Protein AF-A0A4Y8WMD4-F1 (afdb_monomer_lite)

Structure (mmCIF, N/CA/C/O backbone):
data_AF-A0A4Y8WMD4-F1
#
_entry.id   AF-A0A4Y8W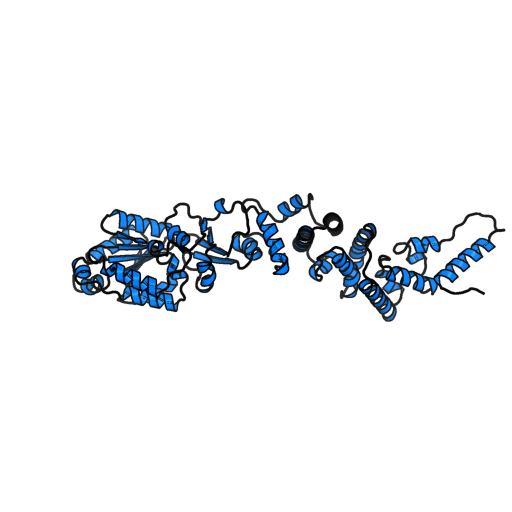MD4-F1
#
loop_
_atom_site.group_PDB
_atom_site.id
_atom_site.type_symbol
_atom_site.label_atom_id
_atom_site.label_alt_id
_atom_site.label_comp_id
_atom_site.label_asym_id
_atom_site.label_entity_id
_atom_site.label_seq_id
_atom_site.pdbx_PDB_ins_code
_atom_site.Cartn_x
_atom_site.Cartn_y
_atom_site.Cartn_z
_atom_site.occupancy
_atom_site.B_iso_or_equiv
_atom_site.auth_seq_id
_atom_site.auth_comp_id
_atom_site.auth_asym_id
_atom_site.auth_atom_id
_atom_site.pdbx_PDB_model_num
ATOM 1 N N . MET A 1 1 ? -29.223 -14.046 28.099 1.00 72.94 1 MET A N 1
ATOM 2 C CA . MET A 1 1 ? -29.974 -14.409 26.882 1.00 72.94 1 MET A CA 1
ATOM 3 C C . MET A 1 1 ? -29.999 -13.226 25.931 1.00 72.94 1 MET A C 1
ATOM 5 O O . MET A 1 1 ? -30.167 -12.106 26.413 1.00 72.94 1 MET A O 1
ATOM 9 N N . HIS A 1 2 ? -29.779 -13.494 24.639 1.00 91.44 2 HIS A N 1
ATOM 10 C CA . HIS A 1 2 ? -29.663 -12.494 23.568 1.00 91.44 2 HIS A CA 1
ATOM 11 C C . HIS A 1 2 ? -30.963 -11.710 23.333 1.00 91.44 2 HIS A C 1
ATOM 13 O O . HIS A 1 2 ? -32.040 -12.307 23.366 1.00 91.44 2 HIS A O 1
ATOM 19 N N . LYS A 1 3 ? -30.871 -10.393 23.107 1.00 93.88 3 LYS A N 1
ATOM 20 C CA . LYS A 1 3 ? -31.990 -9.524 22.692 1.00 93.88 3 LYS A CA 1
ATOM 21 C C . LYS A 1 3 ? -31.496 -8.426 21.754 1.00 93.88 3 LYS A C 1
ATOM 23 O O . LYS A 1 3 ? -30.375 -7.947 21.910 1.00 93.88 3 LYS A O 1
ATOM 28 N N . GLU A 1 4 ? -32.350 -7.998 20.835 1.00 94.00 4 GLU A N 1
ATOM 29 C CA . GLU A 1 4 ? -32.069 -6.902 19.905 1.00 94.00 4 GLU A CA 1
ATOM 30 C C . GLU A 1 4 ? -33.107 -5.791 20.081 1.00 94.00 4 GLU A C 1
ATOM 32 O O . GLU A 1 4 ? -34.275 -6.067 20.361 1.00 94.00 4 GLU A O 1
ATOM 37 N N . PHE A 1 5 ? -32.658 -4.547 19.952 1.00 94.44 5 PHE A N 1
ATOM 38 C CA . PHE A 1 5 ? -33.441 -3.332 20.143 1.00 94.44 5 PHE A CA 1
ATOM 39 C C . PHE A 1 5 ? -33.161 -2.388 18.984 1.00 94.44 5 PHE A C 1
ATOM 41 O O . PHE A 1 5 ? -32.006 -2.220 18.620 1.00 94.44 5 PHE A O 1
ATOM 48 N N . ASP A 1 6 ? -34.185 -1.740 18.447 1.00 91.38 6 ASP A N 1
ATOM 49 C CA . ASP A 1 6 ? -34.084 -0.757 17.361 1.00 91.38 6 ASP A CA 1
ATOM 50 C C . ASP A 1 6 ? -34.034 0.698 17.867 1.00 91.38 6 ASP A C 1
ATOM 52 O O . ASP A 1 6 ? -33.803 1.631 17.096 1.00 91.38 6 ASP A O 1
ATOM 56 N N . GLN A 1 7 ? -34.249 0.903 19.171 1.00 91.50 7 GLN A N 1
ATOM 57 C CA . GLN A 1 7 ? -34.245 2.207 19.833 1.00 91.50 7 GLN A CA 1
ATOM 58 C C . GLN A 1 7 ? -33.475 2.152 21.153 1.00 91.50 7 GLN A C 1
ATOM 60 O O . GLN A 1 7 ? -33.610 1.212 21.944 1.00 91.50 7 GLN A O 1
ATOM 65 N N . LEU A 1 8 ? -32.688 3.198 21.424 1.00 92.00 8 LEU A N 1
ATOM 66 C CA . LEU A 1 8 ? -31.889 3.302 22.646 1.00 92.00 8 LEU A CA 1
ATOM 67 C C . LEU A 1 8 ? -32.779 3.324 23.897 1.00 92.00 8 LEU A C 1
ATOM 69 O O . LEU A 1 8 ? -32.414 2.769 24.929 1.00 92.00 8 LEU A O 1
ATOM 73 N N . GLU A 1 9 ? -33.952 3.946 23.818 1.00 92.44 9 GLU A N 1
ATOM 74 C CA . GLU A 1 9 ? -34.942 4.011 24.895 1.00 92.44 9 GLU A CA 1
ATOM 75 C C . GLU A 1 9 ? -35.385 2.613 25.336 1.00 92.44 9 GLU A C 1
ATOM 77 O O . GLU A 1 9 ? -35.336 2.320 26.530 1.00 92.44 9 GLU A O 1
ATOM 82 N N . LEU A 1 10 ? -35.709 1.731 24.386 1.00 94.25 10 LEU A N 1
ATOM 83 C CA . LEU A 1 10 ? -36.126 0.354 24.667 1.00 94.25 10 LEU A CA 1
ATOM 84 C C . LEU A 1 10 ? -35.002 -0.466 25.312 1.00 94.25 10 LEU A C 1
ATOM 86 O O . LEU A 1 10 ? -35.246 -1.247 26.233 1.00 94.25 10 LEU A O 1
ATOM 90 N N . LEU A 1 11 ? -33.755 -0.252 24.878 1.00 95.12 11 LEU A N 1
ATOM 91 C CA . LEU A 1 11 ? -32.593 -0.864 25.520 1.00 95.12 11 LEU A CA 1
ATOM 92 C C . LEU A 1 11 ? -32.465 -0.400 26.982 1.00 95.12 11 LEU A C 1
ATOM 94 O O . LEU A 1 11 ? -32.282 -1.223 27.876 1.00 95.12 11 LEU A O 1
ATOM 98 N N . ILE A 1 12 ? -32.593 0.902 27.251 1.00 92.88 12 ILE A N 1
ATOM 99 C CA . ILE A 1 12 ? -32.535 1.447 28.618 1.00 92.88 12 ILE A CA 1
ATOM 100 C C . ILE A 1 12 ? -33.701 0.934 29.483 1.00 92.88 12 ILE A C 1
ATOM 102 O O . ILE A 1 12 ? -33.513 0.656 30.669 1.00 92.88 12 ILE A O 1
ATOM 106 N N . GLU A 1 13 ? -34.894 0.764 28.914 1.00 92.62 13 GLU A N 1
ATOM 107 C CA . GLU A 1 13 ? -36.023 0.134 29.605 1.00 92.62 13 GLU A CA 1
ATOM 108 C C . GLU A 1 13 ? -35.714 -1.315 30.001 1.00 92.62 13 GLU A C 1
ATOM 110 O O . GLU A 1 13 ? -35.969 -1.695 31.146 1.00 92.62 13 GLU A O 1
ATOM 115 N N . GLU A 1 14 ? -35.095 -2.105 29.118 1.00 94.38 14 GLU A N 1
ATOM 116 C CA . GLU A 1 14 ? -34.659 -3.468 29.449 1.00 94.38 14 GLU A CA 1
ATOM 117 C C . GLU A 1 14 ? -33.624 -3.478 30.582 1.00 94.38 14 GLU A C 1
ATOM 119 O O . GLU A 1 14 ? -33.717 -4.321 31.475 1.00 94.38 14 GLU A O 1
ATOM 124 N N . LEU A 1 15 ? -32.667 -2.540 30.597 1.00 92.44 15 LEU A N 1
ATOM 125 C CA . LEU A 1 15 ? -31.698 -2.408 31.695 1.00 92.44 15 LEU A CA 1
ATOM 126 C C . LEU A 1 15 ? -32.414 -2.230 33.043 1.00 92.44 15 LEU A C 1
ATOM 128 O O . LEU A 1 15 ? -32.102 -2.917 34.021 1.00 92.44 15 LEU A O 1
ATOM 132 N N . ASN A 1 16 ? -33.407 -1.340 33.083 1.00 90.81 16 ASN A N 1
ATOM 133 C CA . ASN A 1 16 ? -34.195 -1.075 34.284 1.00 90.81 16 ASN A CA 1
ATOM 134 C C . ASN A 1 16 ? -35.023 -2.300 34.705 1.00 90.81 16 ASN A C 1
ATOM 136 O O . ASN A 1 16 ? -35.057 -2.645 35.889 1.00 90.81 16 ASN A O 1
ATOM 140 N N . GLN A 1 17 ? -35.639 -2.999 33.749 1.00 90.50 17 GLN A N 1
ATOM 141 C CA . GLN A 1 17 ? -36.387 -4.233 34.014 1.00 90.50 17 GLN A CA 1
ATOM 142 C C . GLN A 1 17 ? -35.478 -5.357 34.529 1.00 90.50 17 GLN A C 1
ATOM 144 O O . GLN A 1 17 ? -35.838 -6.063 35.471 1.00 90.50 17 GLN A O 1
ATOM 149 N N . ASP A 1 18 ? -34.280 -5.518 33.961 1.00 91.00 18 ASP A N 1
ATOM 150 C CA . ASP A 1 18 ? -33.302 -6.509 34.412 1.00 91.00 18 ASP A CA 1
ATOM 151 C C . ASP A 1 18 ? -32.794 -6.220 35.826 1.00 91.00 18 ASP A C 1
ATOM 153 O O . ASP A 1 18 ? -32.572 -7.154 36.603 1.00 91.00 18 ASP A O 1
ATOM 157 N N . LYS A 1 19 ? -32.639 -4.941 36.183 1.00 88.00 19 LYS A N 1
ATOM 158 C CA . LYS A 1 19 ? -32.264 -4.514 37.534 1.00 88.00 19 LYS A CA 1
ATOM 159 C C . LYS A 1 19 ? -33.365 -4.801 38.557 1.00 88.00 19 LYS A C 1
ATOM 161 O O . LYS A 1 19 ? -33.058 -5.212 39.671 1.00 88.00 19 LYS A O 1
ATOM 166 N N . GLN A 1 20 ? -34.629 -4.614 38.179 1.00 87.62 20 GLN A N 1
ATOM 167 C CA . GLN A 1 20 ? -35.796 -4.806 39.052 1.00 87.62 20 GLN A CA 1
ATOM 168 C C . GLN A 1 20 ? -36.368 -6.235 39.026 1.00 87.62 20 GLN A C 1
ATOM 170 O O . GLN A 1 20 ? -37.386 -6.506 39.665 1.00 87.62 20 GLN A O 1
ATOM 175 N N . ALA A 1 21 ? -35.744 -7.159 38.291 1.00 81.00 21 ALA A N 1
ATOM 176 C CA . ALA A 1 21 ? -36.266 -8.507 38.099 1.00 81.00 21 ALA A CA 1
ATOM 177 C C . ALA A 1 21 ? -36.454 -9.259 39.435 1.00 81.00 21 ALA A C 1
ATOM 179 O O . ALA A 1 21 ? -35.505 -9.454 40.194 1.00 81.00 21 ALA A O 1
ATOM 180 N N . GLY A 1 22 ? -37.682 -9.728 39.689 1.00 74.25 22 GLY A N 1
ATOM 181 C CA . GLY A 1 22 ? -38.056 -10.546 40.849 1.00 74.25 22 GLY A CA 1
ATOM 182 C C . GLY A 1 22 ? -38.327 -12.022 40.511 1.00 74.25 22 GLY A C 1
ATOM 183 O O . GLY A 1 22 ? -38.355 -12.428 39.349 1.00 74.25 22 GLY A O 1
ATOM 184 N N . GLY A 1 23 ? -38.549 -12.847 41.540 1.00 73.38 23 GLY A N 1
ATOM 185 C CA . GLY A 1 23 ? -38.967 -14.250 41.392 1.00 73.38 23 GLY A CA 1
ATOM 186 C C . GLY A 1 23 ? -37.861 -15.222 40.947 1.00 73.38 23 GLY A C 1
ATOM 187 O O . GLY A 1 23 ? -36.674 -14.980 41.152 1.00 73.38 23 GLY A O 1
ATOM 188 N N . ALA A 1 24 ? -38.247 -16.354 40.344 1.00 64.12 24 ALA A N 1
ATOM 189 C CA . ALA A 1 24 ? -37.333 -17.459 40.018 1.00 64.12 24 ALA A CA 1
ATOM 190 C C . ALA A 1 24 ? -36.195 -17.069 39.046 1.00 64.12 24 ALA A C 1
ATOM 192 O O . ALA A 1 24 ? -35.084 -17.588 39.153 1.00 64.12 24 ALA A O 1
ATOM 193 N N . GLY A 1 25 ? -36.438 -16.114 38.139 1.00 71.94 25 GLY A N 1
ATOM 194 C CA . GLY A 1 25 ? -35.432 -15.603 37.198 1.00 71.94 25 GLY A CA 1
ATOM 195 C C . GLY A 1 25 ? -34.421 -14.623 37.811 1.00 71.94 25 GLY A C 1
ATOM 196 O O . GLY A 1 25 ? -33.346 -14.423 37.242 1.00 71.94 25 GLY A O 1
ATOM 197 N N . ALA A 1 26 ? -34.724 -14.044 38.979 1.00 79.12 26 ALA A N 1
ATOM 198 C CA . ALA A 1 26 ? -33.853 -13.083 39.659 1.00 79.12 26 ALA A CA 1
ATOM 199 C C . ALA A 1 26 ? -32.571 -13.734 40.193 1.00 79.12 26 ALA A C 1
ATOM 201 O O . ALA A 1 26 ? -31.515 -13.107 40.204 1.00 79.12 26 ALA A O 1
ATOM 202 N N . SER A 1 27 ? -32.639 -15.016 40.578 1.00 83.81 27 SER A N 1
ATOM 203 C CA . SER A 1 27 ? -31.486 -15.748 41.113 1.00 83.81 27 SER A CA 1
ATOM 204 C C . SER A 1 27 ? -30.329 -15.801 40.111 1.00 83.81 27 SER A C 1
ATOM 206 O O . SER A 1 27 ? -29.197 -15.489 40.468 1.00 83.81 27 SER A O 1
ATOM 208 N N . ILE A 1 28 ? -30.608 -16.115 38.840 1.00 86.69 28 ILE A N 1
ATOM 209 C CA . ILE A 1 28 ? -29.579 -16.158 37.788 1.00 86.69 28 ILE A CA 1
ATOM 210 C C . ILE A 1 28 ? -29.091 -14.743 37.459 1.00 86.69 28 ILE A C 1
ATOM 212 O O . ILE A 1 28 ? -27.883 -14.511 37.415 1.00 86.69 28 ILE A O 1
ATOM 216 N N . ARG A 1 29 ? -30.015 -13.789 37.274 1.00 87.94 29 ARG A N 1
ATOM 217 C CA . ARG A 1 29 ? -29.693 -12.400 36.897 1.00 87.94 29 ARG A CA 1
ATOM 218 C C . ARG A 1 29 ? -28.828 -11.685 37.935 1.00 87.94 29 ARG A C 1
ATOM 220 O O . ARG A 1 29 ? -27.950 -10.924 37.542 1.00 87.94 29 ARG A O 1
ATOM 227 N N . ASN A 1 30 ? -29.056 -11.944 39.224 1.00 90.19 30 ASN A N 1
ATOM 228 C CA . ASN A 1 30 ? -28.277 -11.367 40.323 1.00 90.19 30 ASN A CA 1
ATOM 229 C C . ASN A 1 30 ? -27.007 -12.159 40.634 1.00 90.19 30 ASN A C 1
ATOM 231 O O . ASN A 1 30 ? -26.047 -11.583 41.135 1.00 90.19 30 ASN A O 1
ATOM 235 N N . ARG A 1 31 ? -26.969 -13.461 40.324 1.00 91.00 31 ARG A N 1
ATOM 236 C CA . ARG A 1 31 ? -25.750 -14.265 40.465 1.00 91.00 31 ARG A CA 1
ATOM 237 C C . ARG A 1 31 ? -24.690 -13.868 39.445 1.00 91.00 31 ARG A C 1
ATOM 239 O O . ARG A 1 31 ? -23.526 -13.806 39.817 1.00 91.00 31 ARG A O 1
ATOM 246 N N . TYR A 1 32 ? -25.076 -13.615 38.196 1.00 93.69 32 TYR A N 1
ATOM 247 C CA . TYR A 1 32 ? -24.163 -13.243 37.112 1.00 93.69 32 TYR A CA 1
ATOM 248 C C . TYR A 1 32 ? -24.394 -11.775 36.732 1.00 93.69 32 TYR A C 1
ATOM 250 O O . TYR A 1 32 ? -25.342 -11.497 35.998 1.00 93.69 32 TYR A O 1
ATOM 258 N N . PRO A 1 33 ? -23.578 -10.821 37.221 1.00 94.50 33 PRO A N 1
ATOM 259 C CA . PRO A 1 33 ? -23.881 -9.391 37.124 1.00 94.50 33 PRO A CA 1
ATOM 260 C C . PRO A 1 33 ? -23.528 -8.759 35.766 1.00 94.50 33 PRO A C 1
ATOM 262 O O . PRO A 1 33 ? -23.933 -7.630 35.498 1.00 94.50 33 PRO A O 1
ATOM 265 N N . VAL A 1 34 ? -22.780 -9.451 34.900 1.00 96.50 34 VAL A N 1
ATOM 266 C CA . VAL A 1 34 ? -22.255 -8.874 33.650 1.00 96.50 34 VAL A CA 1
ATOM 267 C C . VAL A 1 34 ? -23.305 -8.865 32.534 1.00 96.50 34 VAL A C 1
ATOM 269 O O . VAL A 1 34 ? -24.012 -9.854 32.321 1.00 96.50 34 VAL A O 1
ATOM 272 N N . ARG A 1 35 ? -23.394 -7.748 31.806 1.00 96.25 35 ARG A N 1
ATOM 273 C CA . ARG A 1 35 ? -24.214 -7.532 30.607 1.00 96.25 35 ARG A CA 1
ATOM 274 C C . ARG A 1 35 ? -23.323 -6.991 29.486 1.00 96.25 35 ARG A C 1
ATOM 276 O O . ARG A 1 35 ? -22.725 -5.932 29.644 1.00 96.25 35 ARG A O 1
ATOM 283 N N . PHE A 1 36 ? -23.242 -7.698 28.365 1.00 97.62 36 PHE A N 1
ATOM 284 C CA . PHE A 1 36 ? -22.567 -7.214 27.159 1.00 97.62 36 PHE A CA 1
ATOM 285 C C . PHE A 1 36 ? -23.561 -6.436 26.302 1.00 97.62 36 PHE A C 1
ATOM 287 O O . PHE A 1 36 ? -24.643 -6.947 26.017 1.00 97.62 36 PHE A O 1
ATOM 294 N N . ILE A 1 37 ? -23.200 -5.220 25.900 1.00 97.06 37 ILE A N 1
ATOM 295 C CA . ILE A 1 37 ? -24.070 -4.333 25.123 1.00 97.06 37 ILE A CA 1
ATOM 296 C C . ILE A 1 37 ? -23.394 -4.049 23.782 1.00 97.06 37 ILE A C 1
ATOM 298 O O . ILE A 1 37 ? -22.353 -3.403 23.754 1.00 97.06 37 ILE A O 1
ATOM 302 N N . LEU A 1 38 ? -23.945 -4.569 22.691 1.00 95.62 38 LEU A N 1
ATOM 303 C CA . LEU A 1 38 ? -23.378 -4.476 21.351 1.00 95.62 38 LEU A CA 1
ATOM 304 C C . LEU A 1 38 ? -23.916 -3.249 20.612 1.00 95.62 38 LEU A C 1
ATOM 306 O O . LEU A 1 38 ? -25.128 -3.018 20.588 1.00 95.62 38 LEU A O 1
ATOM 310 N N . PHE A 1 39 ? -23.008 -2.529 19.967 1.00 93.19 39 PHE A N 1
ATOM 311 C CA . PHE A 1 39 ? -23.268 -1.358 19.137 1.00 93.19 39 PHE A CA 1
ATOM 312 C C . PHE A 1 39 ? -22.611 -1.526 17.769 1.00 93.19 39 PHE A C 1
ATOM 314 O O . PHE A 1 39 ? -21.584 -2.196 17.643 1.00 93.19 39 PHE A O 1
ATOM 321 N N . ASP A 1 40 ? -23.186 -0.886 16.756 1.00 89.38 40 ASP A N 1
ATOM 322 C CA . ASP A 1 40 ? -22.647 -0.895 15.394 1.00 89.38 40 ASP A CA 1
ATOM 323 C C . ASP A 1 40 ? -21.689 0.295 15.126 1.00 89.38 40 ASP A C 1
ATOM 325 O O . ASP A 1 40 ? -20.943 0.265 14.153 1.00 89.38 40 ASP A O 1
ATOM 329 N N . ASP A 1 41 ? -21.627 1.302 16.011 1.00 88.38 41 ASP A N 1
ATOM 330 C CA . ASP A 1 41 ? -20.800 2.511 15.854 1.00 88.38 41 ASP A CA 1
ATOM 331 C C . ASP A 1 41 ? -20.371 3.157 17.197 1.00 88.38 41 ASP A C 1
ATOM 333 O O . ASP A 1 41 ? -20.923 2.868 18.266 1.00 88.38 41 ASP A O 1
ATOM 337 N N . PHE A 1 42 ? -19.394 4.075 17.141 1.00 89.19 42 PHE A N 1
ATOM 338 C CA . PHE A 1 42 ? -18.881 4.792 18.319 1.00 89.19 42 PHE A CA 1
ATOM 339 C C . PHE A 1 42 ? -19.893 5.781 18.924 1.00 89.19 42 PHE A C 1
ATOM 341 O O . PHE A 1 42 ? -19.936 5.932 20.147 1.00 89.19 42 PHE A O 1
ATOM 348 N N . SER A 1 43 ? -20.720 6.444 18.108 1.00 88.75 43 SER A N 1
ATOM 349 C CA . SER A 1 43 ? -21.661 7.474 18.573 1.00 88.75 43 SER A CA 1
ATOM 350 C C . SER A 1 43 ? -22.773 6.872 19.431 1.00 88.75 43 SER A C 1
ATOM 352 O O . SER A 1 43 ? -23.049 7.377 20.525 1.00 88.75 43 SER A O 1
ATOM 354 N N . SER A 1 44 ? -23.355 5.748 19.005 1.00 89.94 44 SER A N 1
ATOM 355 C CA . SER A 1 44 ? -24.371 5.034 19.788 1.00 89.94 44 SER A CA 1
ATOM 356 C C . SER A 1 44 ? -23.809 4.529 21.117 1.00 89.94 44 SER A C 1
ATOM 358 O O . SER A 1 44 ? -24.445 4.698 22.160 1.00 89.94 44 SER A O 1
ATOM 360 N N . ALA A 1 45 ? -22.596 3.962 21.104 1.00 91.94 45 ALA A N 1
ATOM 361 C CA . ALA A 1 45 ? -21.931 3.493 22.317 1.00 91.94 45 ALA A CA 1
ATOM 362 C C . ALA A 1 45 ? -21.640 4.649 23.292 1.00 91.94 45 ALA A C 1
ATOM 364 O O . ALA A 1 45 ? -21.958 4.550 24.478 1.00 91.94 45 ALA A O 1
ATOM 365 N N . SER A 1 46 ? -21.102 5.769 22.799 1.00 91.75 46 SER A N 1
ATOM 366 C CA . SER A 1 46 ? -20.827 6.965 23.606 1.00 91.75 46 SER A CA 1
ATOM 367 C C . SER A 1 46 ? -22.105 7.583 24.190 1.00 91.75 46 SER A C 1
ATOM 369 O O . SER A 1 46 ? -22.160 7.919 25.378 1.00 91.75 46 SER A O 1
ATOM 371 N N . THR A 1 47 ? -23.179 7.643 23.394 1.00 92.00 47 THR A N 1
ATOM 372 C CA . THR A 1 47 ? -24.496 8.135 23.829 1.00 92.00 47 THR A CA 1
ATOM 373 C C . THR A 1 47 ? -25.086 7.246 24.924 1.00 92.00 47 THR A C 1
ATOM 375 O O . THR A 1 47 ? -25.575 7.749 25.938 1.00 92.00 47 THR A O 1
ATOM 378 N N . PHE A 1 48 ? -24.999 5.921 24.765 1.00 93.75 48 PHE A N 1
ATOM 379 C CA . PHE A 1 48 ? -25.419 4.968 25.791 1.00 93.75 48 PHE A CA 1
ATOM 380 C C . PHE A 1 48 ? -24.640 5.167 27.094 1.00 93.75 48 PHE A C 1
ATOM 382 O O . PHE A 1 48 ? -25.254 5.319 28.151 1.00 93.75 48 PHE A O 1
ATOM 389 N N . VAL A 1 49 ? -23.305 5.211 27.028 1.00 93.81 49 VAL A N 1
ATOM 390 C CA . VAL A 1 49 ? -22.452 5.391 28.213 1.00 93.81 49 VAL A CA 1
ATOM 391 C C . VAL A 1 49 ? -22.797 6.695 28.930 1.00 93.81 49 VAL A C 1
ATOM 393 O O . VAL A 1 49 ? -23.035 6.681 30.137 1.00 93.81 49 VAL A O 1
ATOM 396 N N . SER A 1 50 ? -22.918 7.799 28.189 1.00 92.25 50 SER A N 1
ATOM 397 C CA . SER A 1 50 ? -23.315 9.102 28.730 1.00 92.25 50 SER A CA 1
ATOM 398 C C . SER A 1 50 ? -24.670 9.041 29.441 1.00 92.25 50 SER A C 1
ATOM 400 O O . SER A 1 50 ? -24.796 9.501 30.577 1.00 92.25 50 SER A O 1
ATOM 402 N N . LYS A 1 51 ? -25.680 8.410 28.826 1.00 91.75 51 LYS A N 1
ATOM 403 C CA . LYS A 1 51 ? -27.030 8.278 29.398 1.00 91.75 51 LYS A CA 1
ATOM 404 C C . LYS A 1 51 ? -27.018 7.445 30.680 1.00 91.75 51 LYS A C 1
ATOM 406 O O . LYS A 1 51 ? -27.584 7.873 31.683 1.00 91.75 51 LYS A O 1
ATOM 411 N N . VAL A 1 52 ? -26.322 6.309 30.686 1.00 91.06 52 VAL A N 1
ATOM 412 C CA . VAL A 1 52 ? -26.246 5.409 31.848 1.00 91.06 52 VAL A CA 1
ATOM 413 C C . VAL A 1 52 ? -25.503 6.062 33.019 1.00 91.06 52 VAL A C 1
ATOM 415 O O . VAL A 1 52 ? -25.984 6.009 34.151 1.00 91.06 52 VAL A O 1
ATOM 418 N N . VAL A 1 53 ? -24.381 6.736 32.761 1.00 90.38 53 VAL A N 1
ATOM 419 C CA . VAL A 1 53 ? -23.586 7.412 33.801 1.00 90.38 53 VAL A CA 1
ATOM 420 C C . VAL A 1 53 ? -24.292 8.664 34.336 1.00 90.38 53 VAL A C 1
ATOM 422 O O . VAL A 1 53 ? -24.242 8.922 35.538 1.00 90.38 53 VAL A O 1
ATOM 425 N N . SER A 1 54 ? -25.021 9.408 33.493 1.00 87.00 54 SER A N 1
ATOM 426 C CA . SER A 1 54 ? -25.738 10.634 33.899 1.00 87.00 54 SER A CA 1
ATOM 427 C C . SER A 1 54 ? -26.795 10.421 34.989 1.00 87.00 54 SER A C 1
ATOM 429 O O . SER A 1 54 ? -27.144 11.359 35.704 1.00 87.00 54 SER A O 1
ATOM 431 N N . THR A 1 55 ? -27.265 9.183 35.172 1.00 75.69 55 THR A N 1
ATOM 432 C CA . THR A 1 55 ? -28.181 8.814 36.262 1.00 75.69 55 THR A CA 1
ATOM 433 C C . THR A 1 55 ? -27.546 8.936 37.653 1.00 75.69 55 THR A C 1
ATOM 435 O O . THR A 1 55 ? -28.262 8.950 38.651 1.00 75.69 55 THR A O 1
ATOM 438 N N . GLY A 1 56 ? -26.209 9.005 37.737 1.00 69.56 56 GLY A N 1
ATOM 439 C CA . GLY A 1 56 ? -25.442 9.134 38.980 1.00 69.56 56 GLY A CA 1
ATOM 440 C C . GLY A 1 56 ? -25.302 7.842 39.794 1.00 69.56 56 GLY A C 1
ATOM 441 O O . GLY A 1 56 ? -24.601 7.832 40.803 1.00 69.56 56 GLY A O 1
ATOM 442 N N . VAL A 1 57 ? -25.942 6.749 39.366 1.00 78.19 57 VAL A N 1
ATOM 443 C CA . VAL A 1 57 ? -25.940 5.453 40.073 1.00 78.19 57 VAL A CA 1
ATOM 444 C C . VAL A 1 57 ? -24.872 4.499 39.524 1.00 78.19 57 VAL A C 1
ATOM 446 O O . VAL A 1 57 ? -24.391 3.624 40.246 1.00 78.19 57 VAL A O 1
ATOM 449 N N . VAL A 1 58 ? -24.477 4.679 38.261 1.00 88.88 58 VAL A N 1
ATOM 450 C CA . VAL A 1 58 ? -23.525 3.808 37.562 1.00 88.88 58 VAL A CA 1
ATOM 451 C C . VAL A 1 58 ? -22.147 4.460 37.503 1.00 88.88 58 VAL A C 1
ATOM 453 O O . VAL A 1 58 ? -21.992 5.553 36.961 1.00 88.88 58 VAL A O 1
ATOM 456 N N . LYS A 1 59 ? -21.129 3.777 38.032 1.00 93.06 59 LYS A N 1
ATOM 457 C CA . LYS A 1 59 ? -19.731 4.222 37.967 1.00 93.06 59 LYS A CA 1
ATOM 458 C C . LYS A 1 59 ? -19.106 3.870 36.619 1.00 93.06 59 LYS A C 1
ATOM 460 O O . LYS A 1 59 ? -19.322 2.782 36.097 1.00 93.06 59 LYS A O 1
ATOM 465 N N . MET A 1 60 ? -18.273 4.750 36.080 1.00 93.62 60 MET A N 1
ATOM 466 C CA . MET A 1 60 ? -17.481 4.452 34.886 1.00 93.62 60 MET A CA 1
ATOM 467 C C . MET A 1 60 ? -16.099 3.930 35.288 1.00 93.62 60 MET A C 1
ATOM 469 O O . MET A 1 60 ? -15.463 4.506 36.166 1.00 93.62 60 MET A O 1
ATOM 473 N N . GLN A 1 61 ? -15.649 2.853 34.647 1.00 94.94 61 GLN A N 1
ATOM 474 C CA . GLN A 1 61 ? -14.282 2.346 34.732 1.00 94.94 61 GLN A CA 1
ATOM 475 C C . GLN A 1 61 ? -13.670 2.286 33.342 1.00 94.94 61 GLN A C 1
ATOM 477 O O . GLN A 1 61 ? -14.241 1.698 32.421 1.00 94.94 61 GLN A O 1
ATOM 482 N N . GLU A 1 62 ? -12.475 2.844 33.214 1.00 93.50 62 GLU A N 1
ATOM 483 C CA . GLU A 1 62 ? -11.785 2.932 31.939 1.00 93.50 62 GLU A CA 1
ATOM 484 C C . GLU A 1 62 ? -10.691 1.875 31.832 1.00 93.50 62 GLU A C 1
ATOM 486 O O . GLU A 1 62 ? -9.891 1.713 32.753 1.00 93.50 62 GLU A O 1
ATOM 491 N N . LEU A 1 63 ? -10.610 1.170 30.702 1.00 93.19 63 LEU A N 1
ATOM 492 C CA . LEU A 1 63 ? -9.480 0.275 30.439 1.00 93.19 63 LEU A CA 1
ATOM 493 C C . LEU A 1 63 ? -8.187 1.059 30.198 1.00 93.19 63 LEU A C 1
ATOM 495 O O . LEU A 1 63 ? -7.113 0.552 30.510 1.00 93.19 63 LEU A O 1
ATOM 499 N N . ALA A 1 64 ? -8.274 2.295 29.695 1.00 90.44 64 ALA A N 1
ATOM 500 C CA . ALA A 1 64 ? -7.113 3.164 29.514 1.00 90.44 64 ALA A CA 1
ATOM 501 C C . ALA A 1 64 ? -6.385 3.443 30.846 1.00 90.44 64 ALA A C 1
ATOM 503 O O . ALA A 1 64 ? -5.161 3.532 30.873 1.00 90.44 64 ALA A O 1
ATOM 504 N N . GLU A 1 65 ? -7.106 3.486 31.973 1.00 92.31 65 GLU A N 1
ATOM 505 C CA . GLU A 1 65 ? -6.513 3.629 33.314 1.00 92.31 65 GLU A CA 1
ATOM 506 C C . GLU A 1 65 ? -5.715 2.398 33.760 1.00 92.31 65 GLU A C 1
ATOM 508 O O . GLU A 1 65 ? -4.907 2.477 34.687 1.00 92.31 65 GLU A O 1
ATOM 513 N N . TRP A 1 66 ? -5.949 1.243 33.133 1.00 93.62 66 TRP A N 1
ATOM 514 C CA . TRP A 1 66 ? -5.244 0.004 33.445 1.00 93.62 66 TRP A CA 1
ATOM 515 C C . TRP A 1 66 ? -3.958 -0.179 32.652 1.00 93.62 66 TRP A C 1
ATOM 517 O O . TRP A 1 66 ? -3.172 -1.054 33.027 1.00 93.62 66 TRP A O 1
ATOM 527 N N . VAL A 1 67 ? -3.766 0.614 31.596 1.00 92.69 67 VAL A N 1
ATOM 528 C CA . VAL A 1 67 ? -2.544 0.656 30.793 1.00 92.69 67 VAL A CA 1
ATOM 529 C C . VAL A 1 67 ? -1.447 1.372 31.582 1.00 92.69 67 VAL A C 1
ATOM 531 O O . VAL A 1 67 ? -1.697 2.344 32.299 1.00 92.69 67 VAL A O 1
ATOM 534 N N . ASP A 1 68 ? -0.215 0.880 31.467 1.00 90.81 68 ASP A N 1
ATOM 535 C CA . ASP A 1 68 ? 0.941 1.520 32.087 1.00 90.81 68 ASP A CA 1
ATOM 536 C C . ASP A 1 68 ? 1.183 2.905 31.466 1.00 90.81 68 ASP A C 1
ATOM 538 O O . ASP A 1 68 ? 1.483 3.032 30.281 1.00 90.81 68 ASP A O 1
ATOM 542 N N . LYS A 1 69 ? 1.098 3.959 32.283 1.00 89.50 69 LYS A N 1
ATOM 543 C CA . LYS A 1 69 ? 1.329 5.344 31.845 1.00 89.50 69 LYS A CA 1
ATOM 544 C C . LYS A 1 69 ? 2.759 5.582 31.360 1.00 89.50 69 LYS A C 1
ATOM 546 O O . LYS A 1 69 ? 2.971 6.480 30.551 1.00 89.50 69 LYS A O 1
ATOM 551 N N . CYS A 1 70 ? 3.730 4.812 31.852 1.00 91.88 70 CYS A N 1
ATOM 552 C CA . CYS A 1 70 ? 5.113 4.881 31.388 1.00 91.88 70 CYS A CA 1
ATOM 553 C C . CYS A 1 70 ? 5.305 4.178 30.039 1.00 91.88 70 CYS A C 1
ATOM 555 O O . CYS A 1 70 ? 6.236 4.512 29.314 1.00 91.88 70 CYS A O 1
ATOM 557 N N . ASN A 1 71 ? 4.416 3.243 29.693 1.00 91.69 71 ASN A N 1
ATOM 558 C CA . ASN A 1 71 ? 4.472 2.453 28.469 1.00 91.69 71 ASN A CA 1
ATOM 559 C C . ASN A 1 71 ? 3.072 2.358 27.827 1.00 91.69 71 ASN A C 1
ATOM 561 O O . ASN A 1 71 ? 2.474 1.278 27.797 1.00 91.69 71 ASN A O 1
ATOM 565 N N . PRO A 1 72 ? 2.537 3.477 27.296 1.00 93.69 72 PRO A N 1
ATOM 566 C CA . PRO A 1 72 ? 1.136 3.591 26.876 1.00 93.69 72 PRO A CA 1
ATOM 567 C C . PRO A 1 72 ? 0.778 2.757 25.641 1.00 93.69 72 PRO A C 1
ATOM 569 O O . PRO A 1 72 ? -0.391 2.703 25.265 1.00 93.69 72 PRO A O 1
ATOM 572 N N . ASP A 1 73 ? 1.768 2.131 24.997 1.00 95.19 73 ASP A N 1
ATOM 573 C CA . ASP A 1 73 ? 1.571 1.277 23.830 1.00 95.19 73 ASP A CA 1
ATOM 574 C C . ASP A 1 73 ? 1.573 -0.223 24.156 1.00 95.19 73 ASP A C 1
ATOM 576 O O . ASP A 1 73 ? 1.346 -1.036 23.268 1.00 95.19 73 ASP A O 1
ATOM 580 N N . ILE A 1 74 ? 1.817 -0.636 25.406 1.00 93.38 74 ILE A N 1
ATOM 581 C CA . ILE A 1 74 ? 1.821 -2.063 25.764 1.00 93.38 74 ILE A CA 1
ATOM 582 C C . ILE A 1 74 ? 0.388 -2.594 25.844 1.00 93.38 74 ILE A C 1
ATOM 584 O O . ILE A 1 74 ? -0.420 -2.150 26.661 1.00 93.38 74 ILE A O 1
ATOM 588 N N . MET A 1 75 ? 0.100 -3.609 25.027 1.00 93.50 75 MET A N 1
ATOM 589 C CA . MET A 1 75 ? -1.169 -4.334 25.052 1.00 93.50 75 MET A CA 1
ATOM 590 C C . MET A 1 75 ? -1.339 -5.130 26.341 1.00 93.50 75 MET A C 1
ATOM 592 O O . MET A 1 75 ? -0.531 -6.002 26.657 1.00 93.50 75 MET A O 1
ATOM 596 N N . LEU A 1 76 ? -2.444 -4.879 27.044 1.00 94.38 76 LEU A N 1
ATOM 597 C CA . LEU A 1 76 ? -2.875 -5.726 28.151 1.00 94.38 76 LEU A CA 1
ATOM 598 C C . LEU A 1 76 ? -3.196 -7.122 27.617 1.00 94.38 76 LEU A C 1
ATOM 600 O O . LEU A 1 76 ? -3.892 -7.277 26.611 1.00 94.38 76 LEU A O 1
ATOM 604 N N . THR A 1 77 ? -2.726 -8.152 28.305 1.00 94.19 77 THR A N 1
ATOM 605 C CA . THR A 1 77 ? -3.036 -9.540 27.971 1.00 94.19 77 THR A CA 1
ATOM 606 C C . THR A 1 77 ? -4.451 -9.909 28.406 1.00 94.19 77 THR A C 1
ATOM 608 O O . THR A 1 77 ? -5.014 -9.355 29.355 1.00 94.19 77 THR A O 1
ATOM 611 N N . ARG A 1 78 ? -5.005 -10.953 27.781 1.00 94.88 78 ARG A N 1
ATOM 612 C CA . ARG A 1 78 ? -6.286 -11.549 28.178 1.00 94.88 78 ARG A CA 1
ATOM 613 C C . ARG A 1 78 ? -6.385 -11.818 29.687 1.00 94.88 78 ARG A C 1
ATOM 615 O O . ARG A 1 78 ? -7.427 -11.582 30.296 1.00 94.88 78 ARG A O 1
ATOM 622 N N . ASN A 1 79 ? -5.321 -12.359 30.285 1.00 94.94 79 ASN A N 1
ATOM 623 C CA . ASN A 1 79 ? -5.297 -12.704 31.708 1.00 94.94 79 ASN A CA 1
ATOM 624 C C . ASN A 1 79 ? -5.337 -11.459 32.597 1.00 94.94 79 ASN A C 1
ATOM 626 O O . ASN A 1 79 ? -6.060 -11.455 33.590 1.00 94.94 79 ASN A O 1
ATOM 630 N N . GLU A 1 80 ? -4.593 -10.412 32.240 1.00 95.75 80 GLU A N 1
ATOM 631 C CA . GLU A 1 80 ? -4.581 -9.152 32.988 1.00 95.75 80 GLU A CA 1
ATOM 632 C C . GLU A 1 80 ? -5.945 -8.471 32.946 1.00 95.75 80 GLU A C 1
ATOM 634 O O . GLU A 1 80 ? -6.457 -8.086 33.995 1.00 95.75 80 GLU A O 1
ATOM 639 N N . VAL A 1 81 ? -6.569 -8.392 31.766 1.00 96.25 81 VAL A N 1
ATOM 640 C CA . VAL A 1 81 ? -7.915 -7.817 31.613 1.00 96.25 81 VAL A CA 1
ATOM 641 C C . VAL A 1 81 ? -8.939 -8.612 32.416 1.00 96.25 81 VAL A C 1
ATOM 643 O O . VAL A 1 81 ? -9.690 -8.035 33.198 1.00 96.25 81 VAL A O 1
ATOM 646 N N . GLY A 1 82 ? -8.952 -9.942 32.274 1.00 95.88 82 GLY A N 1
ATOM 647 C CA . GLY A 1 82 ? -9.882 -10.803 33.008 1.00 95.88 82 GLY A CA 1
ATOM 648 C C . GLY A 1 82 ? -9.732 -10.669 34.526 1.00 95.88 82 GLY A C 1
ATOM 649 O O . GLY A 1 82 ? -10.732 -10.530 35.231 1.00 95.88 82 GLY A O 1
ATOM 650 N N . LYS A 1 83 ? -8.488 -10.639 35.022 1.00 96.00 83 LYS A N 1
ATOM 651 C CA . LYS A 1 83 ? -8.180 -10.454 36.445 1.00 96.00 83 LYS A CA 1
ATOM 652 C C . LYS A 1 83 ? -8.624 -9.079 36.950 1.00 96.00 83 LYS A C 1
ATOM 654 O O . LYS A 1 83 ? -9.327 -9.021 37.952 1.00 96.00 83 LYS A O 1
ATOM 659 N N . LYS A 1 84 ? -8.276 -7.998 36.244 1.00 96.31 84 LYS A N 1
ATOM 660 C CA . LYS A 1 84 ? -8.644 -6.626 36.629 1.00 96.31 84 LYS A CA 1
ATOM 661 C C . LYS A 1 84 ? -10.160 -6.421 36.643 1.00 96.31 84 LYS A C 1
ATOM 663 O O . LYS A 1 84 ? -10.678 -5.837 37.587 1.00 96.31 84 LYS A O 1
ATOM 668 N N . ILE A 1 85 ? -10.886 -6.962 35.658 1.00 96.00 85 ILE A N 1
ATOM 669 C CA . ILE A 1 85 ? -12.359 -6.933 35.650 1.00 96.00 85 ILE A CA 1
ATOM 670 C C . ILE A 1 85 ? -12.914 -7.697 36.859 1.00 96.00 85 ILE A C 1
ATOM 672 O O . ILE A 1 85 ? -13.779 -7.184 37.562 1.00 96.00 85 ILE A O 1
ATOM 676 N N . LEU A 1 86 ? -12.416 -8.905 37.135 1.00 94.62 86 LEU A N 1
ATOM 677 C CA . LEU A 1 86 ? -12.862 -9.704 38.280 1.00 94.62 86 LEU A CA 1
ATOM 678 C C . LEU A 1 86 ? -12.644 -8.980 39.617 1.00 94.62 86 LEU A C 1
ATOM 680 O O . LEU A 1 86 ? -13.535 -8.986 40.468 1.00 94.62 86 LEU A O 1
ATOM 684 N N . GLU A 1 87 ? -11.458 -8.405 39.813 1.00 95.12 87 GLU A N 1
ATOM 685 C CA . GLU A 1 87 ? -11.098 -7.636 41.010 1.00 95.12 87 GLU A CA 1
ATOM 686 C C . GLU A 1 87 ? -12.012 -6.418 41.153 1.00 95.12 87 GLU A C 1
ATOM 688 O O . GLU A 1 87 ? -12.673 -6.270 42.180 1.00 95.12 87 GLU A O 1
ATOM 693 N N . TYR A 1 88 ? -12.184 -5.647 40.077 1.00 95.44 88 TYR A N 1
ATOM 694 C CA . TYR A 1 88 ? -13.053 -4.475 40.058 1.00 95.44 88 TYR A CA 1
ATOM 695 C C . TYR A 1 88 ? -14.508 -4.798 40.440 1.00 95.44 88 TYR A C 1
ATOM 697 O O . TYR A 1 88 ? -15.103 -4.090 41.256 1.00 95.44 88 TYR A O 1
ATOM 705 N N . ILE A 1 89 ? -15.079 -5.882 39.894 1.00 93.69 89 ILE A N 1
ATOM 706 C CA . ILE A 1 89 ? -16.460 -6.308 40.190 1.00 93.69 89 ILE A CA 1
ATOM 707 C C . ILE A 1 89 ? -16.622 -6.659 41.673 1.00 93.69 89 ILE A C 1
ATOM 709 O O . ILE A 1 89 ? -17.638 -6.314 42.277 1.00 93.69 89 ILE A O 1
ATOM 713 N N . LYS A 1 90 ? -15.630 -7.336 42.264 1.00 93.19 90 LYS A N 1
ATOM 714 C CA . LYS A 1 90 ? -15.655 -7.731 43.680 1.00 93.19 90 LYS A CA 1
ATOM 715 C C . LYS A 1 90 ? -15.470 -6.546 44.623 1.00 93.19 90 LYS A C 1
ATOM 717 O O . LYS A 1 90 ? -16.095 -6.520 45.676 1.00 93.19 90 LYS A O 1
ATOM 722 N N . GLU A 1 91 ? -14.618 -5.593 44.263 1.00 93.25 91 GLU A N 1
ATOM 723 C CA . GLU A 1 91 ? -14.336 -4.406 45.079 1.00 93.25 91 GLU A CA 1
ATOM 724 C C . GLU A 1 91 ? -15.477 -3.379 45.041 1.00 93.25 91 GLU A C 1
ATOM 726 O O . GLU A 1 91 ? -15.679 -2.644 46.006 1.00 93.25 91 GLU A O 1
ATOM 731 N N . ASN A 1 92 ? -16.264 -3.357 43.960 1.00 91.88 92 ASN A N 1
ATOM 732 C CA . ASN A 1 92 ? -17.388 -2.435 43.763 1.00 91.88 92 ASN A CA 1
ATOM 733 C C . ASN A 1 92 ? -18.754 -3.132 43.882 1.00 91.88 92 ASN A C 1
ATOM 735 O O . ASN A 1 92 ? -19.688 -2.816 43.146 1.00 91.88 92 ASN A O 1
ATOM 739 N N . ASP A 1 93 ? -18.888 -4.068 44.824 1.00 91.50 93 ASP A N 1
ATOM 740 C CA . ASP A 1 93 ? -20.052 -4.955 44.972 1.00 91.50 93 ASP A CA 1
ATOM 741 C C . ASP A 1 93 ? -21.350 -4.303 45.488 1.00 91.50 93 ASP A C 1
ATOM 743 O O . ASP A 1 93 ? -22.351 -4.985 45.699 1.00 91.50 93 ASP A O 1
ATOM 747 N N . THR A 1 94 ? -21.369 -2.981 45.652 1.00 90.12 94 THR A N 1
ATOM 748 C CA . THR A 1 94 ? -22.550 -2.202 46.065 1.00 90.12 94 THR A CA 1
ATOM 749 C C . THR A 1 94 ? -23.020 -1.195 45.017 1.00 90.12 94 THR A C 1
ATOM 751 O O . THR A 1 94 ? -24.020 -0.513 45.234 1.00 90.12 94 THR A O 1
ATOM 754 N N . SER A 1 95 ? -22.319 -1.083 43.887 1.00 91.25 95 SER A N 1
ATOM 755 C CA . SER A 1 95 ? -22.628 -0.123 42.825 1.00 91.25 95 SER A CA 1
ATOM 756 C C . SER A 1 95 ? -22.656 -0.793 41.461 1.00 91.25 95 SER A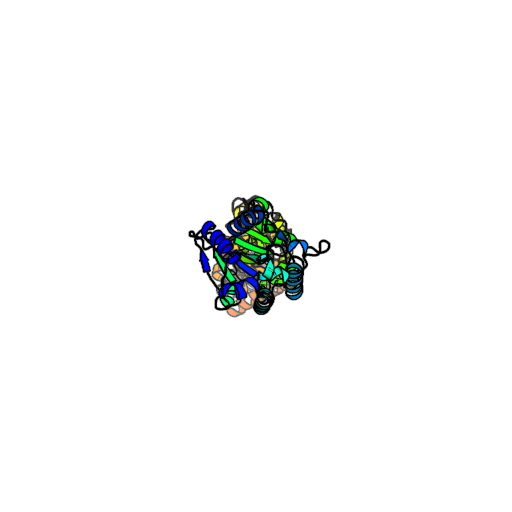 C 1
ATOM 758 O O . SER A 1 95 ? -21.900 -1.730 41.207 1.00 91.25 95 SER A O 1
ATOM 760 N N . ASP A 1 96 ? -23.491 -0.264 40.575 1.00 94.62 96 ASP A N 1
ATOM 761 C CA . ASP A 1 96 ? -23.461 -0.642 39.169 1.00 94.62 96 ASP A CA 1
ATOM 762 C C . ASP A 1 96 ? -22.291 0.058 38.477 1.00 94.62 96 ASP A C 1
ATOM 764 O O . ASP A 1 96 ? -21.897 1.162 38.870 1.00 94.62 96 ASP A O 1
ATOM 768 N N . SER A 1 97 ? -21.750 -0.568 37.436 1.00 96.00 97 SER A N 1
ATOM 769 C CA . SER A 1 97 ? -20.627 -0.001 36.692 1.00 96.00 97 SER A CA 1
ATOM 770 C C . SER A 1 97 ? -20.742 -0.214 35.192 1.00 96.00 97 SER A C 1
ATOM 772 O O . SER A 1 97 ? -21.367 -1.165 34.726 1.00 96.00 97 SER A O 1
ATOM 774 N N . VAL A 1 98 ? -20.077 0.651 34.435 1.00 96.69 98 VAL A N 1
ATOM 775 C CA . VAL A 1 98 ? -19.831 0.500 33.003 1.00 96.69 98 VAL A CA 1
ATOM 776 C C . VAL A 1 98 ? -18.323 0.453 32.755 1.00 96.69 98 VAL A C 1
ATOM 778 O O . VAL A 1 98 ? -17.588 1.291 33.273 1.00 96.69 98 VAL A O 1
ATOM 781 N N . ILE A 1 99 ? -17.851 -0.548 32.010 1.00 96.62 99 ILE A N 1
ATOM 782 C CA . ILE A 1 99 ? -16.423 -0.779 31.742 1.00 96.62 99 ILE A CA 1
ATOM 783 C C . ILE A 1 99 ? -16.140 -0.509 30.260 1.00 96.62 99 ILE A C 1
ATOM 785 O O . ILE A 1 99 ? -16.700 -1.190 29.402 1.00 96.62 99 ILE A O 1
ATOM 789 N N . VAL A 1 100 ? -15.281 0.470 29.958 1.00 95.12 100 VAL A N 1
ATOM 790 C CA . VAL A 1 100 ? -15.088 1.016 28.599 1.00 95.12 100 VAL A CA 1
ATOM 791 C C . VAL A 1 100 ? -13.635 1.402 28.282 1.00 95.12 100 VAL A C 1
ATOM 793 O O . VAL A 1 100 ? -12.903 1.796 29.180 1.00 95.12 100 VAL A O 1
ATOM 796 N N . PRO A 1 101 ? -13.198 1.359 27.015 1.00 94.06 101 PRO A N 1
ATOM 797 C CA . PRO A 1 101 ? -13.756 0.544 25.943 1.00 94.06 101 PRO A CA 1
ATOM 798 C C . PRO A 1 101 ? -13.214 -0.891 26.009 1.00 94.06 101 PRO A C 1
ATOM 800 O O . PRO A 1 101 ? -12.016 -1.112 26.186 1.00 94.06 101 PRO A O 1
ATOM 803 N N . PHE A 1 102 ? -14.081 -1.887 25.849 1.00 95.12 102 PHE A N 1
ATOM 804 C CA . PHE A 1 102 ? -13.667 -3.292 25.902 1.00 95.12 102 PHE A CA 1
ATOM 805 C C . PHE A 1 102 ? -13.330 -3.863 24.515 1.00 95.12 102 PHE A C 1
ATOM 807 O O . PHE A 1 102 ? -12.302 -4.522 24.341 1.00 95.12 102 PHE A O 1
ATOM 814 N N . SER A 1 103 ? -14.175 -3.593 23.517 1.00 93.75 103 SER A N 1
ATOM 815 C CA . SER A 1 103 ? -14.037 -4.085 22.137 1.00 93.75 103 SER A CA 1
ATOM 816 C C . SER A 1 103 ? -12.747 -3.626 21.461 1.00 93.75 103 SER A C 1
ATOM 818 O O . SER A 1 103 ? -12.125 -4.397 20.734 1.00 93.75 103 SER A O 1
ATOM 820 N N . GLU A 1 104 ? -12.324 -2.393 21.729 1.00 92.62 104 GLU A N 1
ATOM 821 C CA . GLU A 1 104 ? -11.142 -1.726 21.168 1.00 92.62 104 GLU A CA 1
ATOM 822 C C . GLU A 1 104 ? -9.861 -2.478 21.528 1.00 92.62 104 GLU A C 1
ATOM 824 O O . GLU A 1 104 ? -8.961 -2.590 20.700 1.00 92.62 104 GLU A O 1
ATOM 829 N N . LEU A 1 105 ? -9.817 -3.082 22.714 1.00 94.44 105 LEU A N 1
ATOM 830 C CA . LEU A 1 105 ? -8.732 -3.960 23.129 1.00 94.44 105 LEU A CA 1
ATOM 831 C C . LEU A 1 105 ? -8.947 -5.395 22.628 1.00 94.44 105 LEU A C 1
ATOM 833 O O . LEU A 1 105 ? -8.076 -5.987 21.990 1.00 94.44 105 LEU A O 1
ATOM 837 N N . ALA A 1 106 ? -10.134 -5.952 22.886 1.00 94.38 106 ALA A N 1
ATOM 838 C CA . ALA A 1 106 ? -10.422 -7.366 22.662 1.00 94.38 106 ALA A CA 1
ATOM 839 C C . ALA A 1 106 ? -10.387 -7.786 21.180 1.00 94.38 106 ALA A C 1
ATOM 841 O O . ALA A 1 106 ? -10.195 -8.965 20.878 1.00 94.38 106 ALA A O 1
ATOM 842 N N . ARG A 1 107 ? -10.549 -6.839 20.243 1.00 93.25 107 ARG A N 1
ATOM 843 C CA . ARG A 1 107 ? -10.517 -7.092 18.786 1.00 93.25 107 ARG A CA 1
ATOM 844 C C . ARG A 1 107 ? -9.190 -7.647 18.292 1.00 93.25 107 ARG A C 1
ATOM 846 O O . ARG A 1 107 ? -9.193 -8.420 17.341 1.00 93.25 107 ARG A O 1
ATOM 853 N N . PHE A 1 108 ? -8.096 -7.294 18.958 1.00 94.44 108 PHE A N 1
ATOM 854 C CA . PHE A 1 108 ? -6.746 -7.709 18.587 1.00 94.44 108 PHE A CA 1
ATOM 855 C C . PHE A 1 108 ? -6.311 -9.016 19.262 1.00 94.44 108 PHE A C 1
ATOM 857 O O . PHE A 1 108 ? -5.195 -9.489 19.039 1.00 94.44 108 PHE A O 1
ATOM 864 N N . TYR A 1 109 ? -7.179 -9.626 20.074 1.00 95.31 109 TYR A N 1
ATOM 865 C CA . TYR A 1 109 ? -6.928 -10.957 20.610 1.00 95.31 109 TYR A CA 1
ATOM 866 C C . TYR A 1 109 ? -7.271 -12.047 19.588 1.00 95.31 109 TYR A C 1
ATOM 868 O O . TYR A 1 109 ? -8.273 -11.926 18.870 1.00 95.31 109 TYR A O 1
ATOM 876 N N . PRO A 1 110 ? -6.494 -13.147 19.563 1.00 94.62 110 PRO A N 1
ATOM 877 C CA . PRO A 1 110 ? -6.882 -14.359 18.856 1.00 94.62 110 PRO A CA 1
ATOM 878 C C . PRO A 1 110 ? -8.284 -14.816 19.272 1.00 94.62 110 PRO A C 1
ATOM 880 O O . PRO A 1 110 ? -8.685 -14.643 20.423 1.00 94.62 110 PRO A O 1
ATOM 883 N N . ASP A 1 111 ? -9.025 -15.451 18.363 1.00 93.25 111 ASP A N 1
ATOM 884 C CA . ASP A 1 111 ? -10.419 -15.840 18.623 1.00 93.25 111 ASP A CA 1
ATOM 885 C C . ASP A 1 111 ? -10.572 -16.751 19.854 1.00 93.25 111 ASP A C 1
ATOM 887 O O . ASP A 1 111 ? -11.538 -16.615 20.605 1.00 93.25 111 ASP A O 1
ATOM 891 N N . GLU A 1 112 ? -9.616 -17.648 20.106 1.00 94.44 112 GLU A N 1
ATOM 892 C CA . GLU A 1 112 ? -9.635 -18.510 21.296 1.00 94.44 112 GLU A CA 1
ATOM 893 C C . GLU A 1 112 ? -9.409 -17.724 22.589 1.00 94.44 112 GLU A C 1
ATOM 895 O O . GLU A 1 112 ? -10.091 -17.967 23.588 1.00 94.44 112 GLU A O 1
ATOM 900 N N . ASP A 1 113 ? -8.530 -16.722 22.556 1.00 95.81 113 ASP A N 1
ATOM 901 C CA . ASP A 1 113 ? -8.318 -15.832 23.691 1.00 95.81 113 ASP A CA 1
ATOM 902 C C . ASP A 1 113 ? -9.533 -14.932 23.927 1.00 95.81 113 ASP A C 1
ATOM 904 O O . ASP A 1 113 ? -9.981 -14.785 25.066 1.00 95.81 113 ASP A O 1
ATOM 908 N N . PHE A 1 114 ? -10.143 -14.398 22.870 1.00 95.62 114 PHE A N 1
ATOM 909 C CA . PHE A 1 114 ? -11.401 -13.667 22.982 1.00 95.62 114 PHE A CA 1
ATOM 910 C C . PHE A 1 114 ? -12.482 -14.535 23.645 1.00 95.62 114 PHE A C 1
ATOM 912 O O . PHE A 1 114 ? -13.071 -14.145 24.655 1.00 95.62 114 PHE A O 1
ATOM 919 N N . LYS A 1 115 ? -12.702 -15.761 23.148 1.00 95.62 115 LYS A N 1
ATOM 920 C CA . LYS A 1 115 ? -13.692 -16.685 23.722 1.00 95.62 115 LYS A CA 1
ATOM 921 C C . LYS A 1 115 ? -13.380 -17.019 25.179 1.00 95.62 115 LYS A C 1
ATOM 923 O O . LYS A 1 115 ? -14.294 -17.062 26.003 1.00 95.62 115 LYS A O 1
ATOM 928 N N . ALA A 1 116 ? -12.115 -17.271 25.510 1.00 96.44 116 ALA A N 1
ATOM 929 C CA . ALA A 1 116 ? -11.689 -17.553 26.876 1.00 96.44 116 ALA A CA 1
ATOM 930 C C . ALA A 1 116 ? -11.924 -16.352 27.805 1.00 96.44 116 ALA A C 1
ATOM 932 O O . ALA A 1 116 ? -12.371 -16.544 28.937 1.00 96.44 116 ALA A O 1
ATOM 933 N N . LEU A 1 117 ? -11.698 -15.125 27.325 1.00 96.88 117 LEU A N 1
ATOM 934 C CA . LEU A 1 117 ? -11.976 -13.896 28.068 1.00 96.88 117 LEU A CA 1
ATOM 935 C C . LEU A 1 117 ? -13.463 -13.759 28.382 1.00 96.88 117 LEU A C 1
ATOM 937 O O . LEU A 1 117 ? -13.827 -13.595 29.543 1.00 96.88 117 LEU A O 1
ATOM 941 N N . ILE A 1 118 ? -14.322 -13.893 27.367 1.00 96.50 118 ILE A N 1
ATOM 942 C CA . ILE A 1 118 ? -15.775 -13.793 27.543 1.00 96.50 118 ILE A CA 1
ATOM 943 C C . ILE A 1 118 ? -16.282 -14.885 28.489 1.00 96.50 118 ILE A C 1
ATOM 945 O O . ILE A 1 118 ? -17.051 -14.582 29.400 1.00 96.50 118 ILE A O 1
ATOM 949 N N . LYS A 1 119 ? -15.809 -16.135 28.350 1.00 95.31 119 LYS A N 1
ATOM 950 C CA . LYS A 1 119 ? -16.133 -17.237 29.279 1.00 95.31 119 LYS A CA 1
ATOM 951 C C . LYS A 1 119 ? -15.728 -16.921 30.717 1.00 95.31 119 LYS A C 1
ATOM 953 O O . LYS A 1 119 ? -16.493 -17.205 31.636 1.00 95.31 119 LYS A O 1
ATOM 958 N N . HIS A 1 120 ? -14.550 -16.333 30.910 1.00 94.94 120 HIS A N 1
ATOM 959 C CA . HIS A 1 120 ? -14.067 -15.947 32.229 1.00 94.94 120 HIS A CA 1
ATOM 960 C C . HIS A 1 120 ? -14.930 -14.836 32.843 1.00 94.94 120 HIS A C 1
ATOM 962 O O . HIS A 1 120 ? -15.413 -14.990 33.961 1.00 94.94 120 HIS A O 1
ATOM 968 N N . ILE A 1 121 ? -15.183 -13.760 32.090 1.00 95.44 121 ILE A N 1
ATOM 969 C CA . ILE A 1 121 ? -15.931 -12.584 32.555 1.00 95.44 121 ILE A CA 1
ATOM 970 C C . ILE A 1 121 ? -17.406 -12.922 32.816 1.00 95.44 121 ILE A C 1
ATOM 972 O O . ILE A 1 121 ? -17.941 -12.571 33.865 1.00 95.44 121 ILE A O 1
ATOM 976 N N . ARG A 1 122 ? -18.083 -13.639 31.908 1.00 93.44 122 ARG A N 1
ATOM 977 C CA . ARG A 1 122 ? -19.499 -14.011 32.101 1.00 93.44 122 ARG A CA 1
ATOM 978 C C . ARG A 1 122 ? -19.700 -14.962 33.284 1.00 93.44 122 ARG A C 1
ATOM 980 O O . ARG A 1 122 ? -20.767 -14.985 33.883 1.00 93.44 122 ARG A O 1
ATOM 987 N N . GLY A 1 123 ? -18.684 -15.774 33.587 1.00 92.19 123 GLY A N 1
ATOM 988 C CA . GLY A 1 123 ? -18.708 -16.749 34.675 1.00 92.19 123 GLY A CA 1
ATOM 989 C C . GLY A 1 123 ? -18.491 -16.130 36.056 1.00 92.19 123 GLY A C 1
ATOM 990 O O . GLY A 1 123 ? -18.618 -16.840 37.058 1.00 92.19 123 GLY A O 1
ATOM 991 N N . VAL A 1 124 ? -18.173 -14.832 36.126 1.00 93.12 124 VAL A N 1
ATOM 992 C CA . VAL A 1 124 ? -18.010 -14.110 37.389 1.00 93.12 124 VAL A CA 1
ATOM 993 C C . VAL A 1 124 ? -19.327 -14.112 38.149 1.00 93.12 124 VAL A C 1
ATOM 995 O O . VAL A 1 124 ? -20.368 -13.713 37.631 1.00 93.12 124 VAL A O 1
ATOM 998 N N . GLN A 1 125 ? -19.267 -14.568 39.397 1.00 92.75 125 GLN A N 1
ATOM 999 C CA . GLN A 1 125 ? -20.407 -14.553 40.302 1.00 92.75 125 GLN A CA 1
ATOM 1000 C C . GLN A 1 125 ? -20.312 -13.347 41.229 1.00 92.75 125 GLN A C 1
ATOM 1002 O O . GLN A 1 125 ? -19.236 -13.053 41.757 1.00 92.75 125 GLN A O 1
ATOM 1007 N N . ALA A 1 126 ? -21.440 -12.672 41.431 1.00 91.69 126 ALA A N 1
ATOM 1008 C CA . ALA A 1 126 ? -21.554 -11.573 42.375 1.00 91.69 126 ALA A CA 1
ATOM 1009 C C . ALA A 1 126 ? -21.228 -12.044 43.802 1.00 91.69 126 ALA A C 1
ATOM 1011 O O . ALA A 1 126 ? -21.498 -13.190 44.183 1.00 91.69 126 ALA A O 1
ATOM 1012 N N . THR A 1 127 ? -20.655 -11.151 44.610 1.00 94.31 127 THR A N 1
ATOM 1013 C CA . THR A 1 127 ? -20.487 -11.399 46.047 1.00 94.31 127 THR A CA 1
ATOM 1014 C C . THR A 1 127 ? -21.857 -11.431 46.731 1.00 94.31 127 THR A C 1
ATOM 1016 O O . THR A 1 127 ? -22.880 -11.077 46.141 1.00 94.31 127 THR A O 1
ATOM 1019 N N . LYS A 1 128 ? -21.897 -11.805 48.014 1.00 92.19 128 LYS A N 1
ATOM 1020 C CA . LYS A 1 128 ? -23.141 -11.749 48.792 1.00 92.19 128 LYS A CA 1
ATOM 1021 C C . LYS A 1 128 ? -23.771 -10.345 48.764 1.00 92.19 128 LYS A C 1
ATOM 1023 O O . LYS A 1 128 ? -24.966 -10.234 48.514 1.00 92.19 128 LYS A O 1
ATOM 1028 N N . LYS A 1 129 ? -22.959 -9.295 48.937 1.00 92.94 129 LYS A N 1
ATOM 1029 C CA . LYS A 1 129 ? -23.415 -7.903 48.817 1.00 92.94 129 LYS A CA 1
ATOM 1030 C C . LYS A 1 129 ? -23.856 -7.586 47.389 1.00 92.94 129 LYS A C 1
ATOM 1032 O O . LYS A 1 129 ? -24.932 -7.036 47.210 1.00 92.94 129 LYS A O 1
ATOM 1037 N N . GLY A 1 130 ? -23.105 -8.022 46.378 1.00 91.38 130 GLY A N 1
ATOM 1038 C CA . GLY A 1 130 ? -23.490 -7.839 44.975 1.00 91.38 130 GLY A CA 1
ATOM 1039 C C . GLY A 1 130 ? -24.880 -8.393 44.656 1.00 91.38 130 GLY A C 1
ATOM 1040 O O . GLY A 1 130 ? -25.654 -7.747 43.954 1.00 91.38 130 GLY A O 1
ATOM 1041 N N . VAL A 1 131 ? -25.241 -9.545 45.231 1.00 90.88 131 VAL A N 1
ATOM 1042 C CA . VAL A 1 131 ? -26.595 -10.108 45.110 1.00 90.88 131 VAL A CA 1
ATOM 1043 C C . VAL A 1 131 ? -27.631 -9.252 45.849 1.00 90.88 131 VAL A C 1
ATOM 1045 O O . VAL A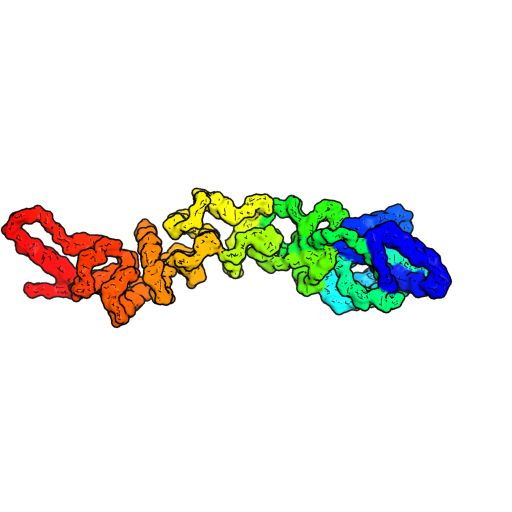 1 131 ? -28.685 -8.973 45.282 1.00 90.88 131 VAL A O 1
ATOM 1048 N N . GLU A 1 132 ? -27.340 -8.811 47.078 1.00 90.56 132 GLU A N 1
ATOM 1049 C CA . GLU A 1 132 ? -28.228 -7.954 47.887 1.00 90.56 132 GLU A CA 1
ATOM 1050 C C . GLU A 1 132 ? -28.524 -6.607 47.201 1.00 90.56 132 GLU A C 1
ATOM 1052 O O . GLU A 1 132 ? -29.670 -6.165 47.176 1.00 90.56 132 GLU A O 1
ATOM 1057 N N . TYR A 1 133 ? -27.519 -5.994 46.570 1.00 90.81 133 TYR A N 1
ATOM 1058 C CA . TYR A 1 133 ? -27.638 -4.730 45.829 1.00 90.81 133 TYR A CA 1
ATOM 1059 C C . TYR A 1 133 ? -28.018 -4.916 44.349 1.00 90.81 133 TYR A C 1
ATOM 1061 O O . TYR A 1 133 ? -28.116 -3.942 43.594 1.00 90.81 133 TYR A O 1
ATOM 1069 N N . SER A 1 134 ? -28.248 -6.161 43.915 1.00 91.69 134 SER A N 1
ATOM 1070 C CA . SER A 1 134 ? -28.551 -6.523 42.524 1.00 91.69 134 SER A CA 1
ATOM 1071 C C . SER A 1 134 ? -27.560 -5.916 41.520 1.00 91.69 134 SER A C 1
ATOM 1073 O O . SER A 1 134 ? -27.974 -5.357 40.507 1.00 91.69 134 SER A O 1
ATOM 1075 N N . GLN A 1 135 ? -26.259 -5.978 41.809 1.00 93.62 135 GLN A N 1
ATOM 1076 C CA . GLN A 1 135 ? -25.174 -5.368 41.028 1.00 93.62 135 GLN A CA 1
ATOM 1077 C C . GLN A 1 135 ? -25.280 -5.677 39.523 1.00 93.62 135 GLN A C 1
ATOM 1079 O O . GLN A 1 135 ? -25.581 -6.812 39.131 1.00 93.62 135 GLN A O 1
ATOM 1084 N N . ARG A 1 136 ? -25.010 -4.678 38.677 1.00 94.62 136 ARG A N 1
ATOM 1085 C CA . ARG A 1 136 ? -24.913 -4.804 37.218 1.00 94.62 136 ARG A CA 1
ATOM 1086 C C . ARG A 1 136 ? -23.631 -4.184 36.686 1.00 94.62 136 ARG A C 1
ATOM 1088 O O . ARG A 1 136 ? -23.244 -3.087 37.075 1.00 94.62 136 ARG A O 1
ATOM 1095 N N . ILE A 1 137 ? -22.991 -4.907 35.774 1.00 96.50 137 ILE A N 1
ATOM 1096 C CA . ILE A 1 137 ? -21.755 -4.495 35.111 1.00 96.50 137 ILE A CA 1
ATOM 1097 C C . ILE A 1 137 ? -22.022 -4.484 33.615 1.00 96.50 137 ILE A C 1
ATOM 1099 O O . ILE A 1 137 ? -22.175 -5.540 33.002 1.00 96.50 137 ILE A O 1
ATOM 1103 N N . TYR A 1 138 ? -22.095 -3.295 33.036 1.00 97.12 138 TYR A N 1
ATOM 1104 C CA . TYR A 1 138 ? -22.316 -3.103 31.612 1.00 97.12 138 TYR A CA 1
ATOM 1105 C C . TYR A 1 138 ? -20.969 -3.042 30.892 1.00 97.12 138 TYR A C 1
ATOM 1107 O O . TYR A 1 138 ? -20.087 -2.271 31.266 1.00 97.12 138 TYR A O 1
ATOM 1115 N N . ILE A 1 139 ? -20.805 -3.853 29.852 1.00 97.62 139 ILE A N 1
ATOM 1116 C CA . ILE A 1 139 ? -19.622 -3.854 28.989 1.00 97.62 139 ILE A CA 1
ATOM 1117 C C . ILE A 1 139 ? -20.086 -3.512 27.570 1.00 97.62 139 ILE A C 1
ATOM 1119 O O . ILE A 1 139 ? -20.548 -4.405 26.852 1.00 97.62 139 ILE A O 1
ATOM 1123 N N . PRO A 1 140 ? -20.023 -2.229 27.173 1.00 96.12 140 PRO A N 1
ATOM 1124 C CA . PRO A 1 140 ? -20.249 -1.805 25.800 1.00 96.12 140 PRO A CA 1
ATOM 1125 C C . PRO A 1 140 ? -19.197 -2.402 24.865 1.00 96.12 140 PRO A C 1
ATOM 1127 O O . PRO A 1 140 ? -18.004 -2.417 25.180 1.00 96.12 140 PRO A O 1
ATOM 1130 N N . MET A 1 141 ? -19.644 -2.883 23.711 1.00 95.38 141 MET A N 1
ATOM 1131 C CA . MET A 1 141 ? -18.804 -3.437 22.659 1.00 95.38 141 MET A CA 1
ATOM 1132 C C . MET A 1 141 ? -19.242 -2.864 21.316 1.00 95.38 141 MET A C 1
ATOM 1134 O O . MET A 1 141 ? -20.395 -3.012 20.922 1.00 95.38 141 MET A O 1
ATOM 1138 N N . ILE A 1 142 ? -18.319 -2.216 20.622 1.00 92.94 142 ILE A N 1
ATOM 1139 C CA . ILE A 1 142 ? -18.514 -1.656 19.288 1.00 92.94 142 ILE A CA 1
ATOM 1140 C C . ILE A 1 142 ? -18.023 -2.684 18.268 1.00 92.94 142 ILE A C 1
ATOM 1142 O O . ILE A 1 142 ? -16.865 -3.114 18.304 1.00 92.94 142 ILE A O 1
ATOM 1146 N N . GLY A 1 143 ? -18.903 -3.092 17.360 1.00 89.94 143 GLY A N 1
ATOM 1147 C CA . GLY A 1 143 ? -18.623 -4.162 16.411 1.00 89.94 143 GLY A CA 1
ATOM 1148 C C . GLY A 1 143 ? -18.710 -5.553 17.046 1.00 89.94 143 GLY A C 1
ATOM 1149 O O . GLY A 1 143 ? -19.502 -5.809 17.954 1.00 89.94 143 GLY A O 1
ATOM 1150 N N . GLN A 1 144 ? -17.880 -6.475 16.557 1.00 89.88 144 GLN A N 1
ATOM 1151 C CA . GLN A 1 144 ? -17.690 -7.829 17.094 1.00 89.88 144 GLN A CA 1
ATOM 1152 C C . GLN A 1 144 ? -18.949 -8.703 17.242 1.00 89.88 144 GLN A C 1
ATOM 1154 O O . GLN A 1 144 ? -18.883 -9.742 17.910 1.00 89.88 144 GLN A O 1
ATOM 1159 N N . TYR A 1 145 ? -20.067 -8.366 16.588 1.00 90.19 145 TYR A N 1
ATOM 1160 C CA . TYR A 1 145 ? -21.306 -9.152 16.663 1.00 90.19 145 TYR A CA 1
ATOM 1161 C C . TYR A 1 145 ? -21.061 -10.620 16.298 1.00 90.19 145 TYR A C 1
ATOM 1163 O O . TYR A 1 145 ? -21.449 -11.532 17.030 1.00 90.19 145 TYR A O 1
ATOM 1171 N N . GLY A 1 146 ? -20.307 -10.849 15.217 1.00 89.25 146 GLY A N 1
ATOM 1172 C CA . GLY A 1 146 ? -19.917 -12.188 14.780 1.00 89.25 146 GLY A CA 1
ATOM 1173 C C . GLY A 1 146 ? -19.142 -12.970 15.847 1.00 89.25 146 GLY A C 1
ATOM 1174 O O . GLY A 1 146 ? -19.442 -14.140 16.071 1.00 89.25 146 GLY A O 1
ATOM 1175 N N . LYS A 1 147 ? -18.203 -12.335 16.569 1.00 91.25 147 LYS A N 1
ATOM 1176 C CA . LYS A 1 147 ? -17.444 -12.999 17.648 1.00 91.25 147 LYS A CA 1
ATOM 1177 C C . LYS A 1 147 ? -18.325 -13.301 18.867 1.00 91.25 147 LYS A C 1
ATOM 1179 O O . LYS A 1 147 ? -18.151 -14.341 19.502 1.00 91.25 147 LYS A O 1
ATOM 1184 N N . MET A 1 148 ? -19.280 -12.423 19.178 1.00 93.81 148 MET A N 1
ATOM 1185 C CA . MET A 1 148 ? -20.208 -12.596 20.301 1.00 93.81 148 MET A CA 1
ATOM 1186 C C . MET A 1 148 ? -21.328 -13.605 20.032 1.00 93.81 148 MET A C 1
ATOM 1188 O O . MET A 1 148 ? -21.827 -14.201 20.986 1.00 93.81 148 MET A O 1
ATOM 1192 N N . SER A 1 149 ? -21.660 -13.871 18.764 1.00 92.69 149 SER A N 1
ATOM 1193 C CA . SER A 1 149 ? -22.710 -14.827 18.374 1.00 92.69 149 SER A CA 1
ATOM 1194 C C . SER A 1 149 ? -22.539 -16.230 18.967 1.00 92.69 149 SER A C 1
ATOM 1196 O O . SER A 1 149 ? -23.522 -16.891 19.292 1.00 92.69 149 SER A O 1
ATOM 1198 N N . PHE A 1 150 ? -21.294 -16.646 19.232 1.00 92.50 150 PHE A N 1
ATOM 1199 C CA . PHE A 1 150 ? -20.966 -17.913 19.896 1.00 92.50 150 PHE A CA 1
ATOM 1200 C C . PHE A 1 150 ? -21.592 -18.060 21.299 1.00 92.50 150 PHE A C 1
ATOM 1202 O O . PHE A 1 150 ? -21.683 -19.168 21.825 1.00 92.50 150 PHE A O 1
ATOM 1209 N N . PHE A 1 151 ? -22.005 -16.956 21.926 1.00 94.12 151 PHE A N 1
ATOM 1210 C CA . PHE A 1 151 ? -22.527 -16.923 23.292 1.00 94.12 151 PHE A CA 1
ATOM 1211 C C . PHE A 1 151 ? -24.030 -16.631 23.382 1.00 94.12 151 PHE A C 1
ATOM 1213 O O . PHE A 1 151 ? -24.549 -16.533 24.493 1.00 94.12 151 PHE A O 1
ATOM 1220 N N . PHE A 1 152 ? -24.749 -16.491 22.265 1.00 93.31 152 PHE A N 1
ATOM 1221 C CA . PHE A 1 152 ? -26.160 -16.073 22.290 1.00 93.31 152 PHE A CA 1
ATOM 1222 C C . PHE A 1 152 ? -27.094 -17.100 22.942 1.00 93.31 152 PHE A C 1
ATOM 1224 O O . PHE A 1 152 ? -28.006 -16.712 23.679 1.00 93.31 152 PHE A O 1
ATOM 1231 N N . ASP A 1 153 ? -26.800 -18.388 22.759 1.00 90.06 153 ASP A N 1
ATOM 1232 C CA . ASP A 1 153 ? -27.544 -19.499 23.367 1.00 90.06 153 ASP A CA 1
ATOM 1233 C C . ASP A 1 153 ? -27.089 -19.816 24.805 1.00 90.06 153 ASP A C 1
ATOM 1235 O O . ASP A 1 153 ? -27.647 -20.686 25.479 1.00 90.06 153 ASP A O 1
ATOM 1239 N N . ASP A 1 154 ? -26.073 -19.114 25.317 1.00 88.25 154 ASP A N 1
ATOM 1240 C CA . ASP A 1 154 ? -25.543 -19.343 26.656 1.00 88.25 154 ASP A CA 1
ATOM 1241 C C . ASP A 1 154 ? -26.438 -18.694 27.722 1.00 88.25 154 ASP A C 1
ATOM 1243 O O . ASP A 1 154 ? -26.567 -17.471 27.822 1.00 88.25 154 ASP A O 1
ATOM 1247 N N . GLN A 1 155 ? -27.028 -19.521 28.587 1.00 83.81 155 GLN A N 1
ATOM 1248 C CA . GLN A 1 155 ? -27.945 -19.060 29.636 1.00 83.81 155 GLN A CA 1
ATOM 1249 C C . GLN A 1 155 ? -27.287 -18.142 30.680 1.00 83.81 155 GLN A C 1
ATOM 1251 O O . GLN A 1 155 ? -27.992 -17.413 31.378 1.00 83.81 155 GLN A O 1
ATOM 1256 N N . GLN A 1 156 ? -25.955 -18.157 30.788 1.00 85.69 156 GLN A N 1
ATOM 1257 C CA . GLN A 1 156 ? -25.184 -17.305 31.698 1.00 85.69 156 GLN A CA 1
ATOM 1258 C C . GLN A 1 156 ? -24.589 -16.079 30.986 1.00 85.69 156 GLN A C 1
ATOM 1260 O O . GLN A 1 156 ? -23.966 -15.243 31.636 1.00 85.69 156 GLN A O 1
ATOM 1265 N N . CYS A 1 157 ? -24.760 -15.949 29.665 1.00 92.12 157 CYS A N 1
ATOM 1266 C CA . CYS A 1 157 ? -24.337 -14.773 28.914 1.00 92.12 157 CYS A CA 1
ATOM 1267 C C . CYS A 1 157 ? -25.539 -13.877 28.609 1.00 92.12 157 CYS A C 1
ATOM 1269 O O . CYS A 1 157 ? -26.505 -14.272 27.955 1.00 92.12 157 CYS A O 1
ATOM 1271 N N . PHE A 1 158 ? -25.498 -12.641 29.090 1.00 94.00 158 PHE A N 1
ATOM 1272 C CA . PHE A 1 158 ? -26.477 -11.619 28.746 1.00 94.00 158 PHE A CA 1
ATOM 1273 C C . PHE A 1 158 ? -25.852 -10.697 27.711 1.00 94.00 158 PHE A C 1
ATOM 1275 O O . PHE A 1 158 ? -24.864 -10.027 28.006 1.00 94.00 158 PHE A O 1
ATOM 1282 N N . CYS A 1 159 ? -26.416 -10.707 26.509 1.00 95.62 159 CYS A N 1
ATOM 1283 C CA . CYS A 1 159 ? -25.936 -9.935 25.380 1.00 95.62 159 CYS A CA 1
ATOM 1284 C C . CYS A 1 159 ? -27.123 -9.190 24.779 1.00 95.62 159 CYS A C 1
ATOM 1286 O O . CYS A 1 159 ? -28.133 -9.810 24.462 1.00 95.62 159 CYS A O 1
ATOM 1288 N N . TRP A 1 160 ? -27.035 -7.873 24.690 1.00 96.31 160 TRP A N 1
ATOM 1289 C CA . TRP A 1 160 ? -28.083 -7.034 24.124 1.00 96.31 160 TRP A CA 1
ATOM 1290 C C . TRP A 1 160 ? -27.487 -6.206 23.008 1.00 96.31 160 TRP A C 1
ATOM 1292 O O . TRP A 1 160 ? -26.411 -5.651 23.189 1.00 96.31 160 TRP A O 1
ATOM 1302 N N . ARG A 1 161 ? -28.158 -6.123 21.865 1.00 94.62 161 ARG A N 1
ATOM 1303 C CA . ARG A 1 161 ? -27.692 -5.344 20.719 1.00 94.62 161 ARG A CA 1
ATOM 1304 C C . ARG A 1 161 ? -28.641 -4.194 20.447 1.00 94.62 161 ARG A C 1
ATOM 1306 O O . ARG A 1 161 ? -29.843 -4.417 20.347 1.00 94.62 161 ARG A O 1
ATOM 1313 N N . LEU A 1 162 ? -28.091 -3.000 20.274 1.00 93.56 162 LEU A N 1
ATOM 1314 C CA . LEU A 1 162 ? -28.802 -1.904 19.632 1.00 93.56 162 LEU A CA 1
ATOM 1315 C C . LEU A 1 162 ? -28.546 -2.004 18.124 1.00 93.56 162 LEU A C 1
ATOM 1317 O O . LEU A 1 162 ? -27.421 -1.784 17.680 1.00 93.56 162 LEU A O 1
ATOM 1321 N N . THR A 1 163 ? -29.557 -2.408 17.362 1.00 85.38 163 THR A N 1
ATOM 1322 C CA . THR A 1 163 ? -29.517 -2.436 15.902 1.00 85.38 163 THR A CA 1
ATOM 1323 C C . THR A 1 163 ? -29.842 -1.054 15.361 1.00 85.38 163 THR A C 1
ATOM 1325 O O . THR A 1 163 ? -30.722 -0.352 15.862 1.00 85.38 163 THR A O 1
ATOM 1328 N N . GLN A 1 164 ? -29.121 -0.647 14.323 1.00 72.75 164 GLN A N 1
ATOM 1329 C CA . GLN A 1 164 ? -29.431 0.586 13.614 1.00 72.75 164 GLN A CA 1
ATOM 1330 C C . GLN A 1 164 ? -30.399 0.329 12.460 1.00 72.75 164 GLN A C 1
ATOM 1332 O O . GLN A 1 164 ? -30.345 -0.700 11.790 1.00 72.75 164 GLN A O 1
ATOM 1337 N N . SER A 1 165 ? -31.280 1.297 12.209 1.00 58.56 165 SER A N 1
ATOM 1338 C CA . SER A 1 165 ? -32.243 1.281 11.101 1.00 58.56 165 SER A CA 1
ATOM 1339 C C . SER A 1 165 ? -31.653 1.754 9.765 1.00 58.56 165 SER A C 1
ATOM 1341 O O . SER A 1 165 ? -32.312 1.633 8.734 1.00 58.56 165 SER A O 1
ATOM 1343 N N . ILE A 1 166 ? -30.427 2.289 9.765 1.00 59.38 166 ILE A N 1
ATOM 1344 C CA . ILE A 1 166 ? -29.751 2.856 8.592 1.00 59.38 166 ILE A CA 1
ATOM 1345 C C . ILE A 1 166 ? -28.358 2.229 8.480 1.00 59.38 166 ILE A C 1
ATOM 1347 O O . ILE A 1 166 ? -27.617 2.215 9.458 1.00 59.38 166 ILE A O 1
ATOM 1351 N N . GLU A 1 167 ? -27.990 1.751 7.289 1.00 58.16 167 GLU A N 1
ATOM 1352 C CA . GLU A 1 167 ? -26.618 1.327 6.977 1.00 58.16 167 GLU A CA 1
ATOM 1353 C C . GLU A 1 167 ? -25.663 2.531 7.084 1.00 58.16 167 GLU A C 1
ATOM 1355 O O . GLU A 1 167 ? -25.550 3.342 6.161 1.00 58.16 167 GLU A O 1
ATOM 1360 N N . GLN A 1 168 ? -24.975 2.683 8.218 1.00 62.84 168 GLN A N 1
ATOM 1361 C CA . GLN A 1 168 ? -23.812 3.565 8.304 1.00 62.84 168 GLN A CA 1
ATOM 1362 C C . GLN A 1 168 ? -22.597 2.907 7.644 1.00 62.84 168 GLN A C 1
ATOM 1364 O O . GLN A 1 168 ? -22.409 1.692 7.689 1.00 62.84 168 GLN A O 1
ATOM 1369 N N . LYS A 1 169 ? -21.739 3.734 7.035 1.00 65.12 169 LYS A N 1
ATOM 1370 C CA . LYS A 1 169 ? -20.436 3.282 6.542 1.00 65.12 169 LYS A CA 1
ATOM 1371 C C . LYS A 1 169 ? -19.563 2.902 7.736 1.00 65.12 169 LYS A C 1
ATOM 1373 O O . LYS A 1 169 ? -19.339 3.738 8.607 1.00 65.12 169 LYS A O 1
ATOM 1378 N N . SER A 1 170 ? -19.053 1.673 7.738 1.00 82.62 170 SER A N 1
ATOM 1379 C CA . SER A 1 170 ? -18.054 1.212 8.702 1.00 82.62 170 SER A CA 1
ATOM 1380 C C . SER A 1 170 ? -16.835 2.138 8.708 1.00 82.62 170 SER A C 1
ATOM 1382 O O . SER A 1 170 ? -16.427 2.655 7.664 1.00 82.62 170 SER A O 1
ATOM 1384 N N . TYR A 1 171 ? -16.238 2.315 9.882 1.00 91.12 171 TYR A N 1
ATOM 1385 C CA . TYR A 1 171 ? -14.987 3.041 10.044 1.00 91.12 171 TYR A CA 1
ATOM 1386 C C . TYR A 1 171 ? -13.861 2.317 9.304 1.00 91.12 171 TYR A C 1
ATOM 1388 O O . TYR A 1 171 ? -13.789 1.088 9.312 1.00 91.12 171 TYR A O 1
ATOM 1396 N N . GLU A 1 172 ? -12.960 3.068 8.687 1.00 94.56 172 GLU A N 1
ATOM 1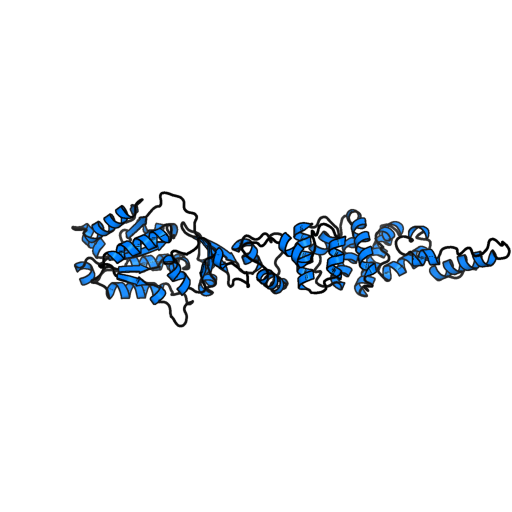397 C CA . GLU A 1 172 ? -11.791 2.522 8.006 1.00 94.56 172 GLU A CA 1
ATOM 1398 C C . GLU A 1 172 ? -10.541 2.802 8.836 1.00 94.56 172 GLU A C 1
ATOM 1400 O O . GLU A 1 172 ? -10.166 3.953 9.065 1.00 94.56 172 GLU A O 1
ATOM 1405 N N . VAL A 1 173 ? -9.901 1.738 9.306 1.00 95.94 173 VAL A N 1
ATOM 1406 C CA . VAL A 1 173 ? -8.708 1.803 10.143 1.00 95.94 173 VAL A CA 1
ATOM 1407 C C . VAL A 1 173 ? -7.498 1.376 9.325 1.00 95.94 173 VAL A C 1
ATOM 1409 O O . VAL A 1 173 ? -7.343 0.209 8.964 1.00 95.94 173 VAL A O 1
ATOM 1412 N N . ILE A 1 174 ? -6.617 2.334 9.063 1.00 97.44 174 ILE A N 1
ATOM 1413 C CA . ILE A 1 174 ? -5.344 2.141 8.380 1.00 97.44 174 ILE A CA 1
ATOM 1414 C C . ILE A 1 174 ? -4.284 1.840 9.441 1.00 97.44 174 ILE A C 1
ATOM 1416 O O . ILE A 1 174 ? -3.938 2.693 10.259 1.00 97.44 174 ILE A O 1
ATOM 1420 N N . LEU A 1 175 ? -3.779 0.613 9.437 1.00 97.12 175 LEU A N 1
ATOM 1421 C CA . LEU A 1 175 ? -2.698 0.150 10.298 1.00 97.12 175 LEU A CA 1
ATOM 1422 C C . LEU A 1 175 ? -1.381 0.341 9.546 1.00 97.12 175 LEU A C 1
ATOM 1424 O O . LEU A 1 175 ? -1.183 -0.254 8.490 1.00 97.12 175 LEU A O 1
ATOM 1428 N N . THR A 1 176 ? -0.512 1.207 10.055 1.00 96.31 176 THR A N 1
ATOM 1429 C CA . THR A 1 176 ? 0.789 1.510 9.446 1.00 96.31 176 THR A CA 1
ATOM 1430 C C . THR A 1 176 ? 1.804 1.810 10.544 1.00 96.31 176 THR A C 1
ATOM 1432 O O . THR A 1 176 ? 1.431 2.426 11.541 1.00 96.31 176 THR A O 1
ATOM 1435 N N . PRO A 1 177 ? 3.090 1.450 10.408 1.00 92.06 177 PRO A N 1
ATOM 1436 C CA . PRO A 1 177 ? 4.097 1.805 11.410 1.00 92.06 177 PRO A CA 1
ATOM 1437 C C . PRO A 1 177 ? 4.302 3.324 11.520 1.00 92.06 177 PRO A C 1
ATOM 1439 O O . PRO A 1 177 ? 4.630 3.837 12.587 1.00 92.06 177 PRO A O 1
ATOM 1442 N N . GLN A 1 178 ? 4.102 4.071 10.428 1.00 93.38 178 GLN A N 1
ATOM 1443 C CA . GLN A 1 178 ? 4.267 5.523 10.414 1.00 93.38 178 GLN A CA 1
ATOM 1444 C C . GLN A 1 178 ? 3.488 6.211 9.281 1.00 93.38 178 GLN A C 1
ATOM 1446 O O . GLN A 1 178 ? 2.941 5.561 8.397 1.00 93.38 178 GLN A O 1
ATOM 1451 N N . THR A 1 179 ? 3.440 7.547 9.302 1.00 94.81 179 THR A N 1
ATOM 1452 C CA . THR A 1 179 ? 2.795 8.381 8.265 1.00 94.81 179 THR A CA 1
ATOM 1453 C C . THR A 1 179 ? 3.757 8.860 7.176 1.00 94.81 179 THR A C 1
ATOM 1455 O O . THR A 1 179 ? 3.349 9.584 6.269 1.00 94.81 179 THR A O 1
ATOM 1458 N N . TYR A 1 180 ? 5.042 8.499 7.271 1.00 95.06 180 TYR A N 1
ATOM 1459 C CA . TYR A 1 180 ? 6.079 8.779 6.266 1.00 95.06 180 TYR A CA 1
ATOM 1460 C C . TYR A 1 180 ? 6.223 10.268 5.877 1.00 95.06 180 TYR A C 1
ATOM 1462 O O . TYR A 1 180 ? 6.685 10.602 4.789 1.00 95.06 180 TYR A O 1
ATOM 1470 N N . GLY A 1 181 ? 5.826 11.188 6.763 1.00 94.69 181 GLY A N 1
ATOM 1471 C CA . GLY A 1 181 ? 5.932 12.633 6.534 1.00 94.69 181 GLY A CA 1
ATOM 1472 C C . GLY A 1 181 ? 4.894 13.224 5.572 1.00 94.69 181 GLY A C 1
ATOM 1473 O O . GLY A 1 181 ? 5.053 14.378 5.166 1.00 94.69 181 GLY A O 1
ATOM 1474 N N . VAL A 1 182 ? 3.843 12.474 5.219 1.00 96.19 182 VAL A N 1
ATOM 1475 C CA . VAL A 1 182 ? 2.723 12.985 4.412 1.00 96.19 182 VAL A CA 1
ATOM 1476 C C . VAL A 1 182 ? 2.034 14.145 5.133 1.00 96.19 182 VAL A C 1
ATOM 1478 O O . VAL A 1 182 ? 1.766 14.084 6.333 1.00 96.19 182 VAL A O 1
ATOM 1481 N N . LYS A 1 183 ? 1.726 15.213 4.391 1.00 94.94 183 LYS A N 1
ATOM 1482 C CA . LYS A 1 183 ? 1.155 16.450 4.939 1.00 94.94 183 LYS A CA 1
ATOM 1483 C C . LYS A 1 183 ? -0.370 16.485 4.829 1.00 94.94 183 LYS A C 1
ATOM 1485 O O . LYS A 1 183 ? -0.955 15.972 3.872 1.00 94.94 183 LYS A O 1
ATOM 1490 N N . GLY A 1 184 ? -1.003 17.174 5.779 1.00 93.12 184 GLY A N 1
ATOM 1491 C CA . GLY A 1 184 ? -2.440 17.469 5.765 1.00 93.12 184 GLY A CA 1
ATOM 1492 C C . GLY A 1 184 ? -3.338 16.300 6.171 1.00 93.12 184 GLY A C 1
ATOM 1493 O O . GLY A 1 184 ? -4.544 16.390 5.969 1.00 93.12 184 GLY A O 1
ATOM 1494 N N . LEU A 1 185 ? -2.771 15.221 6.723 1.00 94.62 185 LEU A N 1
ATOM 1495 C CA . LEU A 1 185 ? -3.534 14.037 7.126 1.00 94.62 185 LEU A CA 1
ATOM 1496 C C . LEU A 1 185 ? -4.591 14.373 8.184 1.00 94.62 185 LEU A C 1
ATOM 1498 O O . LEU A 1 185 ? -5.703 13.866 8.129 1.00 94.62 185 LEU A O 1
ATOM 1502 N N . GLU A 1 186 ? -4.286 15.284 9.102 1.00 91.62 186 GLU A N 1
ATOM 1503 C CA . GLU A 1 186 ? -5.144 15.660 10.230 1.00 91.62 186 GLU A CA 1
ATOM 1504 C C . GLU A 1 186 ? -6.475 16.307 9.807 1.00 91.62 186 GLU A C 1
ATOM 1506 O O . GLU A 1 186 ? -7.366 16.480 10.633 1.00 91.62 186 GLU A O 1
ATOM 1511 N N . GLN A 1 187 ? -6.622 16.679 8.531 1.00 90.75 187 GLN A N 1
ATOM 1512 C CA . GLN A 1 187 ? -7.867 17.230 7.988 1.00 90.75 187 GLN A CA 1
ATOM 1513 C C . GLN A 1 187 ? -8.873 16.141 7.595 1.00 90.75 187 GLN A C 1
ATOM 1515 O O . GLN A 1 187 ? -10.074 16.395 7.615 1.00 90.75 187 GLN A O 1
ATOM 1520 N N . ASN A 1 188 ? -8.387 14.940 7.259 1.00 91.38 188 ASN A N 1
ATOM 1521 C CA . ASN A 1 188 ? -9.205 13.841 6.732 1.00 91.38 188 ASN A CA 1
ATOM 1522 C C . ASN A 1 188 ? -9.125 12.560 7.572 1.00 91.38 188 ASN A C 1
ATOM 1524 O O . ASN A 1 188 ? -9.945 11.662 7.379 1.00 91.38 188 ASN A O 1
ATOM 1528 N N . TYR A 1 189 ? -8.151 12.465 8.481 1.00 95.06 189 TYR A N 1
ATOM 1529 C CA . TYR A 1 189 ? -7.887 11.278 9.284 1.00 95.06 189 TYR A CA 1
ATOM 1530 C C . TYR A 1 189 ? -7.705 11.624 10.761 1.00 95.06 189 TYR A C 1
ATOM 1532 O O . TYR A 1 189 ? -7.019 12.587 11.110 1.00 95.06 189 TYR A O 1
ATOM 1540 N N . THR A 1 190 ? -8.239 10.776 11.638 1.00 95.50 190 THR A N 1
ATOM 1541 C CA . THR A 1 190 ? -7.852 10.765 13.054 1.00 95.50 190 THR A CA 1
ATOM 1542 C C . THR A 1 190 ? -6.558 9.964 13.210 1.00 95.50 190 THR A C 1
ATOM 1544 O O . THR A 1 190 ? -6.518 8.775 12.894 1.00 95.50 190 THR A O 1
ATOM 1547 N N . ILE A 1 191 ? -5.486 10.611 13.681 1.00 95.62 191 ILE A N 1
ATOM 1548 C CA . ILE A 1 191 ? -4.178 9.972 13.892 1.00 95.62 191 ILE A CA 1
ATOM 1549 C C . ILE A 1 191 ? -4.075 9.452 15.325 1.00 95.62 191 ILE A C 1
ATOM 1551 O O . ILE A 1 191 ? -4.228 10.212 16.279 1.00 95.62 191 ILE A O 1
ATOM 1555 N N . ILE A 1 192 ? -3.755 8.170 15.468 1.00 95.88 192 ILE A N 1
ATOM 1556 C CA . ILE A 1 192 ? -3.720 7.448 16.740 1.00 95.88 192 ILE A CA 1
ATOM 1557 C C . ILE A 1 192 ? -2.315 6.887 16.926 1.00 95.88 192 ILE A C 1
ATOM 1559 O O . ILE A 1 192 ? -1.873 6.029 16.160 1.00 95.88 192 ILE A O 1
ATOM 1563 N N . LYS A 1 193 ? -1.578 7.387 17.921 1.00 94.44 193 LYS A N 1
ATOM 1564 C CA . LYS A 1 193 ? -0.133 7.123 18.022 1.00 94.44 193 LYS A CA 1
ATOM 1565 C C . LYS A 1 193 ? 0.199 5.863 18.807 1.00 94.44 193 LYS A C 1
ATOM 1567 O O . LYS A 1 193 ? 1.242 5.267 18.576 1.00 94.44 193 LYS A O 1
ATOM 1572 N N . ASN A 1 194 ? -0.653 5.487 19.752 1.00 94.75 194 ASN A N 1
ATOM 1573 C CA . ASN A 1 194 ? -0.421 4.369 20.660 1.00 94.75 194 ASN A CA 1
ATOM 1574 C C . ASN A 1 194 ? -1.748 3.727 21.101 1.00 94.75 194 ASN A C 1
ATOM 1576 O O . ASN A 1 194 ? -2.832 4.238 20.805 1.00 94.75 194 ASN A O 1
ATOM 1580 N N . LEU A 1 195 ? -1.660 2.608 21.820 1.00 95.31 195 LEU A N 1
ATOM 1581 C CA . LEU A 1 195 ? -2.817 1.905 22.371 1.00 95.31 195 LEU A CA 1
ATOM 1582 C C . LEU A 1 195 ? -3.682 2.784 23.284 1.00 95.31 195 LEU A C 1
ATOM 1584 O O . LEU A 1 195 ? -4.905 2.728 23.188 1.00 95.31 195 LEU A O 1
ATOM 1588 N N . SER A 1 196 ? -3.086 3.581 24.171 1.00 94.25 196 SER A N 1
ATOM 1589 C CA . SER A 1 196 ? -3.850 4.461 25.065 1.00 94.25 196 SER A CA 1
ATOM 1590 C C . SER A 1 196 ? -4.718 5.456 24.282 1.00 94.25 196 SER A C 1
ATOM 1592 O O . SER A 1 196 ? -5.894 5.631 24.602 1.00 94.25 196 SER A O 1
ATOM 1594 N N . ASP A 1 197 ? -4.188 6.046 23.206 1.00 94.50 197 ASP A N 1
ATOM 1595 C CA . ASP A 1 197 ? -4.955 6.925 22.312 1.00 94.50 197 ASP A CA 1
ATOM 1596 C C . ASP A 1 197 ? -6.109 6.158 21.641 1.00 94.50 197 ASP A C 1
ATOM 1598 O O . ASP A 1 197 ? -7.239 6.645 21.592 1.00 94.50 197 ASP A O 1
ATOM 1602 N N . TRP A 1 198 ? -5.855 4.923 21.187 1.00 95.44 198 TRP A N 1
ATOM 1603 C CA . TRP A 1 198 ? -6.879 4.053 20.596 1.00 95.44 198 TRP A CA 1
ATOM 1604 C C . TRP A 1 198 ? -8.022 3.754 21.577 1.00 95.44 198 TRP A C 1
ATOM 1606 O O . TRP A 1 198 ? -9.195 3.857 21.222 1.00 95.44 198 TRP A O 1
ATOM 1616 N N . LEU A 1 199 ? -7.702 3.464 22.842 1.00 94.88 199 LEU A N 1
ATOM 1617 C CA . LEU A 1 199 ? -8.694 3.228 23.898 1.00 94.88 199 LEU A CA 1
ATOM 1618 C C . LEU A 1 199 ? -9.473 4.493 24.304 1.00 94.88 199 LEU A C 1
ATOM 1620 O O . LEU A 1 199 ? -10.434 4.405 25.065 1.00 94.88 199 LEU A O 1
ATOM 1624 N N . ASN A 1 200 ? -9.103 5.670 23.810 1.00 92.69 200 ASN A N 1
ATOM 1625 C CA . ASN A 1 200 ? -9.839 6.906 24.064 1.00 92.69 200 ASN A CA 1
ATOM 1626 C C . ASN A 1 200 ? -10.657 7.382 22.856 1.00 92.69 200 ASN A C 1
ATOM 1628 O O . ASN A 1 200 ? -11.473 8.291 23.005 1.00 92.69 200 ASN A O 1
ATOM 1632 N N . VAL A 1 201 ? -10.514 6.738 21.689 1.00 91.81 201 VAL A N 1
ATOM 1633 C CA . VAL A 1 201 ? -11.128 7.198 20.432 1.00 91.81 201 VAL A CA 1
ATOM 1634 C C . VAL A 1 201 ? -12.656 7.251 20.490 1.00 91.81 201 VAL A C 1
ATOM 1636 O O . VAL A 1 201 ? -13.271 8.155 19.937 1.00 91.81 201 VAL A O 1
ATOM 1639 N N . TRP A 1 202 ? -13.279 6.330 21.229 1.00 88.44 202 TRP A N 1
ATOM 1640 C CA . TRP A 1 202 ? -14.737 6.225 21.347 1.00 88.44 202 TRP A CA 1
ATOM 1641 C C . TRP A 1 202 ? -15.402 7.451 21.993 1.00 88.44 202 TRP A C 1
ATOM 1643 O O . TRP A 1 202 ? -16.620 7.594 21.921 1.00 88.44 202 TRP A O 1
ATOM 1653 N N . ARG A 1 203 ? -14.617 8.317 22.646 1.00 86.44 203 ARG A N 1
ATOM 1654 C CA . ARG A 1 203 ? -15.084 9.554 23.289 1.00 86.44 203 ARG A CA 1
ATOM 1655 C C . ARG A 1 203 ? -14.943 10.780 22.413 1.00 86.44 203 ARG A C 1
ATOM 1657 O O . ARG A 1 203 ? -15.482 11.829 22.757 1.00 86.44 203 ARG A O 1
ATOM 1664 N N . ASP A 1 204 ? -14.156 10.681 21.353 1.00 85.50 204 ASP A N 1
ATOM 1665 C CA . ASP A 1 204 ? -13.842 11.834 20.536 1.00 85.50 204 ASP A CA 1
ATOM 1666 C C . ASP A 1 204 ? -14.985 12.090 19.553 1.00 85.50 204 ASP A C 1
ATOM 1668 O O . ASP A 1 204 ? -15.117 11.426 18.528 1.00 85.50 204 ASP A O 1
ATOM 1672 N N . GLU A 1 205 ? -15.815 13.088 19.861 1.00 79.19 205 GLU A N 1
ATOM 1673 C CA . GLU A 1 205 ? -16.891 13.548 18.973 1.00 79.19 205 GLU A CA 1
ATOM 1674 C C . GLU A 1 205 ? -16.366 14.061 17.622 1.00 79.19 205 GLU A C 1
ATOM 1676 O O . GLU A 1 205 ? -17.127 14.161 16.661 1.00 79.19 205 GLU A O 1
ATOM 1681 N N . LYS A 1 206 ? -15.069 14.387 17.531 1.00 84.25 206 LYS A N 1
ATOM 1682 C CA . LYS A 1 206 ? -14.398 14.810 16.296 1.00 84.25 206 LYS A CA 1
ATOM 1683 C C . LYS A 1 206 ? -13.704 13.654 15.581 1.00 84.25 206 LYS A C 1
ATOM 1685 O O . LYS A 1 206 ? -13.032 13.897 14.577 1.00 84.25 206 LYS A O 1
ATOM 1690 N N . CYS A 1 207 ? -13.843 12.423 16.076 1.00 86.56 207 CYS A N 1
ATOM 1691 C CA . CYS A 1 207 ? -13.271 11.253 15.432 1.00 86.56 207 CYS A CA 1
ATOM 1692 C C . CYS A 1 207 ? -13.823 11.115 14.010 1.00 86.56 207 CYS A C 1
ATOM 1694 O O . CYS A 1 207 ? -15.033 11.032 13.785 1.00 86.56 207 CYS A O 1
ATOM 1696 N N . LEU A 1 208 ? -12.916 11.105 13.039 1.00 90.81 208 LEU A N 1
ATOM 1697 C CA . LEU A 1 208 ? -13.258 10.976 11.636 1.00 90.81 208 LEU A CA 1
ATOM 1698 C C . LEU A 1 208 ? -13.482 9.495 11.285 1.00 90.81 208 LEU A C 1
ATOM 1700 O O . LEU A 1 208 ? -12.843 8.618 11.869 1.00 90.81 208 LEU A O 1
ATOM 1704 N N . PRO A 1 209 ? -14.333 9.187 10.286 1.00 91.19 209 PRO A N 1
ATOM 1705 C CA . PRO A 1 209 ? -14.583 7.809 9.857 1.00 91.19 209 PRO A CA 1
ATOM 1706 C C . PRO A 1 209 ? -13.335 7.042 9.401 1.00 91.19 209 PRO A C 1
ATOM 1708 O O . PRO A 1 209 ? -13.342 5.814 9.398 1.00 91.19 209 PRO A O 1
ATOM 1711 N N . ARG A 1 210 ? -12.276 7.754 8.998 1.00 94.69 210 ARG A N 1
ATOM 1712 C CA . ARG A 1 210 ? -10.992 7.178 8.588 1.00 94.69 210 ARG A CA 1
ATOM 1713 C C . ARG A 1 210 ? -9.941 7.473 9.651 1.00 94.69 210 ARG A C 1
ATOM 1715 O O . ARG A 1 210 ? -9.749 8.626 10.040 1.00 94.69 210 ARG A O 1
ATOM 1722 N N . MET A 1 211 ? -9.243 6.441 10.105 1.00 96.06 211 MET A N 1
ATOM 1723 C CA . MET A 1 211 ? -8.260 6.535 11.183 1.00 96.06 211 MET A CA 1
ATOM 1724 C C . MET A 1 211 ? -6.934 5.929 10.750 1.00 96.06 211 MET A C 1
ATOM 1726 O O . MET A 1 211 ? -6.912 4.936 10.029 1.00 96.06 211 MET A O 1
ATOM 1730 N N . ILE A 1 212 ? -5.829 6.500 11.222 1.00 97.62 212 ILE A N 1
ATOM 1731 C CA . ILE A 1 212 ? -4.483 5.967 11.001 1.00 97.62 212 ILE A CA 1
ATOM 1732 C C . ILE A 1 212 ? -3.892 5.603 12.360 1.00 97.62 212 ILE A C 1
ATOM 1734 O O . ILE A 1 212 ? -3.717 6.480 13.206 1.00 97.62 212 ILE A O 1
ATOM 1738 N N . ILE A 1 213 ? -3.572 4.326 12.567 1.00 97.06 213 ILE A N 1
ATOM 1739 C CA . ILE A 1 213 ? -2.991 3.813 13.812 1.00 97.06 213 ILE A CA 1
ATOM 1740 C C . ILE A 1 213 ? -1.506 3.510 13.606 1.00 97.06 213 ILE A C 1
ATOM 1742 O O . ILE A 1 213 ? -1.154 2.629 12.823 1.00 97.06 213 ILE A O 1
ATOM 1746 N N . GLN A 1 214 ? -0.661 4.206 14.371 1.00 95.81 214 GLN A N 1
ATOM 1747 C CA . GLN A 1 214 ? 0.802 4.064 14.396 1.00 95.81 214 GLN A CA 1
ATOM 1748 C C . GLN A 1 214 ? 1.320 3.206 15.561 1.00 95.81 214 GLN A C 1
ATOM 1750 O O . GLN A 1 214 ? 2.522 2.997 15.686 1.00 95.81 214 GLN A O 1
ATOM 1755 N N . SER A 1 215 ? 0.421 2.712 16.418 1.00 95.94 215 SER A N 1
ATOM 1756 C CA . SER A 1 215 ? 0.762 1.850 17.556 1.00 95.94 215 SER A CA 1
ATOM 1757 C C . SER A 1 215 ? 1.518 0.605 17.092 1.00 95.94 215 SER A C 1
ATOM 1759 O O . SER A 1 215 ? 1.006 -0.170 16.280 1.00 95.94 215 SER A O 1
ATOM 1761 N N . GLU A 1 216 ? 2.715 0.381 17.628 1.00 94.19 216 GLU A N 1
ATOM 1762 C CA . GLU A 1 216 ? 3.545 -0.766 17.265 1.00 94.19 216 GLU A CA 1
ATOM 1763 C C . GLU A 1 216 ? 2.891 -2.064 17.750 1.00 94.19 216 GLU A C 1
ATOM 1765 O O . GLU A 1 216 ? 2.825 -3.052 17.015 1.00 94.19 216 GLU A O 1
ATOM 1770 N N . SER A 1 217 ? 2.351 -2.060 18.970 1.00 94.25 217 SER A N 1
ATOM 1771 C CA . SER A 1 217 ? 1.690 -3.239 19.536 1.00 94.25 217 SER A CA 1
ATOM 1772 C C . SER A 1 217 ? 0.414 -3.617 18.790 1.00 94.25 217 SER A C 1
ATOM 1774 O O . SER A 1 217 ? 0.172 -4.805 18.571 1.00 94.25 217 SER A O 1
ATOM 1776 N N . ILE A 1 218 ? -0.396 -2.636 18.374 1.00 95.19 218 ILE A N 1
ATOM 1777 C CA . ILE A 1 218 ? -1.588 -2.905 17.559 1.00 95.19 218 ILE A CA 1
ATOM 1778 C C . ILE A 1 218 ? -1.176 -3.430 16.184 1.00 95.19 218 ILE A C 1
ATOM 1780 O O . ILE A 1 218 ? -1.715 -4.446 15.745 1.00 95.19 218 ILE A O 1
ATOM 1784 N N . ASN A 1 219 ? -0.193 -2.795 15.533 1.00 93.75 219 ASN A N 1
ATOM 1785 C CA . ASN A 1 219 ? 0.313 -3.255 14.241 1.00 93.75 219 ASN A CA 1
ATOM 1786 C C . ASN A 1 219 ? 0.827 -4.699 14.333 1.00 93.75 219 ASN A C 1
ATOM 1788 O O . ASN A 1 219 ? 0.454 -5.515 13.507 1.00 93.75 219 ASN A O 1
ATOM 1792 N N . LYS A 1 220 ? 1.569 -5.091 15.377 1.00 93.56 220 LYS A N 1
ATOM 1793 C CA . LYS A 1 220 ? 2.010 -6.494 15.558 1.00 93.56 220 LYS A CA 1
ATOM 1794 C C . LYS A 1 220 ? 0.861 -7.500 15.681 1.00 93.56 220 LYS A C 1
ATOM 1796 O O . LYS A 1 220 ? 1.034 -8.669 15.344 1.00 93.56 220 LYS A O 1
ATOM 1801 N N . LEU A 1 221 ? -0.298 -7.066 16.169 1.00 93.62 221 LEU A N 1
ATOM 1802 C CA . LEU A 1 221 ? -1.478 -7.908 16.375 1.00 93.62 221 LEU A CA 1
ATOM 1803 C C . LEU A 1 221 ? -2.511 -7.789 15.244 1.00 93.62 221 LEU A C 1
ATOM 1805 O O . LEU A 1 221 ? -3.603 -8.351 15.370 1.00 93.62 221 LEU A O 1
ATOM 1809 N N . TYR A 1 222 ? -2.183 -7.114 14.134 1.00 91.56 222 TYR A N 1
ATOM 1810 C CA . TYR A 1 222 ? -3.119 -6.883 13.027 1.00 91.56 222 TYR A CA 1
ATOM 1811 C C . TYR A 1 222 ? -3.728 -8.180 12.479 1.00 91.56 222 TYR A C 1
ATOM 1813 O O . TYR A 1 222 ? -4.892 -8.195 12.100 1.00 91.56 222 TYR A O 1
ATOM 1821 N N . VAL A 1 223 ? -2.973 -9.284 12.491 1.00 91.50 223 VAL A N 1
ATOM 1822 C CA . VAL A 1 223 ? -3.416 -10.602 11.999 1.00 91.50 223 VAL A CA 1
ATOM 1823 C C . VAL A 1 223 ? -4.654 -11.137 12.727 1.00 91.50 223 VAL A C 1
ATOM 1825 O O . VAL A 1 223 ? -5.382 -11.972 12.193 1.00 91.50 223 VAL A O 1
ATOM 1828 N N . ASN A 1 224 ? -4.902 -10.657 13.949 1.00 92.00 224 ASN A N 1
ATOM 1829 C CA . ASN A 1 224 ? -6.070 -11.017 14.749 1.00 92.00 224 ASN A CA 1
ATOM 1830 C C . ASN A 1 224 ? -7.255 -10.065 14.520 1.00 92.00 224 ASN A C 1
ATOM 1832 O O . ASN A 1 224 ? -8.394 -10.410 14.858 1.00 92.00 224 ASN A O 1
ATOM 1836 N N . ALA A 1 225 ? -6.998 -8.881 13.958 1.00 87.19 225 ALA A N 1
ATOM 1837 C CA . ALA A 1 225 ? -8.023 -7.922 13.594 1.00 87.19 225 ALA A CA 1
ATOM 1838 C C . ALA A 1 225 ? -8.736 -8.415 12.332 1.00 87.19 225 ALA A C 1
ATOM 1840 O O . ALA A 1 225 ? -8.134 -8.602 11.276 1.00 87.19 225 ALA A O 1
ATOM 1841 N N . ARG A 1 226 ? -10.041 -8.648 12.447 1.00 85.94 226 ARG A N 1
ATOM 1842 C CA . ARG A 1 226 ? -10.896 -8.990 11.310 1.00 85.94 226 ARG A CA 1
ATOM 1843 C C . ARG A 1 226 ? -11.899 -7.868 11.103 1.00 85.94 226 ARG A C 1
ATOM 1845 O O . ARG A 1 226 ? -12.400 -7.365 12.112 1.00 85.94 226 ARG A O 1
ATOM 1852 N N . PRO A 1 227 ? -12.210 -7.511 9.846 1.00 89.56 227 PRO A N 1
ATOM 1853 C CA . PRO A 1 227 ? -13.331 -6.637 9.563 1.00 89.56 227 PRO A CA 1
ATOM 1854 C C . PRO A 1 227 ? -14.599 -7.147 10.249 1.00 89.56 227 PRO A C 1
ATOM 1856 O O . PRO A 1 227 ? -14.851 -8.357 10.288 1.00 89.56 227 PRO A O 1
ATOM 1859 N N . ASP A 1 228 ? -15.370 -6.231 10.813 1.00 88.38 228 ASP A N 1
ATOM 1860 C CA . ASP A 1 228 ? -16.639 -6.528 11.462 1.00 88.38 228 ASP A CA 1
ATOM 1861 C C . ASP A 1 228 ? -17.717 -5.523 11.044 1.00 88.38 228 ASP A C 1
ATOM 1863 O O . ASP A 1 228 ? -17.551 -4.757 10.099 1.00 88.38 228 ASP A O 1
ATOM 1867 N N . ASN A 1 229 ? -18.862 -5.559 11.723 1.00 86.50 229 ASN A N 1
ATOM 1868 C CA . ASN A 1 229 ? -19.990 -4.676 11.446 1.00 86.50 229 ASN A CA 1
ATOM 1869 C C . ASN A 1 229 ? -19.679 -3.181 11.662 1.00 86.50 229 ASN A C 1
ATOM 1871 O O . ASN A 1 229 ? -20.411 -2.352 11.133 1.00 86.50 229 ASN A O 1
ATOM 1875 N N . ALA A 1 230 ? -18.610 -2.832 12.386 1.00 88.62 230 ALA A N 1
ATOM 1876 C CA . ALA A 1 230 ? -18.254 -1.451 12.699 1.00 88.62 230 ALA A CA 1
ATOM 1877 C C . ALA A 1 230 ? -16.974 -0.981 11.996 1.00 88.62 230 ALA A C 1
ATOM 1879 O O . ALA A 1 230 ? -16.892 0.185 11.614 1.00 88.62 230 ALA A O 1
ATOM 1880 N N . ILE A 1 231 ? -15.963 -1.845 11.844 1.00 92.38 231 ILE A N 1
ATOM 1881 C CA . ILE A 1 231 ? -14.618 -1.451 11.401 1.00 92.38 231 ILE A CA 1
ATOM 1882 C C . ILE A 1 231 ? -14.101 -2.346 10.271 1.00 92.38 231 ILE A C 1
ATOM 1884 O O . ILE A 1 231 ? -14.118 -3.571 10.369 1.00 92.38 231 ILE A O 1
ATOM 1888 N N . ASN A 1 232 ? -13.535 -1.709 9.245 1.00 93.44 232 ASN A N 1
ATOM 1889 C CA . ASN A 1 232 ? -12.705 -2.314 8.208 1.00 93.44 232 ASN A CA 1
ATOM 1890 C C . ASN A 1 232 ? -11.230 -1.964 8.430 1.00 93.44 232 ASN A C 1
ATOM 1892 O O . ASN A 1 232 ? -10.911 -0.861 8.871 1.00 93.44 232 ASN A O 1
ATOM 1896 N N . TYR A 1 233 ? -10.329 -2.886 8.088 1.00 93.88 233 TYR A N 1
ATOM 1897 C CA . TYR A 1 233 ? -8.888 -2.708 8.274 1.00 93.88 233 TYR A CA 1
ATOM 1898 C C . TYR A 1 233 ? -8.145 -2.669 6.945 1.00 93.88 233 TYR A C 1
ATOM 1900 O O . TYR A 1 233 ? -8.370 -3.513 6.078 1.00 93.88 233 TYR A O 1
ATOM 1908 N N . ILE A 1 234 ? -7.200 -1.739 6.839 1.00 95.62 234 ILE A N 1
ATOM 1909 C CA . ILE A 1 234 ? -6.204 -1.679 5.773 1.00 95.62 234 ILE A CA 1
ATOM 1910 C C . ILE A 1 234 ? -4.840 -1.762 6.444 1.00 95.62 234 ILE A C 1
ATOM 1912 O O . ILE A 1 234 ? -4.437 -0.838 7.142 1.00 95.62 234 ILE A O 1
ATOM 1916 N N . HIS A 1 235 ? -4.139 -2.877 6.267 1.00 95.19 235 HIS A N 1
ATOM 1917 C CA . HIS A 1 235 ? -2.772 -3.011 6.759 1.00 95.19 235 HIS A CA 1
ATOM 1918 C C . HIS A 1 235 ? -1.786 -2.540 5.690 1.00 95.19 235 HIS A C 1
ATOM 1920 O O . HIS A 1 235 ? -1.862 -2.972 4.539 1.00 95.19 235 HIS A O 1
ATOM 1926 N N . CYS A 1 236 ? -0.872 -1.659 6.081 1.00 95.62 236 CYS A N 1
ATOM 1927 C CA . CYS A 1 236 ? 0.174 -1.106 5.238 1.00 95.62 236 CYS A CA 1
ATOM 1928 C C . CYS A 1 236 ? 1.532 -1.420 5.863 1.00 95.62 236 CYS A C 1
ATOM 1930 O O . CYS A 1 236 ? 1.908 -0.864 6.893 1.00 95.62 236 CYS A O 1
ATOM 1932 N N . SER A 1 237 ? 2.273 -2.310 5.215 1.00 91.88 237 SER A N 1
ATOM 1933 C CA . SER A 1 237 ? 3.570 -2.803 5.689 1.00 91.88 237 SER A CA 1
ATOM 1934 C C . SER A 1 237 ? 4.722 -1.888 5.267 1.00 91.88 237 SER A C 1
ATOM 1936 O O . SER A 1 237 ? 5.783 -1.895 5.884 1.00 91.88 237 SER A O 1
ATOM 1938 N N . ASN A 1 238 ? 4.518 -1.110 4.202 1.00 92.94 238 ASN A N 1
ATOM 1939 C CA . ASN A 1 238 ? 5.502 -0.204 3.620 1.00 92.94 238 ASN A CA 1
ATOM 1940 C C . ASN A 1 238 ? 4.849 1.106 3.151 1.00 92.94 238 ASN A C 1
ATOM 1942 O O . ASN A 1 238 ? 3.624 1.248 3.084 1.00 92.94 238 ASN A O 1
ATOM 1946 N N . VAL A 1 239 ? 5.695 2.070 2.792 1.00 95.06 239 VAL A N 1
ATOM 1947 C CA . VAL A 1 239 ? 5.281 3.406 2.349 1.00 95.06 239 VAL A CA 1
ATOM 1948 C C . VAL A 1 239 ? 4.441 3.381 1.069 1.00 95.06 239 VAL A C 1
ATOM 1950 O O . VAL A 1 239 ? 3.482 4.147 0.977 1.00 95.06 239 VAL A O 1
ATOM 1953 N N . LYS A 1 240 ? 4.711 2.484 0.106 1.00 93.88 240 LYS A N 1
ATOM 1954 C CA . LYS A 1 240 ? 3.875 2.371 -1.102 1.00 93.88 240 LYS A CA 1
ATOM 1955 C C . LYS A 1 240 ? 2.464 1.918 -0.737 1.00 93.88 240 LYS A C 1
ATOM 1957 O O . LYS A 1 240 ? 1.502 2.514 -1.217 1.00 93.88 240 LYS A O 1
ATOM 1962 N N . GLU A 1 241 ? 2.327 0.885 0.090 1.00 94.94 241 GLU A N 1
ATOM 1963 C CA . GLU A 1 241 ? 1.026 0.402 0.563 1.00 94.94 241 GLU A CA 1
ATOM 1964 C C . GLU A 1 241 ? 0.279 1.491 1.331 1.00 94.94 241 GLU A C 1
ATOM 1966 O O . GLU A 1 241 ? -0.918 1.666 1.114 1.00 94.94 241 GLU A O 1
ATOM 1971 N N . PHE A 1 242 ? 0.978 2.272 2.160 1.00 96.06 242 PHE A N 1
ATOM 1972 C CA . PHE A 1 242 ? 0.370 3.400 2.861 1.00 96.06 242 PHE A CA 1
ATOM 1973 C C . PHE A 1 242 ? -0.154 4.464 1.892 1.00 96.06 242 PHE A C 1
ATOM 1975 O O . PHE A 1 242 ? -1.309 4.872 1.999 1.00 96.06 242 PHE A O 1
ATOM 1982 N N . LEU A 1 243 ? 0.652 4.882 0.914 1.00 94.50 243 LEU A N 1
ATOM 1983 C CA . LEU A 1 243 ? 0.232 5.864 -0.086 1.00 94.50 243 LEU A CA 1
ATOM 1984 C C . LEU A 1 243 ? -0.901 5.332 -0.980 1.00 94.50 243 LEU A C 1
ATOM 1986 O O . LEU A 1 243 ? -1.837 6.070 -1.278 1.00 94.50 243 LEU A O 1
ATOM 1990 N N . SER A 1 244 ? -0.833 4.063 -1.384 1.00 93.00 244 SER A N 1
ATOM 1991 C CA . SER A 1 244 ? -1.763 3.479 -2.357 1.00 93.00 244 SER A CA 1
ATOM 1992 C C . SER A 1 244 ? -3.041 2.974 -1.704 1.00 93.00 244 SER A C 1
ATOM 1994 O O . SER A 1 244 ? -4.122 3.482 -1.975 1.00 93.00 244 SER A O 1
ATOM 1996 N N . ASN A 1 245 ? -2.921 1.995 -0.808 1.00 94.19 245 ASN A N 1
ATOM 1997 C CA . ASN A 1 245 ? -4.063 1.335 -0.183 1.00 94.19 245 ASN A CA 1
ATOM 1998 C C . ASN A 1 245 ? -4.616 2.186 0.962 1.00 94.19 245 ASN A C 1
ATOM 2000 O O . ASN A 1 245 ? -5.826 2.321 1.092 1.00 94.19 245 ASN A O 1
ATOM 2004 N N . GLY A 1 246 ? -3.734 2.773 1.778 1.00 94.25 246 GLY A N 1
ATOM 2005 C CA . GLY A 1 246 ? -4.137 3.620 2.900 1.00 94.25 246 GLY A CA 1
ATOM 2006 C C . GLY A 1 246 ? -4.755 4.936 2.430 1.00 94.25 246 GLY A C 1
ATOM 2007 O O . GLY A 1 246 ? -5.909 5.235 2.728 1.00 94.25 246 GLY A O 1
ATOM 2008 N N . LEU A 1 247 ? -4.009 5.740 1.671 1.00 93.88 247 LEU A N 1
ATOM 2009 C CA . LEU A 1 247 ? -4.475 7.067 1.250 1.00 93.88 247 LEU A CA 1
ATOM 2010 C C . LEU A 1 247 ? -5.316 7.057 -0.032 1.00 93.88 247 LEU A C 1
ATOM 2012 O O . LEU A 1 247 ? -5.967 8.062 -0.316 1.00 93.88 247 LEU A O 1
ATOM 2016 N N . GLY A 1 248 ? -5.340 5.951 -0.779 1.00 90.75 248 GLY A N 1
ATOM 2017 C CA . GLY A 1 248 ? -6.092 5.840 -2.031 1.00 90.75 248 GLY A CA 1
ATOM 2018 C C . GLY A 1 248 ? -5.423 6.533 -3.222 1.00 90.75 248 GLY A C 1
ATOM 2019 O O . GLY A 1 248 ? -6.113 6.883 -4.178 1.00 90.75 248 GLY A O 1
ATOM 2020 N N . LEU A 1 249 ? -4.110 6.792 -3.169 1.00 88.94 249 LEU A N 1
ATOM 2021 C CA . LEU A 1 249 ? -3.383 7.424 -4.273 1.00 88.94 249 LEU A CA 1
ATOM 2022 C C . LEU A 1 249 ? -3.028 6.385 -5.342 1.00 88.94 249 LEU A C 1
ATOM 2024 O O . LEU A 1 249 ? -2.551 5.296 -5.030 1.00 88.94 249 LEU A O 1
ATOM 2028 N N . ASP A 1 250 ? -3.208 6.723 -6.618 1.00 83.25 250 ASP A N 1
ATOM 2029 C CA . ASP A 1 250 ? -2.890 5.788 -7.697 1.00 83.25 250 ASP A CA 1
ATOM 2030 C C . ASP A 1 250 ? -1.378 5.720 -7.967 1.00 83.25 250 ASP A C 1
ATOM 2032 O O . ASP A 1 250 ? -0.807 6.513 -8.718 1.00 83.25 250 ASP A O 1
ATOM 2036 N N . PHE A 1 251 ? -0.737 4.742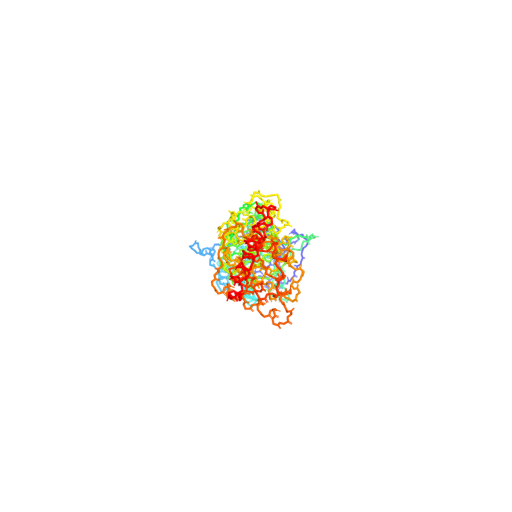 -7.328 1.00 81.56 251 PHE A N 1
ATOM 2037 C CA . PHE A 1 251 ? 0.631 4.297 -7.601 1.00 81.56 251 PHE A CA 1
ATOM 2038 C C . PHE A 1 251 ? 0.673 2.833 -8.061 1.00 81.56 251 PHE A C 1
ATOM 2040 O O . PHE A 1 251 ? 1.705 2.164 -7.950 1.00 81.56 251 PHE A O 1
ATOM 2047 N N . SER A 1 252 ? -0.455 2.313 -8.555 1.00 72.62 252 SER A N 1
ATOM 2048 C CA . SER A 1 252 ? -0.622 0.899 -8.920 1.00 72.62 252 SER A CA 1
ATOM 2049 C C . SER A 1 252 ? 0.461 0.406 -9.887 1.00 72.62 252 SER A C 1
ATOM 2051 O O . SER A 1 252 ? 0.956 -0.713 -9.749 1.00 72.62 252 SER A O 1
ATOM 2053 N N . SER A 1 253 ? 0.886 1.280 -10.799 1.00 70.69 253 SER A N 1
ATOM 2054 C CA . SER A 1 253 ? 1.818 0.962 -11.882 1.00 70.69 253 SER A CA 1
ATOM 2055 C C . SER A 1 253 ? 3.304 1.124 -11.523 1.00 70.69 253 SER A C 1
ATOM 2057 O O . SER A 1 253 ? 4.155 0.742 -12.321 1.00 70.69 253 SER A O 1
ATOM 2059 N N . ILE A 1 254 ? 3.647 1.647 -10.336 1.00 78.62 254 ILE A N 1
ATOM 2060 C CA . ILE A 1 254 ? 5.048 1.722 -9.882 1.00 78.62 254 ILE A CA 1
ATOM 2061 C C . ILE A 1 254 ? 5.344 0.496 -9.010 1.00 78.62 254 ILE A C 1
ATOM 2063 O O . ILE A 1 254 ? 4.730 0.355 -7.947 1.00 78.62 254 ILE A O 1
ATOM 2067 N N . PRO A 1 255 ? 6.253 -0.414 -9.394 1.00 77.75 255 PRO A N 1
ATOM 2068 C CA . PRO A 1 255 ? 6.606 -1.551 -8.549 1.00 77.75 255 PRO A CA 1
ATOM 2069 C C . PRO A 1 255 ? 7.251 -1.077 -7.238 1.00 77.75 255 PRO A C 1
ATOM 2071 O O . PRO A 1 255 ? 7.922 -0.051 -7.193 1.00 77.75 255 PRO A O 1
ATOM 2074 N N . TYR A 1 256 ? 7.025 -1.822 -6.155 1.00 85.12 256 TYR A N 1
ATOM 2075 C CA . TYR A 1 256 ? 7.776 -1.615 -4.917 1.00 85.12 256 TYR A CA 1
ATOM 2076 C C . TYR A 1 256 ? 8.936 -2.595 -4.873 1.00 85.12 256 TYR A C 1
ATOM 2078 O O . TYR A 1 256 ? 8.745 -3.790 -5.103 1.00 85.12 256 TYR A O 1
ATOM 2086 N N . THR A 1 257 ? 10.110 -2.079 -4.541 1.00 87.06 257 THR A N 1
ATOM 2087 C CA . THR A 1 257 ? 11.276 -2.865 -4.159 1.00 87.06 257 THR A CA 1
ATOM 2088 C C . THR A 1 257 ? 11.817 -2.280 -2.859 1.00 87.06 257 THR A C 1
ATOM 2090 O O . THR A 1 257 ? 11.721 -1.072 -2.643 1.00 87.06 257 THR A O 1
ATOM 2093 N N . GLU A 1 258 ? 12.369 -3.117 -1.981 1.00 88.00 258 GLU A N 1
ATOM 2094 C CA . GLU A 1 258 ? 12.946 -2.641 -0.712 1.00 88.00 258 GLU A CA 1
ATOM 2095 C C . GLU A 1 258 ? 14.109 -1.661 -0.941 1.00 88.00 258 GLU A C 1
ATOM 2097 O O . GLU A 1 258 ? 14.332 -0.756 -0.143 1.00 88.00 258 GLU A O 1
ATOM 2102 N N . GLU A 1 259 ? 14.822 -1.798 -2.062 1.00 87.62 259 GLU A N 1
ATOM 2103 C CA . GLU A 1 259 ? 15.913 -0.899 -2.449 1.00 87.62 259 GLU A CA 1
ATOM 2104 C C . GLU A 1 259 ? 15.436 0.535 -2.733 1.00 87.62 259 GLU A C 1
ATOM 2106 O O . GLU A 1 259 ? 16.205 1.480 -2.560 1.00 87.62 259 GLU A O 1
ATOM 2111 N N . ASP A 1 260 ? 14.171 0.701 -3.132 1.00 89.44 260 ASP A N 1
ATOM 2112 C CA . ASP A 1 260 ? 13.564 1.997 -3.443 1.00 89.44 260 ASP A CA 1
ATOM 2113 C C . ASP A 1 260 ? 12.852 2.630 -2.234 1.00 89.44 260 ASP A C 1
ATOM 2115 O O . ASP A 1 260 ? 12.242 3.694 -2.369 1.00 89.44 260 ASP A O 1
ATOM 2119 N N . ASP A 1 261 ? 12.877 2.002 -1.052 1.00 91.44 261 ASP A N 1
ATOM 2120 C CA . ASP A 1 261 ? 12.089 2.451 0.105 1.00 91.44 261 ASP A CA 1
ATOM 2121 C C . ASP A 1 261 ? 12.417 3.896 0.525 1.00 91.44 261 ASP A C 1
ATOM 2123 O O . ASP A 1 261 ? 11.512 4.686 0.807 1.00 91.44 261 ASP A O 1
ATOM 2127 N N . ASP A 1 262 ? 13.695 4.288 0.456 1.00 93.69 262 ASP A N 1
ATOM 2128 C CA . ASP A 1 262 ? 14.127 5.670 0.712 1.00 93.69 262 ASP A CA 1
ATOM 2129 C C . ASP A 1 262 ? 13.506 6.658 -0.290 1.00 93.69 262 ASP A C 1
ATOM 2131 O O . ASP A 1 262 ? 13.038 7.738 0.086 1.00 93.69 262 ASP A O 1
ATOM 2135 N N . TYR A 1 263 ? 13.415 6.273 -1.565 1.00 94.19 263 TYR A N 1
ATOM 2136 C CA . TYR A 1 263 ? 12.789 7.097 -2.596 1.00 94.19 263 TYR A CA 1
ATOM 2137 C C . TYR A 1 263 ? 11.293 7.244 -2.359 1.00 94.19 263 TYR A C 1
ATOM 2139 O O . TYR A 1 263 ? 10.760 8.354 -2.433 1.00 94.19 263 TYR A O 1
ATOM 2147 N N . TRP A 1 264 ? 10.615 6.163 -1.991 1.00 94.88 264 TRP A N 1
ATOM 2148 C CA . TRP A 1 264 ? 9.212 6.225 -1.611 1.00 94.88 264 TRP A CA 1
ATOM 2149 C C . TRP A 1 264 ? 8.977 7.094 -0.372 1.00 94.88 264 TRP A C 1
ATOM 2151 O O . TRP A 1 264 ? 8.055 7.913 -0.368 1.00 94.88 264 TRP A O 1
ATOM 2161 N N . CYS A 1 265 ? 9.827 6.990 0.652 1.00 94.94 265 CYS A N 1
ATOM 2162 C CA . CYS A 1 265 ? 9.776 7.865 1.822 1.00 94.94 265 CYS A CA 1
ATOM 2163 C C . CYS A 1 265 ? 9.975 9.333 1.419 1.00 94.94 265 CYS A C 1
ATOM 2165 O O . CYS A 1 265 ? 9.192 10.202 1.810 1.00 94.94 265 CYS A O 1
ATOM 2167 N N . ARG A 1 266 ? 10.962 9.628 0.565 1.00 95.00 266 ARG A N 1
ATOM 2168 C CA . ARG A 1 266 ? 11.196 10.981 0.042 1.00 95.00 266 ARG A CA 1
ATOM 2169 C C . ARG A 1 266 ? 10.001 11.499 -0.758 1.00 95.00 266 ARG A C 1
ATOM 2171 O O . ARG A 1 266 ? 9.649 12.672 -0.610 1.00 95.00 266 ARG A O 1
ATOM 2178 N N . LEU A 1 267 ? 9.349 10.657 -1.559 1.00 94.19 267 LEU A N 1
ATOM 2179 C CA . LEU A 1 267 ? 8.108 10.997 -2.256 1.00 94.19 267 LEU A CA 1
ATOM 2180 C C . LEU A 1 267 ? 6.986 11.315 -1.260 1.00 94.19 267 LEU A C 1
ATOM 2182 O O . LEU A 1 267 ? 6.359 12.365 -1.382 1.00 94.19 267 LEU A O 1
ATOM 2186 N N . ALA A 1 268 ? 6.781 10.476 -0.243 1.00 95.38 268 ALA A N 1
ATOM 2187 C CA . ALA A 1 268 ? 5.744 10.659 0.772 1.00 95.38 268 ALA A CA 1
ATOM 2188 C C . ALA A 1 268 ? 5.850 12.022 1.483 1.00 95.38 268 ALA A C 1
ATOM 2190 O O . ALA A 1 268 ? 4.841 12.710 1.635 1.00 95.38 268 ALA A O 1
ATOM 2191 N N . THR A 1 269 ? 7.064 12.502 1.790 1.00 95.56 269 THR A N 1
ATOM 2192 C CA . THR A 1 269 ? 7.267 13.847 2.384 1.00 95.56 269 THR A CA 1
ATOM 2193 C C . THR A 1 269 ? 6.801 15.014 1.498 1.00 95.56 269 THR A C 1
ATOM 2195 O O . THR A 1 269 ? 6.615 16.144 1.973 1.00 95.56 269 THR A O 1
ATOM 2198 N N . LYS A 1 270 ? 6.634 14.766 0.193 1.00 92.88 270 LYS A N 1
ATOM 2199 C CA . LYS A 1 270 ? 6.165 15.734 -0.807 1.00 92.88 270 LYS A CA 1
ATOM 2200 C C . LYS A 1 270 ? 4.663 15.615 -1.081 1.00 92.88 270 LYS A C 1
ATOM 2202 O O . LYS A 1 270 ? 4.112 16.492 -1.745 1.00 92.88 270 LYS A O 1
ATOM 2207 N N . VAL A 1 271 ? 3.997 14.584 -0.560 1.00 93.44 271 VAL A N 1
ATOM 2208 C CA . VAL A 1 271 ? 2.557 14.368 -0.724 1.00 93.44 271 VAL A CA 1
ATOM 2209 C C . VAL A 1 271 ? 1.770 15.258 0.239 1.00 93.44 271 VAL A C 1
ATOM 2211 O O . VAL A 1 271 ? 2.063 15.341 1.434 1.00 93.44 271 VAL A O 1
ATOM 2214 N N . ASN A 1 272 ? 0.726 15.900 -0.289 1.00 92.00 272 ASN A N 1
ATOM 2215 C CA . ASN A 1 272 ? -0.323 16.544 0.497 1.00 92.00 272 ASN A CA 1
ATOM 2216 C C . ASN A 1 272 ? -1.642 15.810 0.250 1.00 92.00 272 ASN A C 1
ATOM 2218 O O . ASN A 1 272 ? -2.150 15.820 -0.870 1.00 92.00 272 ASN A O 1
ATOM 2222 N N . SER A 1 273 ? -2.201 15.194 1.291 1.00 86.75 273 SER A N 1
ATOM 2223 C CA . SER A 1 273 ? -3.371 14.314 1.156 1.00 86.75 273 SER A CA 1
ATOM 2224 C C . SER A 1 273 ? -4.631 14.991 0.592 1.00 86.75 273 SER A C 1
ATOM 2226 O O . SER A 1 273 ? -5.523 14.294 0.125 1.00 86.75 273 SER A O 1
ATOM 2228 N N . ASN A 1 274 ? -4.700 16.326 0.578 1.00 84.56 274 ASN A N 1
ATOM 2229 C CA . ASN A 1 274 ? -5.880 17.069 0.122 1.00 84.56 274 ASN A CA 1
ATOM 2230 C C . ASN A 1 274 ? -5.901 17.406 -1.372 1.00 84.56 274 ASN A C 1
ATOM 2232 O O . ASN A 1 274 ? -6.952 17.748 -1.907 1.00 84.56 274 ASN A O 1
ATOM 2236 N N . SER A 1 275 ? -4.745 17.426 -2.033 1.00 83.69 275 SER A N 1
ATOM 2237 C CA . SER A 1 275 ? -4.622 18.012 -3.377 1.00 83.69 275 SER A CA 1
ATOM 2238 C C . SER A 1 275 ? -3.642 17.286 -4.291 1.00 83.69 275 SER A C 1
ATOM 2240 O O . SER A 1 275 ? -3.402 17.722 -5.419 1.00 83.69 275 SER A O 1
ATOM 2242 N N . PHE A 1 276 ? -3.039 16.200 -3.814 1.00 87.81 276 PHE A N 1
ATOM 2243 C CA . PHE A 1 276 ? -2.015 15.495 -4.559 1.00 87.81 276 PHE A CA 1
ATOM 2244 C C . PHE A 1 276 ? -2.614 14.661 -5.693 1.00 87.81 276 PHE A C 1
ATOM 2246 O O . PHE A 1 276 ? -3.475 13.813 -5.476 1.00 87.81 276 PHE A O 1
ATOM 2253 N N . THR A 1 277 ? -2.071 14.845 -6.894 1.00 87.19 277 THR A N 1
ATOM 2254 C CA . THR A 1 277 ? -2.159 13.865 -7.979 1.00 87.19 277 THR A CA 1
ATOM 2255 C C . THR A 1 277 ? -0.745 13.603 -8.473 1.00 87.19 277 THR A C 1
ATOM 2257 O O . THR A 1 277 ? 0.073 14.527 -8.495 1.00 87.19 277 THR A O 1
ATOM 2260 N N . ILE A 1 278 ? -0.443 12.366 -8.866 1.00 86.88 278 ILE A N 1
ATOM 2261 C CA . ILE A 1 278 ? 0.903 12.016 -9.330 1.00 86.88 278 ILE A CA 1
ATOM 2262 C C . ILE A 1 278 ? 1.304 12.832 -10.565 1.00 86.88 278 ILE A C 1
ATOM 2264 O O . ILE A 1 278 ? 2.430 13.313 -10.636 1.00 86.88 278 ILE A O 1
ATOM 2268 N N . GLU A 1 279 ? 0.366 13.060 -11.485 1.00 88.50 279 GLU A N 1
ATOM 2269 C CA . GLU A 1 279 ? 0.589 13.848 -12.696 1.00 88.50 279 GLU A CA 1
ATOM 2270 C C . GLU A 1 279 ? 0.908 15.310 -12.376 1.00 88.50 279 GLU A C 1
ATOM 2272 O O . GLU A 1 279 ? 1.939 15.823 -12.814 1.00 88.50 279 GLU A O 1
ATOM 2277 N N . SER A 1 280 ? 0.075 15.980 -11.567 1.00 89.62 280 SER A N 1
ATOM 2278 C CA . SER A 1 280 ? 0.321 17.381 -11.204 1.00 89.62 280 SER A CA 1
ATOM 2279 C C . SER A 1 280 ? 1.616 17.542 -10.412 1.00 89.62 280 SER A C 1
ATOM 2281 O O . SER A 1 280 ? 2.362 18.497 -10.632 1.00 89.62 280 SER A O 1
ATOM 2283 N N . PHE A 1 281 ? 1.920 16.600 -9.519 1.00 91.06 281 PHE A N 1
ATOM 2284 C CA . PHE A 1 281 ? 3.177 16.582 -8.787 1.00 91.06 281 PHE A CA 1
ATOM 2285 C C . PHE A 1 281 ? 4.370 16.434 -9.730 1.00 91.06 281 PHE A C 1
ATOM 2287 O O . PHE A 1 281 ? 5.284 17.253 -9.668 1.00 91.06 281 PHE A O 1
ATOM 2294 N N . PHE A 1 282 ? 4.352 15.432 -10.609 1.00 91.31 282 PHE A N 1
ATOM 2295 C CA . PHE A 1 282 ? 5.454 15.141 -11.519 1.00 91.31 282 PHE A CA 1
ATOM 2296 C C . PHE A 1 282 ? 5.747 16.321 -12.448 1.00 91.31 282 PHE A C 1
ATOM 2298 O O . PHE A 1 282 ? 6.888 16.773 -12.554 1.00 91.31 282 PHE A O 1
ATOM 2305 N N . ASN A 1 283 ? 4.699 16.863 -13.067 1.00 92.06 283 ASN A N 1
ATOM 2306 C CA . ASN A 1 283 ? 4.789 17.990 -13.988 1.00 92.06 283 ASN A CA 1
ATOM 2307 C C . ASN A 1 283 ? 5.386 19.229 -13.307 1.00 92.06 283 ASN A C 1
ATOM 2309 O O . ASN A 1 283 ? 6.334 19.827 -13.818 1.00 92.06 283 ASN A O 1
ATOM 2313 N N . ASN A 1 284 ? 4.915 19.560 -12.100 1.00 92.19 284 ASN A N 1
ATOM 2314 C CA . ASN A 1 284 ? 5.472 20.661 -11.314 1.00 92.19 284 ASN A CA 1
ATOM 2315 C C . ASN A 1 284 ? 6.915 20.391 -10.864 1.00 92.19 284 ASN A C 1
ATOM 2317 O O . ASN A 1 284 ? 7.733 21.308 -10.857 1.00 92.19 284 ASN A O 1
ATOM 2321 N N . TYR A 1 285 ? 7.233 19.149 -10.492 1.00 92.06 285 TYR A N 1
ATOM 2322 C CA . TYR A 1 285 ? 8.554 18.764 -10.000 1.00 92.06 285 TYR A CA 1
ATOM 2323 C C . TYR A 1 285 ? 9.636 18.904 -11.077 1.00 92.06 285 TYR A C 1
ATOM 2325 O O . TYR A 1 285 ? 10.716 19.417 -10.794 1.00 92.06 285 TYR A O 1
ATOM 2333 N N . PHE A 1 286 ? 9.333 18.502 -12.314 1.00 92.12 286 PHE A N 1
ATOM 2334 C CA . PHE A 1 286 ? 10.253 18.607 -13.453 1.00 92.12 286 PHE A CA 1
ATOM 2335 C C . PHE A 1 286 ? 10.096 19.901 -14.269 1.00 92.12 286 PHE A C 1
ATOM 2337 O O . PHE A 1 286 ? 10.858 20.119 -15.210 1.00 92.12 286 PHE A O 1
ATOM 2344 N N . GLY A 1 287 ? 9.130 20.763 -13.933 1.00 92.00 287 GLY A N 1
ATOM 2345 C CA . GLY A 1 287 ? 8.863 22.001 -14.670 1.00 92.00 287 GLY A CA 1
ATOM 2346 C C . GLY A 1 287 ? 8.387 21.757 -16.106 1.00 92.00 287 GLY A C 1
ATOM 2347 O O . GLY A 1 287 ? 8.778 22.482 -17.021 1.00 92.00 287 GLY A O 1
ATOM 2348 N N . ILE A 1 288 ? 7.576 20.718 -16.317 1.00 93.06 288 ILE A N 1
ATOM 2349 C CA . ILE A 1 288 ? 7.042 20.325 -17.626 1.00 93.06 288 ILE A CA 1
ATOM 2350 C C . ILE A 1 288 ? 5.515 20.332 -17.622 1.00 93.06 288 ILE A C 1
ATOM 2352 O O . ILE A 1 288 ? 4.887 20.202 -16.578 1.00 93.06 288 ILE A O 1
ATOM 2356 N N . ASN A 1 289 ? 4.912 20.418 -18.807 1.00 90.06 289 ASN A N 1
ATOM 2357 C CA . ASN A 1 289 ? 3.462 20.266 -18.948 1.00 90.06 289 ASN A CA 1
ATOM 2358 C C . ASN A 1 289 ? 3.037 18.796 -18.988 1.00 90.06 289 ASN A C 1
ATOM 2360 O O . ASN A 1 289 ? 1.969 18.463 -18.492 1.00 90.06 289 ASN A O 1
ATOM 2364 N N . ASP A 1 290 ? 3.840 17.946 -19.636 1.00 90.00 290 ASP A N 1
ATOM 2365 C CA . ASP A 1 290 ? 3.524 16.534 -19.828 1.00 90.00 290 ASP A CA 1
ATOM 2366 C C . ASP A 1 290 ? 4.748 15.715 -20.282 1.00 90.00 290 ASP A C 1
ATOM 2368 O O . ASP A 1 290 ? 5.578 16.214 -21.059 1.00 90.00 290 ASP A O 1
ATOM 2372 N N . LEU A 1 291 ? 4.805 14.449 -19.855 1.00 90.69 291 LEU A N 1
ATOM 2373 C CA . LEU A 1 291 ? 5.744 13.417 -20.296 1.00 90.69 291 LEU A CA 1
ATOM 2374 C C . LEU A 1 291 ? 5.000 12.377 -21.145 1.00 90.69 291 LEU A C 1
ATOM 2376 O O . LEU A 1 291 ? 4.406 11.442 -20.617 1.00 90.69 291 LEU A O 1
ATOM 2380 N N . ASN A 1 292 ? 5.048 12.549 -22.464 1.00 87.12 292 ASN A N 1
ATOM 2381 C CA . ASN A 1 292 ? 4.290 11.742 -23.423 1.00 87.12 292 ASN A CA 1
ATOM 2382 C C . ASN A 1 292 ? 5.151 11.085 -24.512 1.00 87.12 292 ASN A C 1
ATOM 2384 O O . ASN A 1 292 ? 4.615 10.386 -25.367 1.00 87.12 292 ASN A O 1
ATOM 2388 N N . ASP A 1 293 ? 6.465 11.314 -24.512 1.00 89.19 293 ASP A N 1
ATOM 2389 C CA . ASP A 1 293 ? 7.376 10.747 -25.504 1.00 89.19 293 ASP A CA 1
ATOM 2390 C C . ASP A 1 293 ? 8.776 10.488 -24.922 1.00 89.19 293 ASP A C 1
ATOM 2392 O O . ASP A 1 293 ? 9.154 11.000 -23.861 1.00 89.19 293 ASP A O 1
ATOM 2396 N N . HIS A 1 294 ? 9.551 9.660 -25.627 1.00 94.00 294 HIS A N 1
ATOM 2397 C CA . HIS A 1 294 ? 10.908 9.277 -25.239 1.00 94.00 294 HIS A CA 1
ATOM 2398 C C . HIS A 1 294 ? 11.913 10.441 -25.358 1.00 94.00 294 HIS A C 1
ATOM 2400 O O . HIS A 1 294 ? 12.877 10.491 -24.598 1.00 94.00 294 HIS A O 1
ATOM 2406 N N . LYS A 1 295 ? 11.701 11.419 -26.252 1.00 94.31 295 LYS A N 1
ATOM 2407 C CA . LYS A 1 295 ? 12.633 12.548 -26.453 1.00 94.31 295 LYS A CA 1
ATOM 2408 C C . LYS A 1 295 ? 12.654 13.453 -25.228 1.00 94.31 295 LYS A C 1
ATOM 2410 O O . LYS A 1 295 ? 13.721 13.831 -24.739 1.00 94.31 295 LYS A O 1
ATOM 2415 N N . LYS A 1 296 ? 11.474 13.764 -24.688 1.00 94.44 296 LYS A N 1
ATOM 2416 C CA . LYS A 1 296 ? 11.314 14.491 -23.426 1.00 94.44 296 LYS A CA 1
ATOM 2417 C C . LYS A 1 296 ? 11.907 13.716 -22.260 1.00 94.44 296 LYS A C 1
ATOM 2419 O O . LYS A 1 296 ? 12.596 14.329 -21.448 1.00 94.44 296 LYS A O 1
ATOM 2424 N N . PHE A 1 297 ? 11.685 12.400 -22.199 1.00 96.06 297 PHE A N 1
ATOM 2425 C CA . PHE A 1 297 ? 12.305 11.556 -21.177 1.00 96.06 297 PHE A CA 1
ATOM 2426 C C . PHE A 1 297 ? 13.828 11.688 -21.205 1.00 96.06 297 PHE A C 1
ATOM 2428 O O . PHE A 1 297 ? 14.417 12.051 -20.192 1.00 96.06 297 PHE A O 1
ATOM 2435 N N . MET A 1 298 ? 14.464 11.472 -22.363 1.00 95.75 298 MET A N 1
ATOM 2436 C CA . MET A 1 298 ? 15.925 11.522 -22.482 1.00 95.75 298 MET A CA 1
ATOM 2437 C C . MET A 1 298 ? 16.472 12.904 -22.112 1.00 95.75 298 MET A C 1
ATOM 2439 O O . MET A 1 298 ? 17.438 13.011 -21.360 1.00 95.75 298 MET A O 1
ATOM 2443 N N . LYS A 1 299 ? 15.805 13.980 -22.548 1.00 93.94 299 LYS A N 1
ATOM 2444 C CA . LYS A 1 299 ? 16.180 15.347 -22.165 1.00 93.94 299 LYS A CA 1
ATOM 2445 C C . LYS A 1 299 ? 16.103 15.567 -20.650 1.00 93.94 299 LYS A C 1
ATOM 2447 O O . LYS A 1 299 ? 16.997 16.180 -20.072 1.00 93.94 299 LYS A O 1
ATOM 2452 N N . LEU A 1 300 ? 15.040 15.096 -19.997 1.00 95.06 300 LEU A N 1
ATOM 2453 C CA . LEU A 1 300 ? 14.899 15.201 -18.542 1.00 95.06 300 LEU A CA 1
ATOM 2454 C C . LEU A 1 300 ? 15.934 14.349 -17.811 1.00 95.06 300 LEU A C 1
ATOM 2456 O O . LEU A 1 300 ? 16.486 14.816 -16.818 1.00 95.06 300 LEU A O 1
ATOM 2460 N N . TRP A 1 301 ? 16.219 13.150 -18.314 1.00 95.12 301 TRP A N 1
ATOM 2461 C CA . TRP A 1 301 ? 17.217 12.247 -17.754 1.00 95.12 301 TRP A CA 1
ATOM 2462 C C . TRP A 1 301 ? 18.599 12.901 -17.707 1.00 95.12 301 TRP A C 1
ATOM 2464 O O . TRP A 1 301 ? 19.229 12.950 -16.653 1.00 95.12 301 TRP A O 1
ATOM 2474 N N . PHE A 1 302 ? 19.063 13.466 -18.824 1.00 92.75 302 PHE A N 1
ATOM 2475 C CA . PHE A 1 302 ? 20.394 14.076 -18.874 1.00 92.75 302 PHE A CA 1
ATOM 2476 C C . PHE A 1 302 ? 20.501 15.349 -18.031 1.00 92.75 302 PHE A C 1
ATOM 2478 O O . PHE A 1 302 ? 21.523 15.563 -17.378 1.00 92.75 302 PHE A O 1
ATOM 2485 N N . ASN A 1 303 ? 19.418 16.124 -17.936 1.00 91.62 303 ASN A N 1
ATOM 2486 C CA . ASN A 1 303 ? 19.364 17.319 -17.093 1.00 91.62 303 ASN A CA 1
ATOM 2487 C C . ASN A 1 303 ? 19.302 17.016 -15.583 1.00 91.62 303 ASN A C 1
ATOM 2489 O O . ASN A 1 303 ? 19.552 17.917 -14.784 1.00 91.62 303 ASN A O 1
ATOM 2493 N N . ASN A 1 304 ? 18.964 15.786 -15.173 1.00 88.62 304 ASN A N 1
ATOM 2494 C CA . ASN A 1 304 ? 18.742 15.427 -13.769 1.00 88.62 304 ASN A CA 1
ATOM 2495 C C . ASN A 1 304 ? 19.497 14.142 -13.391 1.00 88.62 304 ASN A C 1
ATOM 2497 O O . ASN A 1 304 ? 19.033 13.031 -13.631 1.00 88.62 304 ASN A O 1
ATOM 2501 N N . GLN A 1 305 ? 20.653 14.295 -12.741 1.00 83.75 305 GLN A N 1
ATOM 2502 C CA . GLN A 1 305 ? 21.555 13.177 -12.411 1.00 83.75 305 GLN A CA 1
ATOM 2503 C C . GLN A 1 305 ? 21.397 12.626 -10.981 1.00 83.75 305 GLN A C 1
ATOM 2505 O O . GLN A 1 305 ? 22.108 11.703 -10.594 1.00 83.75 305 GLN A O 1
ATOM 2510 N N . ASP A 1 306 ? 20.498 13.189 -10.173 1.00 89.62 306 ASP A N 1
ATOM 2511 C CA . ASP A 1 306 ? 20.229 12.689 -8.821 1.00 89.62 306 ASP A CA 1
ATOM 2512 C C . ASP A 1 306 ? 19.369 11.416 -8.875 1.00 89.62 306 ASP A C 1
ATOM 2514 O O . ASP A 1 306 ? 18.374 11.353 -9.602 1.00 89.62 306 ASP A O 1
ATOM 2518 N N . SER A 1 307 ? 19.741 10.405 -8.085 1.00 91.00 307 SER A N 1
ATOM 2519 C CA . SER A 1 307 ? 19.143 9.066 -8.153 1.00 91.00 307 SER A CA 1
ATOM 2520 C C . SER A 1 307 ? 17.631 9.063 -7.914 1.00 91.00 307 SER A C 1
ATOM 2522 O O . SER A 1 307 ? 16.912 8.315 -8.571 1.00 91.00 307 SER A O 1
ATOM 2524 N N . PHE A 1 308 ? 17.119 9.936 -7.038 1.00 91.62 308 PHE A N 1
ATOM 2525 C CA . PHE A 1 308 ? 15.677 10.044 -6.805 1.00 91.62 308 PHE A CA 1
ATOM 2526 C C . PHE A 1 308 ? 14.944 10.622 -8.023 1.00 91.62 308 PHE A C 1
ATOM 2528 O O . PHE A 1 308 ? 13.844 10.176 -8.340 1.00 91.62 308 PHE A O 1
ATOM 2535 N N . HIS A 1 309 ? 15.543 11.589 -8.729 1.00 91.88 309 HIS A N 1
ATOM 2536 C CA . HIS A 1 309 ? 14.949 12.133 -9.956 1.00 91.88 309 HIS A CA 1
ATOM 2537 C C . HIS A 1 309 ? 14.868 11.062 -11.039 1.00 91.88 309 HIS A C 1
ATOM 2539 O O . HIS A 1 309 ? 13.836 10.933 -11.691 1.00 91.88 309 HIS A O 1
ATOM 2545 N N . GLN A 1 310 ? 15.936 10.282 -11.202 1.00 92.38 310 GLN A N 1
ATOM 2546 C CA . GLN A 1 310 ? 15.991 9.186 -12.167 1.00 92.38 310 G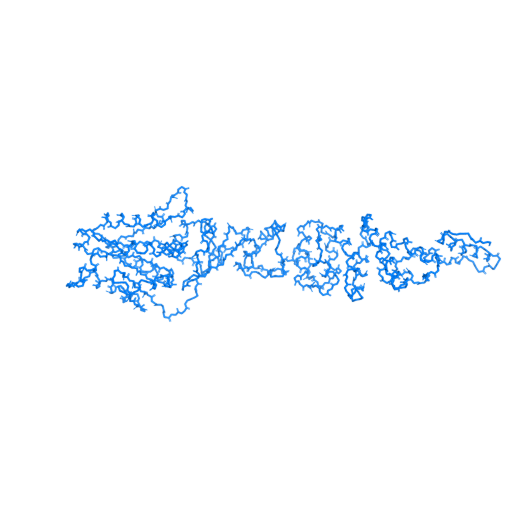LN A CA 1
ATOM 2547 C C . GLN A 1 310 ? 14.960 8.104 -11.842 1.00 92.38 310 GLN A C 1
ATOM 2549 O O . GLN A 1 310 ? 14.184 7.721 -12.716 1.00 92.38 310 GLN A O 1
ATOM 2554 N N . TRP A 1 311 ? 14.883 7.687 -10.577 1.00 92.56 311 TRP A N 1
ATOM 2555 C CA . TRP A 1 311 ? 13.873 6.741 -10.111 1.00 92.56 311 TRP A CA 1
ATOM 2556 C C . TRP A 1 311 ? 12.445 7.244 -10.365 1.00 92.56 311 TRP A C 1
ATOM 2558 O O . TRP A 1 311 ? 11.625 6.518 -10.930 1.00 92.56 311 TRP A O 1
ATOM 2568 N N . LEU A 1 312 ? 12.148 8.501 -10.013 1.00 92.31 312 LEU A N 1
ATOM 2569 C CA . LEU A 1 312 ? 10.823 9.094 -10.203 1.00 92.31 312 LEU A CA 1
ATOM 2570 C C . LEU A 1 312 ? 10.462 9.205 -11.691 1.00 92.31 312 LEU A C 1
ATOM 2572 O O . LEU A 1 312 ? 9.327 8.924 -12.070 1.00 92.31 312 LEU A O 1
ATOM 2576 N N . LEU A 1 313 ? 11.424 9.597 -12.530 1.00 93.62 313 LEU A N 1
ATOM 2577 C CA . LEU A 1 313 ? 11.266 9.727 -13.978 1.00 93.62 313 LEU A CA 1
ATOM 2578 C C . LEU A 1 313 ? 10.971 8.374 -14.638 1.00 93.62 313 LEU A C 1
ATOM 2580 O O . LEU A 1 313 ? 10.018 8.284 -15.410 1.00 93.62 313 LEU A O 1
ATOM 2584 N N . ILE A 1 314 ? 11.727 7.324 -14.300 1.00 92.12 314 ILE A N 1
ATOM 2585 C CA . ILE A 1 314 ? 11.471 5.953 -14.775 1.00 92.12 314 ILE A CA 1
ATOM 2586 C C . ILE A 1 314 ? 10.085 5.495 -14.333 1.00 92.12 314 ILE A C 1
ATOM 2588 O O . ILE A 1 314 ? 9.275 5.079 -15.161 1.00 92.12 314 ILE A O 1
ATOM 2592 N N . SER A 1 315 ? 9.809 5.613 -13.035 1.00 89.88 315 SER A N 1
ATOM 2593 C CA . SER A 1 315 ? 8.566 5.146 -12.428 1.00 89.88 315 SER A CA 1
ATOM 2594 C C . SER A 1 315 ? 7.347 5.785 -13.086 1.00 89.88 315 SER A C 1
ATOM 2596 O O . SER A 1 315 ? 6.421 5.091 -13.497 1.00 89.88 315 SER A O 1
ATOM 2598 N N . TYR A 1 316 ? 7.361 7.108 -13.251 1.00 90.88 316 TYR A N 1
ATOM 2599 C CA . TYR A 1 316 ? 6.257 7.829 -13.872 1.00 90.88 316 TYR A CA 1
ATOM 2600 C C . TYR A 1 316 ? 6.137 7.561 -15.375 1.00 90.88 316 TYR A C 1
ATOM 2602 O O . TYR A 1 316 ? 5.021 7.437 -15.873 1.00 90.88 316 TYR A O 1
ATOM 2610 N N . TYR A 1 317 ? 7.253 7.428 -16.103 1.00 92.00 317 TYR A N 1
ATOM 2611 C CA . TYR A 1 317 ? 7.212 7.084 -17.527 1.00 92.00 317 TYR A CA 1
ATOM 2612 C C . TYR A 1 317 ? 6.542 5.725 -17.751 1.00 92.00 317 TYR A C 1
ATOM 2614 O O . TYR A 1 317 ? 5.657 5.608 -18.596 1.00 92.00 317 TYR A O 1
ATOM 2622 N N . LEU A 1 318 ? 6.898 4.720 -16.946 1.00 89.44 318 LEU A N 1
ATOM 2623 C CA . LEU A 1 318 ? 6.285 3.393 -17.005 1.00 89.44 318 LEU A CA 1
ATOM 2624 C C . LEU A 1 318 ? 4.791 3.420 -16.655 1.00 89.44 318 LEU A C 1
ATOM 2626 O O . LEU A 1 318 ? 4.016 2.712 -17.290 1.00 89.44 318 LEU A O 1
ATOM 2630 N N . VAL A 1 319 ? 4.371 4.257 -15.701 1.00 84.50 319 VAL A N 1
ATOM 2631 C CA . VAL A 1 319 ? 2.947 4.439 -15.360 1.00 84.50 319 VAL A CA 1
ATOM 2632 C C . VAL A 1 319 ? 2.175 5.097 -16.503 1.00 84.50 319 VAL A C 1
ATOM 2634 O O . VAL A 1 319 ? 1.079 4.664 -16.844 1.00 84.50 319 VAL A O 1
ATOM 2637 N N . LYS A 1 320 ? 2.720 6.179 -17.065 1.00 87.38 320 LYS A N 1
ATOM 2638 C CA . LYS A 1 320 ? 1.985 7.062 -17.975 1.00 87.38 320 LYS A CA 1
ATOM 2639 C C . LYS A 1 320 ? 2.030 6.612 -19.429 1.00 87.38 320 LYS A C 1
ATOM 2641 O O . LYS A 1 320 ? 1.015 6.666 -20.118 1.00 87.38 320 LYS A O 1
ATOM 2646 N N . VAL A 1 321 ? 3.213 6.229 -19.899 1.00 88.69 321 VAL A N 1
ATOM 2647 C CA . VAL A 1 321 ? 3.467 5.856 -21.298 1.00 88.69 321 VAL A CA 1
ATOM 2648 C C . VAL A 1 321 ? 3.420 4.337 -21.472 1.00 88.69 321 VAL A C 1
ATOM 2650 O O . VAL A 1 321 ? 2.973 3.851 -22.508 1.00 88.69 321 VAL A O 1
ATOM 2653 N N . GLY A 1 322 ? 3.823 3.578 -20.451 1.00 87.00 322 GLY A N 1
ATOM 2654 C CA . GLY A 1 322 ? 3.810 2.118 -20.484 1.00 87.00 322 GLY A CA 1
ATOM 2655 C C . GLY A 1 322 ? 5.052 1.507 -21.134 1.00 87.00 322 GLY A C 1
ATOM 2656 O O . GLY A 1 322 ? 6.119 2.118 -21.204 1.00 87.00 322 GLY A O 1
ATOM 2657 N N . THR A 1 323 ? 4.913 0.260 -21.588 1.00 88.62 323 THR A N 1
ATOM 2658 C CA . THR A 1 323 ? 6.024 -0.589 -22.059 1.00 88.62 323 THR A CA 1
ATOM 2659 C C . THR A 1 323 ? 5.987 -0.902 -23.556 1.00 88.62 323 THR A C 1
ATOM 2661 O O . THR A 1 323 ? 6.786 -1.705 -24.026 1.00 88.62 323 THR A O 1
ATOM 2664 N N . SER A 1 324 ? 5.074 -0.291 -24.318 1.00 87.25 324 SER A N 1
ATOM 2665 C CA . SER A 1 324 ? 4.896 -0.589 -25.747 1.00 87.25 324 SER A CA 1
ATOM 2666 C C . SER A 1 324 ? 6.003 -0.032 -26.646 1.00 87.25 324 SER A C 1
ATOM 2668 O O . SER A 1 324 ? 6.183 -0.531 -27.750 1.00 87.25 324 SER A O 1
ATOM 2670 N N . GLY A 1 325 ? 6.700 1.020 -26.207 1.00 92.56 325 GLY A N 1
ATOM 2671 C CA . GLY A 1 325 ? 7.850 1.599 -26.908 1.00 92.56 325 GLY A CA 1
ATOM 2672 C C . GLY A 1 325 ? 9.177 0.978 -26.469 1.00 92.56 325 GLY A C 1
ATOM 2673 O O . GLY A 1 325 ? 9.256 0.345 -25.414 1.00 92.56 325 GLY A O 1
ATOM 2674 N N . TYR A 1 326 ? 10.234 1.197 -27.252 1.00 95.94 326 TYR A N 1
ATOM 2675 C CA . TYR A 1 326 ? 11.574 0.676 -26.971 1.00 95.94 326 TYR A CA 1
ATOM 2676 C C . TYR A 1 326 ? 12.082 1.153 -25.614 1.00 95.94 326 TYR A C 1
ATOM 2678 O O . TYR A 1 326 ? 12.552 0.345 -24.813 1.00 95.94 326 TYR A O 1
ATOM 2686 N N . LEU A 1 327 ? 11.939 2.449 -25.317 1.00 96.06 327 LEU A N 1
ATOM 2687 C CA . LEU A 1 327 ? 12.353 2.986 -24.026 1.00 96.06 327 LEU A CA 1
ATOM 2688 C C . LEU A 1 327 ? 11.581 2.322 -22.880 1.00 96.06 327 LEU A C 1
ATOM 2690 O O . LEU A 1 327 ? 12.185 1.879 -21.908 1.00 96.06 327 LEU A O 1
ATOM 2694 N N . GLY A 1 328 ? 10.258 2.201 -23.012 1.00 93.81 328 GLY A N 1
ATOM 2695 C CA . GLY A 1 328 ? 9.412 1.544 -22.013 1.00 93.81 328 GLY A CA 1
ATOM 2696 C C . GLY A 1 328 ? 9.824 0.089 -21.765 1.00 93.81 328 GLY A C 1
ATOM 2697 O O . GLY A 1 328 ? 9.964 -0.332 -20.615 1.00 93.81 328 GLY A O 1
ATOM 2698 N N . TYR A 1 329 ? 10.100 -0.664 -22.834 1.00 93.62 329 TYR A N 1
ATOM 2699 C CA . TYR A 1 329 ? 10.633 -2.023 -22.749 1.00 93.62 329 TYR A CA 1
ATOM 2700 C C . TYR A 1 329 ? 11.971 -2.067 -21.996 1.00 93.62 329 TYR A C 1
ATOM 2702 O O . TYR A 1 329 ? 12.108 -2.827 -21.034 1.00 93.62 329 TYR A O 1
ATOM 2710 N N . VAL A 1 330 ? 12.939 -1.224 -22.371 1.00 95.56 330 VAL A N 1
ATOM 2711 C CA . VAL A 1 330 ? 14.258 -1.166 -21.719 1.00 95.56 330 VAL A CA 1
ATOM 2712 C C . VAL A 1 330 ? 14.122 -0.855 -20.230 1.00 95.56 330 VAL A C 1
ATOM 2714 O O . VAL A 1 330 ? 14.697 -1.572 -19.409 1.00 95.56 330 VAL A O 1
ATOM 2717 N N . LEU A 1 331 ? 13.324 0.155 -19.876 1.00 93.56 331 LEU A N 1
ATOM 2718 C CA . LEU A 1 331 ? 13.098 0.574 -18.492 1.00 93.56 331 LEU A CA 1
ATOM 2719 C C . LEU A 1 331 ? 12.406 -0.505 -17.650 1.00 93.56 331 LEU A C 1
ATOM 2721 O O . LEU A 1 331 ? 12.720 -0.656 -16.475 1.00 93.56 331 LEU A O 1
ATOM 2725 N N . SER A 1 332 ? 11.492 -1.278 -18.242 1.00 90.00 332 SER A N 1
ATOM 2726 C CA . SER A 1 332 ? 10.791 -2.365 -17.542 1.00 90.00 332 SER A CA 1
ATOM 2727 C C . SER A 1 332 ? 11.629 -3.635 -17.346 1.00 90.00 332 SER A C 1
ATOM 2729 O O . SER A 1 332 ? 11.321 -4.444 -16.474 1.00 90.00 332 SER A O 1
ATOM 2731 N N . THR A 1 333 ? 12.680 -3.830 -18.149 1.00 89.75 333 THR A N 1
ATOM 2732 C CA . THR A 1 333 ? 13.488 -5.066 -18.170 1.00 89.75 333 THR A CA 1
ATOM 2733 C C . THR A 1 333 ? 14.914 -4.880 -17.655 1.00 89.75 333 THR A C 1
ATOM 2735 O O . THR A 1 333 ? 15.681 -5.846 -17.602 1.00 89.75 333 THR A O 1
ATOM 2738 N N . SER A 1 334 ? 15.288 -3.654 -17.280 1.00 86.88 334 SER A N 1
ATOM 2739 C CA . SER A 1 334 ? 16.652 -3.291 -16.893 1.00 86.88 334 SER A CA 1
ATOM 2740 C C . SER A 1 334 ? 16.671 -2.472 -15.608 1.00 86.88 334 SER A C 1
ATOM 2742 O O . SER A 1 334 ? 15.832 -1.607 -15.382 1.00 86.88 334 SER A O 1
ATOM 2744 N N . CYS A 1 335 ? 17.687 -2.695 -14.776 1.00 82.31 335 CYS A N 1
ATOM 2745 C CA . CYS A 1 335 ? 17.916 -1.910 -13.567 1.00 82.31 335 CYS A CA 1
ATOM 2746 C C . CYS A 1 335 ? 18.717 -0.634 -13.896 1.00 82.31 335 CYS A C 1
ATOM 2748 O O . CYS A 1 335 ? 19.937 -0.580 -13.721 1.00 82.31 335 CYS A O 1
ATOM 2750 N N . CYS A 1 336 ? 18.040 0.399 -14.397 1.00 85.44 336 CYS A N 1
ATOM 2751 C CA . CYS A 1 336 ? 18.664 1.661 -14.809 1.00 85.44 336 CYS A CA 1
ATOM 2752 C C . CYS A 1 336 ? 18.829 2.635 -13.626 1.00 85.44 336 CYS A C 1
ATOM 2754 O O . CYS A 1 336 ? 18.014 3.530 -13.429 1.00 85.44 336 CYS A O 1
ATOM 2756 N N . LYS A 1 337 ? 19.902 2.475 -12.839 1.00 83.56 337 LYS A N 1
ATOM 2757 C CA . LYS A 1 337 ? 20.198 3.309 -11.647 1.00 83.56 337 LYS A CA 1
ATOM 2758 C C . LYS A 1 337 ? 21.147 4.486 -11.902 1.00 83.56 337 LYS A C 1
ATOM 2760 O O . LYS A 1 337 ? 21.429 5.271 -11.004 1.00 83.56 337 LYS A O 1
ATOM 2765 N N . SER A 1 338 ? 21.717 4.553 -13.098 1.00 90.00 338 SER A N 1
ATOM 2766 C CA . SER A 1 338 ? 22.667 5.583 -13.513 1.00 90.00 338 SER A CA 1
ATOM 2767 C C . SER A 1 338 ? 22.638 5.770 -15.023 1.00 90.00 338 SER A C 1
ATOM 2769 O O . SER A 1 338 ? 22.236 4.866 -15.763 1.00 90.00 338 SER A O 1
ATOM 2771 N N . THR A 1 339 ? 23.145 6.907 -15.496 1.00 92.56 339 THR A N 1
ATOM 2772 C CA . THR A 1 339 ? 23.269 7.195 -16.931 1.00 92.56 339 THR A CA 1
ATOM 2773 C C . THR A 1 339 ? 24.070 6.125 -17.674 1.00 92.56 339 THR A C 1
ATOM 2775 O O . THR A 1 339 ? 23.635 5.679 -18.730 1.00 92.56 339 THR A O 1
ATOM 2778 N N . SER A 1 340 ? 25.173 5.637 -17.095 1.00 91.69 340 SER A N 1
ATOM 2779 C CA . SER A 1 340 ? 25.948 4.532 -17.681 1.00 91.69 340 SER A CA 1
ATOM 2780 C C . SER A 1 340 ? 25.092 3.270 -17.832 1.00 91.69 340 SER A C 1
ATOM 2782 O O . SER A 1 340 ? 24.980 2.725 -18.924 1.00 91.69 340 SER A O 1
ATOM 2784 N N . SER A 1 341 ? 24.392 2.857 -16.767 1.00 92.94 341 SER A N 1
ATOM 2785 C CA . SER A 1 341 ? 23.537 1.661 -16.817 1.00 92.94 341 SER A CA 1
ATOM 2786 C C . SER A 1 341 ? 22.364 1.791 -17.793 1.00 92.94 341 SER A C 1
ATOM 2788 O O . SER A 1 341 ? 22.026 0.818 -18.462 1.00 92.94 341 SER A O 1
ATOM 2790 N N . LEU A 1 342 ? 21.759 2.982 -17.905 1.00 95.62 342 LEU A N 1
ATOM 2791 C CA . LEU A 1 342 ? 20.684 3.234 -18.861 1.00 95.62 342 LEU A CA 1
ATOM 2792 C C . LEU A 1 342 ? 21.206 3.136 -20.293 1.00 95.62 342 LEU A C 1
ATOM 2794 O O . LEU A 1 342 ? 20.618 2.429 -21.103 1.00 95.62 342 LEU A O 1
ATOM 2798 N N . VAL A 1 343 ? 22.316 3.808 -20.602 1.00 95.81 343 VAL A N 1
ATOM 2799 C CA . VAL A 1 343 ? 22.887 3.807 -21.953 1.00 95.81 343 VAL A CA 1
ATOM 2800 C C . VAL A 1 343 ? 23.338 2.407 -22.362 1.00 95.81 343 VAL A C 1
ATOM 2802 O O . VAL A 1 343 ? 23.014 1.970 -23.463 1.00 95.81 343 VAL A O 1
ATOM 2805 N N . SER A 1 344 ? 23.989 1.656 -21.471 1.00 95.56 344 SER A N 1
ATOM 2806 C CA . SER A 1 344 ? 24.340 0.257 -21.735 1.00 95.56 344 SER A CA 1
ATOM 2807 C C . SER A 1 344 ? 23.107 -0.595 -22.047 1.00 95.56 344 SER A C 1
ATOM 2809 O O . SER A 1 344 ? 23.123 -1.380 -22.994 1.00 95.56 344 SER A O 1
ATOM 2811 N N . ALA A 1 345 ? 22.012 -0.412 -21.300 1.00 96.50 345 ALA A N 1
ATOM 2812 C CA . ALA A 1 345 ? 20.761 -1.121 -21.555 1.00 96.50 345 ALA A CA 1
ATOM 2813 C C . ALA A 1 345 ? 20.123 -0.707 -22.893 1.00 96.50 345 ALA A C 1
ATOM 2815 O O . ALA A 1 345 ? 19.723 -1.574 -23.664 1.00 96.50 345 ALA A O 1
ATOM 2816 N N . LEU A 1 346 ? 20.091 0.592 -23.212 1.00 96.75 346 LEU A N 1
ATOM 2817 C CA . LEU A 1 346 ? 19.580 1.120 -24.484 1.00 96.75 346 LEU A CA 1
ATOM 2818 C C . LEU A 1 346 ? 20.341 0.575 -25.698 1.00 96.75 346 LEU A C 1
ATOM 2820 O O . LEU A 1 346 ? 19.745 0.381 -26.758 1.00 96.75 346 LEU A O 1
ATOM 2824 N N . VAL A 1 347 ? 21.641 0.323 -25.555 1.00 96.19 347 VAL A N 1
ATOM 2825 C CA . VAL A 1 347 ? 22.475 -0.226 -26.628 1.00 96.19 347 VAL A CA 1
ATOM 2826 C C . VAL A 1 347 ? 22.266 -1.732 -26.785 1.00 96.19 347 VAL A C 1
ATOM 2828 O O . VAL A 1 347 ? 22.095 -2.196 -27.909 1.00 96.19 347 VAL A O 1
ATOM 2831 N N . LEU A 1 348 ? 22.250 -2.485 -25.681 1.00 96.38 348 LEU A N 1
ATOM 2832 C CA . LEU A 1 348 ? 22.288 -3.952 -25.711 1.00 96.38 348 LEU A CA 1
ATOM 2833 C C . LEU A 1 348 ? 20.916 -4.624 -25.808 1.00 96.38 348 LEU A C 1
ATOM 2835 O O . LEU A 1 348 ? 20.807 -5.701 -26.387 1.00 96.38 348 LEU A O 1
ATOM 2839 N N . LYS A 1 349 ? 19.863 -4.032 -25.234 1.00 96.31 349 LYS A N 1
ATOM 2840 C CA . LYS A 1 349 ? 18.574 -4.726 -25.089 1.00 96.31 349 LYS A CA 1
ATOM 2841 C C . LYS A 1 349 ? 17.903 -5.059 -26.411 1.00 96.31 349 LYS A C 1
ATOM 2843 O O . LYS A 1 349 ? 17.150 -6.025 -26.446 1.00 96.31 349 LYS A O 1
ATOM 2848 N N . ILE A 1 350 ? 18.192 -4.317 -27.480 1.00 96.38 350 ILE A N 1
ATOM 2849 C CA . ILE A 1 350 ? 17.650 -4.585 -28.815 1.00 96.38 350 ILE A CA 1
ATOM 2850 C C . ILE A 1 350 ? 17.975 -6.001 -29.308 1.00 96.38 350 ILE A C 1
ATOM 2852 O O . ILE A 1 350 ? 17.128 -6.621 -29.942 1.00 96.38 350 ILE A O 1
ATOM 2856 N N . PHE A 1 351 ? 19.148 -6.539 -28.958 1.00 95.31 351 PHE A N 1
ATOM 2857 C CA . PHE A 1 351 ? 19.598 -7.869 -29.384 1.00 95.31 351 PHE A CA 1
ATOM 2858 C C . PHE A 1 351 ? 18.886 -9.011 -28.640 1.00 95.31 351 PHE A C 1
ATOM 2860 O O . PHE A 1 351 ? 18.909 -10.155 -29.076 1.00 95.31 351 PHE A O 1
ATOM 2867 N N . GLU A 1 352 ? 18.210 -8.708 -27.528 1.00 93.56 352 GLU A N 1
ATOM 2868 C CA . GLU A 1 352 ? 17.511 -9.694 -26.691 1.00 93.56 352 GLU A CA 1
ATOM 2869 C C . GLU A 1 352 ? 16.003 -9.780 -27.014 1.00 93.56 352 GLU A C 1
ATOM 2871 O O . GLU A 1 352 ? 15.286 -10.619 -26.463 1.00 93.56 352 GLU A O 1
ATOM 2876 N N . VAL A 1 353 ? 15.493 -8.898 -27.881 1.00 92.12 353 VAL A N 1
ATOM 2877 C CA . VAL A 1 353 ? 14.068 -8.814 -28.232 1.00 92.12 353 VAL A CA 1
ATOM 2878 C C . VAL A 1 353 ? 13.711 -9.843 -29.307 1.00 92.12 353 VAL A C 1
ATOM 2880 O O . VAL A 1 353 ? 14.465 -10.061 -30.247 1.00 92.12 353 VAL A O 1
ATOM 2883 N N . LYS A 1 354 ? 12.514 -10.442 -29.214 1.00 88.44 354 LYS A N 1
ATOM 2884 C CA . LYS A 1 354 ? 12.007 -11.394 -30.224 1.00 88.44 354 LYS A CA 1
ATOM 2885 C C . LYS A 1 354 ? 11.705 -10.749 -31.581 1.00 88.44 354 LYS A C 1
ATOM 2887 O O . LYS A 1 354 ? 11.980 -11.345 -32.612 1.00 88.44 354 LYS A O 1
ATOM 2892 N N . GLU A 1 355 ? 11.112 -9.558 -31.566 1.00 89.75 355 GLU A N 1
ATOM 2893 C CA . GLU A 1 355 ? 10.745 -8.772 -32.751 1.00 89.75 355 GLU A CA 1
ATOM 2894 C C . GLU A 1 355 ? 11.423 -7.390 -32.688 1.00 89.75 355 GLU A C 1
ATOM 2896 O O . GLU A 1 355 ? 10.769 -6.382 -32.435 1.00 89.75 355 GLU A O 1
ATOM 2901 N N . PRO A 1 356 ? 12.755 -7.309 -32.843 1.00 90.94 356 PRO A N 1
ATOM 2902 C CA . PRO A 1 356 ? 13.495 -6.060 -32.636 1.00 90.94 356 PRO A CA 1
ATOM 2903 C C . PRO A 1 356 ? 13.159 -4.975 -33.671 1.00 90.94 356 PRO A C 1
ATOM 2905 O O . PRO A 1 356 ? 13.259 -3.782 -33.389 1.00 90.94 356 PRO A O 1
ATOM 2908 N N . GLU A 1 357 ? 12.702 -5.383 -34.853 1.00 91.19 357 GLU A N 1
ATOM 2909 C CA . GLU A 1 357 ? 12.339 -4.519 -35.979 1.00 91.19 357 GLU A CA 1
ATOM 2910 C C . GLU A 1 357 ? 11.301 -3.446 -35.625 1.00 91.19 357 GLU A C 1
ATOM 2912 O O . GLU A 1 357 ? 11.358 -2.330 -36.140 1.00 91.19 357 GLU A O 1
ATOM 2917 N N . THR A 1 358 ? 10.381 -3.742 -34.701 1.00 93.44 358 THR A N 1
ATOM 2918 C CA . THR A 1 358 ? 9.350 -2.786 -34.268 1.00 93.44 358 THR A CA 1
ATOM 2919 C C . THR A 1 358 ? 9.917 -1.637 -33.435 1.00 93.44 358 THR A C 1
ATOM 2921 O O . THR A 1 358 ? 9.255 -0.615 -33.275 1.00 93.44 358 THR A O 1
ATOM 2924 N N . TYR A 1 359 ? 11.133 -1.791 -32.907 1.00 96.00 359 TYR A N 1
ATOM 2925 C CA . TYR A 1 359 ? 11.768 -0.842 -31.997 1.00 96.00 359 TYR A CA 1
ATOM 2926 C C . TYR A 1 359 ? 12.887 -0.019 -32.634 1.00 96.00 359 TYR A C 1
ATOM 2928 O O . TYR A 1 359 ? 13.291 0.987 -32.052 1.00 96.00 359 TYR A O 1
ATOM 2936 N N . LEU A 1 360 ? 13.381 -0.409 -33.815 1.00 95.12 360 LEU A N 1
ATOM 2937 C CA . LEU A 1 360 ? 14.566 0.206 -34.422 1.00 95.12 360 LEU A CA 1
ATOM 2938 C C . LEU A 1 360 ? 14.413 1.716 -34.621 1.00 95.12 360 LEU A C 1
ATOM 2940 O O . LEU A 1 360 ? 15.324 2.462 -34.287 1.00 95.12 360 LEU A O 1
ATOM 2944 N N . HIS A 1 361 ? 13.252 2.185 -35.087 1.00 95.19 361 HIS A N 1
ATOM 2945 C CA . HIS A 1 361 ? 13.044 3.616 -35.313 1.00 95.19 361 HIS A CA 1
ATOM 2946 C C . HIS A 1 361 ? 13.160 4.437 -34.020 1.00 95.19 361 HIS A C 1
ATOM 2948 O O . HIS A 1 361 ? 13.936 5.389 -33.961 1.00 95.19 361 HIS A O 1
ATOM 2954 N N . GLU A 1 362 ? 12.427 4.045 -32.972 1.00 96.06 362 GLU A N 1
ATOM 2955 C CA . GLU A 1 362 ? 12.481 4.718 -31.669 1.00 96.06 362 GLU A CA 1
ATOM 2956 C C . GLU A 1 362 ? 13.885 4.625 -31.059 1.00 96.06 362 GLU A C 1
ATOM 2958 O O . GLU A 1 362 ? 14.402 5.606 -30.521 1.00 96.06 362 GLU A O 1
ATOM 2963 N N . ARG A 1 363 ? 14.538 3.463 -31.187 1.00 96.38 363 ARG A N 1
ATOM 2964 C CA . ARG A 1 363 ? 15.919 3.269 -30.746 1.00 96.38 363 ARG A CA 1
ATOM 2965 C C . ARG A 1 363 ? 16.866 4.255 -31.422 1.00 96.38 363 ARG A C 1
ATOM 2967 O O . ARG A 1 363 ? 17.620 4.909 -30.706 1.00 96.38 363 ARG A O 1
ATOM 2974 N N . SER A 1 364 ? 16.824 4.401 -32.745 1.00 95.19 364 SER A N 1
ATOM 2975 C CA . SER A 1 364 ? 17.710 5.329 -33.456 1.00 95.19 364 SER A CA 1
ATOM 2976 C C . SER A 1 364 ? 17.474 6.778 -33.024 1.00 95.19 364 SER A C 1
ATOM 2978 O O . SER A 1 364 ? 18.433 7.525 -32.818 1.00 95.19 364 SER A O 1
ATOM 2980 N N . GLU A 1 365 ? 16.217 7.179 -32.791 1.00 95.81 365 GLU A N 1
ATOM 2981 C CA . GLU A 1 365 ? 15.920 8.504 -32.231 1.00 95.81 365 GLU A CA 1
ATOM 2982 C C . GLU A 1 365 ? 16.553 8.681 -30.840 1.00 95.81 365 GLU A C 1
ATOM 2984 O O . GLU A 1 365 ? 17.209 9.694 -30.586 1.00 95.81 365 GLU A O 1
ATOM 2989 N N . ILE A 1 366 ? 16.441 7.685 -29.956 1.00 96.81 366 ILE A N 1
ATOM 2990 C CA . ILE A 1 366 ? 17.034 7.723 -28.612 1.00 96.81 366 ILE A CA 1
ATOM 2991 C C . ILE A 1 366 ? 18.564 7.757 -28.674 1.00 96.81 366 ILE A C 1
ATOM 2993 O O . ILE A 1 366 ? 19.179 8.600 -28.022 1.00 96.81 366 ILE A O 1
ATOM 2997 N N . ILE A 1 367 ? 19.197 6.883 -29.460 1.00 95.75 367 ILE A N 1
ATOM 2998 C CA . ILE A 1 367 ? 20.660 6.820 -29.568 1.00 95.75 367 ILE A CA 1
ATOM 2999 C C . ILE A 1 367 ? 21.216 8.110 -30.183 1.00 95.75 367 ILE A C 1
ATOM 3001 O O . ILE A 1 367 ? 22.268 8.583 -29.750 1.00 95.75 367 ILE A O 1
ATOM 3005 N N . SER A 1 368 ? 20.488 8.758 -31.099 1.00 93.12 368 SER A N 1
ATOM 3006 C CA . SER A 1 368 ? 20.872 10.079 -31.610 1.00 93.12 368 SER A CA 1
ATOM 3007 C C . SER A 1 368 ? 20.947 11.145 -30.504 1.00 93.12 368 SER A C 1
ATOM 3009 O O . SER A 1 368 ? 21.874 11.954 -30.503 1.00 93.12 368 SER A O 1
ATOM 3011 N N . LEU A 1 369 ? 20.040 11.098 -29.519 1.00 94.44 369 LEU A N 1
ATOM 3012 C CA . LEU A 1 369 ? 20.067 11.972 -28.341 1.00 94.44 369 LEU A CA 1
ATOM 3013 C C . LEU A 1 369 ? 21.194 11.593 -27.373 1.00 94.44 369 LEU A C 1
ATOM 3015 O O . LEU A 1 369 ? 21.818 12.466 -26.788 1.00 94.44 369 LEU A O 1
ATOM 3019 N N . VAL A 1 370 ? 21.498 10.304 -27.209 1.00 94.50 370 VAL A N 1
ATOM 3020 C CA . VAL A 1 370 ? 22.627 9.854 -26.373 1.00 94.50 370 VAL A CA 1
ATOM 3021 C C . VAL A 1 370 ? 23.967 10.335 -26.946 1.00 94.50 370 VAL A C 1
ATOM 3023 O O . VAL A 1 370 ? 24.848 10.755 -26.193 1.00 94.50 370 VAL A O 1
ATOM 3026 N N . LYS A 1 371 ? 24.128 10.314 -28.276 1.00 91.94 371 LYS A N 1
ATOM 3027 C CA . LYS A 1 371 ? 25.355 10.754 -28.962 1.00 91.94 371 LYS A CA 1
ATOM 3028 C C . LYS A 1 371 ? 25.735 12.206 -28.647 1.00 91.94 371 LYS A C 1
ATOM 3030 O O . LYS A 1 371 ? 26.925 12.517 -28.648 1.00 91.94 371 LYS A O 1
ATOM 3035 N N . THR A 1 372 ? 24.774 13.087 -28.351 1.00 90.62 372 THR A N 1
ATOM 3036 C CA . THR A 1 372 ? 25.067 14.499 -28.036 1.00 90.62 372 THR A CA 1
ATOM 3037 C C . THR A 1 372 ? 25.701 14.695 -26.660 1.00 90.62 372 THR A C 1
ATOM 3039 O O . THR A 1 372 ? 26.323 15.727 -26.418 1.00 90.62 372 THR A O 1
ATOM 3042 N N . GLU A 1 373 ? 25.610 13.699 -25.778 1.00 90.25 373 GLU A N 1
ATOM 3043 C CA . GLU A 1 373 ? 26.049 13.787 -24.380 1.00 90.25 373 GLU A CA 1
ATOM 3044 C C . GLU A 1 373 ? 27.503 13.325 -24.151 1.00 90.25 373 GLU A C 1
ATOM 3046 O O . GLU A 1 373 ? 27.970 13.289 -23.014 1.00 90.25 373 GLU A O 1
ATOM 3051 N N . ASN A 1 374 ? 28.251 12.976 -25.209 1.00 85.81 374 ASN A N 1
ATOM 3052 C CA . ASN A 1 374 ? 29.656 12.524 -25.145 1.00 85.81 374 ASN A CA 1
ATOM 3053 C C . ASN A 1 374 ? 29.913 11.343 -24.181 1.00 85.81 374 ASN A C 1
ATOM 3055 O O . ASN A 1 374 ? 30.983 11.229 -23.572 1.00 85.81 374 ASN A O 1
ATOM 3059 N N . ILE A 1 375 ? 28.935 10.449 -24.040 1.00 89.88 375 ILE A N 1
ATOM 3060 C CA . ILE A 1 375 ? 29.012 9.284 -23.153 1.00 89.88 375 ILE A CA 1
ATOM 3061 C C . ILE A 1 375 ? 29.894 8.204 -23.785 1.00 89.88 375 ILE A C 1
ATOM 3063 O O . ILE A 1 375 ? 29.766 7.899 -24.969 1.00 89.88 375 ILE A O 1
ATOM 3067 N N . ARG A 1 376 ? 30.778 7.600 -22.981 1.00 89.12 376 ARG A N 1
ATOM 3068 C CA . ARG A 1 376 ? 31.604 6.455 -23.388 1.00 89.12 376 ARG A CA 1
ATOM 3069 C C . ARG A 1 376 ? 31.071 5.170 -22.773 1.00 89.12 376 ARG A C 1
ATOM 3071 O O . ARG A 1 376 ? 30.819 5.128 -21.568 1.00 89.12 376 ARG A O 1
ATOM 3078 N N . LEU A 1 377 ? 30.938 4.136 -23.597 1.00 92.94 377 LEU A N 1
ATOM 3079 C CA . LEU A 1 377 ? 30.573 2.798 -23.149 1.00 92.94 377 LEU A CA 1
ATOM 3080 C C . LEU A 1 377 ? 31.743 2.124 -22.425 1.00 92.94 377 LEU A C 1
ATOM 3082 O O . LEU A 1 377 ? 32.912 2.458 -22.628 1.00 92.94 377 LEU A O 1
ATOM 3086 N N . GLN A 1 378 ? 31.412 1.177 -21.550 1.00 93.25 378 GLN A N 1
ATOM 3087 C CA . GLN A 1 378 ? 32.401 0.334 -20.883 1.00 93.25 378 GLN A CA 1
ATOM 3088 C C . GLN A 1 378 ? 32.890 -0.771 -21.832 1.00 93.25 378 GLN A C 1
ATOM 3090 O O . GLN A 1 378 ? 32.169 -1.195 -22.733 1.00 93.25 378 GLN A O 1
ATOM 3095 N N . ASN A 1 379 ? 34.122 -1.244 -21.627 1.00 93.88 379 ASN A N 1
ATOM 3096 C CA . ASN A 1 379 ? 34.779 -2.193 -22.536 1.00 93.88 379 ASN A CA 1
ATOM 3097 C C . ASN A 1 379 ? 34.022 -3.523 -22.696 1.00 93.88 379 ASN A C 1
ATOM 3099 O O . ASN A 1 379 ? 34.083 -4.147 -23.750 1.00 93.88 379 ASN A O 1
ATOM 3103 N N . ASP A 1 380 ? 33.342 -3.982 -21.650 1.00 95.81 380 ASP A N 1
ATOM 3104 C CA . ASP A 1 380 ? 32.505 -5.182 -21.674 1.00 95.81 380 ASP A CA 1
ATOM 3105 C C . ASP A 1 380 ? 31.253 -4.987 -22.538 1.00 95.81 380 ASP A C 1
ATOM 3107 O O . ASP A 1 380 ? 30.899 -5.878 -23.309 1.00 95.81 380 ASP A O 1
ATOM 3111 N N . VAL A 1 381 ? 30.635 -3.804 -22.474 1.00 95.94 381 VAL A N 1
ATOM 3112 C CA . VAL A 1 381 ? 29.506 -3.430 -23.337 1.00 95.94 381 VAL A CA 1
ATOM 3113 C C . VAL A 1 381 ? 29.958 -3.331 -24.790 1.00 95.94 381 VAL A C 1
ATOM 3115 O O . VAL A 1 381 ? 29.323 -3.922 -25.654 1.00 95.94 381 VAL A O 1
ATOM 3118 N N . GLU A 1 382 ? 31.081 -2.657 -25.054 1.00 96.94 382 GLU A N 1
ATOM 3119 C CA . GLU A 1 382 ? 31.701 -2.572 -26.387 1.00 96.94 382 GLU A CA 1
ATOM 3120 C C . GLU A 1 382 ? 31.968 -3.963 -26.978 1.00 96.94 382 GLU A C 1
ATOM 3122 O O . GLU A 1 382 ? 31.619 -4.250 -28.123 1.00 96.94 382 GLU A O 1
ATOM 3127 N N . LYS A 1 383 ? 32.542 -4.864 -26.175 1.00 97.25 383 LYS A N 1
ATOM 3128 C CA . LYS A 1 383 ? 32.793 -6.243 -26.590 1.00 97.25 383 LYS A CA 1
ATOM 3129 C C . LYS A 1 383 ? 31.492 -6.974 -26.929 1.00 97.25 383 LYS A C 1
ATOM 3131 O O . LYS A 1 383 ? 31.423 -7.606 -27.978 1.00 97.25 383 LYS A O 1
ATOM 3136 N N . LYS A 1 384 ? 30.467 -6.870 -26.076 1.00 97.69 384 LYS A N 1
ATOM 3137 C CA . LYS A 1 384 ? 29.185 -7.544 -26.308 1.00 97.69 384 LYS A CA 1
ATOM 3138 C C . LYS A 1 384 ? 28.488 -7.011 -27.563 1.00 97.69 384 LYS A C 1
ATOM 3140 O O . LYS A 1 384 ? 27.991 -7.800 -28.348 1.00 97.69 384 LYS A O 1
ATOM 3145 N N . VAL A 1 385 ? 28.504 -5.697 -27.800 1.00 97.62 385 VAL A N 1
ATOM 3146 C CA . VAL A 1 385 ? 27.947 -5.105 -29.032 1.00 97.62 385 VAL A CA 1
ATOM 3147 C C . VAL A 1 385 ? 28.615 -5.683 -30.277 1.00 97.62 385 VAL A C 1
ATOM 3149 O O . VAL A 1 385 ? 27.919 -6.056 -31.220 1.00 97.62 385 VAL A O 1
ATOM 3152 N N . ARG A 1 386 ? 29.949 -5.797 -30.272 1.00 98.19 386 ARG A N 1
ATOM 3153 C CA . ARG A 1 386 ? 30.688 -6.429 -31.370 1.00 98.19 386 ARG A CA 1
ATOM 3154 C C . ARG A 1 386 ? 30.234 -7.873 -31.596 1.00 98.19 386 ARG A C 1
ATOM 3156 O O . ARG A 1 386 ? 29.899 -8.221 -32.722 1.00 98.19 386 ARG A O 1
ATOM 3163 N N . GLU A 1 387 ? 30.202 -8.678 -30.534 1.00 98.19 387 GLU A N 1
ATOM 3164 C CA . GLU A 1 387 ? 29.820 -10.096 -30.597 1.00 98.19 387 GLU A CA 1
ATOM 3165 C C . GLU A 1 387 ? 28.400 -10.286 -31.157 1.00 98.19 387 GLU A C 1
ATOM 3167 O O . GLU A 1 387 ? 28.194 -11.133 -32.024 1.00 98.19 387 GLU A O 1
ATOM 3172 N N . GLU A 1 388 ? 27.432 -9.475 -30.717 1.00 98.06 388 GLU A N 1
ATOM 3173 C CA . GLU A 1 388 ? 26.046 -9.540 -31.207 1.00 98.06 388 GLU A CA 1
ATOM 3174 C C . GLU A 1 388 ? 25.947 -9.151 -32.692 1.00 98.06 388 GLU A C 1
ATOM 3176 O O . GLU A 1 388 ? 25.269 -9.818 -33.474 1.00 98.06 388 GLU A O 1
ATOM 3181 N N . LEU A 1 389 ? 26.657 -8.101 -33.123 1.00 98.06 389 LEU A N 1
ATOM 3182 C CA . LEU A 1 389 ? 26.666 -7.692 -34.530 1.00 98.06 389 LEU A CA 1
ATOM 3183 C C . LEU A 1 389 ? 27.336 -8.737 -35.427 1.00 98.06 389 LEU A C 1
ATOM 3185 O O . LEU A 1 389 ? 26.802 -9.053 -36.488 1.00 98.06 389 LEU A O 1
ATOM 3189 N N . GLU A 1 390 ? 28.466 -9.306 -35.008 1.00 98.12 390 GLU A N 1
ATOM 3190 C CA . GLU A 1 390 ? 29.134 -10.400 -35.723 1.00 98.12 390 GLU A CA 1
ATOM 3191 C C . GLU A 1 390 ? 28.248 -11.655 -35.801 1.00 98.12 390 GLU A C 1
ATOM 3193 O O . GLU A 1 390 ? 28.207 -12.316 -36.841 1.00 98.12 390 GLU A O 1
ATOM 3198 N N . ALA A 1 391 ? 27.479 -11.957 -34.749 1.00 97.62 391 ALA A N 1
ATOM 3199 C CA . ALA A 1 391 ? 26.505 -13.045 -34.765 1.00 97.62 391 ALA A CA 1
ATOM 3200 C C . ALA A 1 391 ? 25.391 -12.803 -35.798 1.00 97.62 391 ALA A C 1
ATOM 3202 O O . ALA A 1 391 ? 25.061 -13.710 -36.564 1.00 97.62 391 ALA A O 1
ATOM 3203 N N . ILE A 1 392 ? 24.865 -11.574 -35.894 1.00 97.19 392 ILE A N 1
ATOM 3204 C CA . ILE A 1 392 ? 23.883 -11.207 -36.930 1.00 97.19 392 ILE A CA 1
ATOM 3205 C C . ILE A 1 392 ? 24.501 -11.307 -38.328 1.00 97.19 392 ILE A C 1
ATOM 3207 O O . ILE A 1 392 ? 23.837 -11.767 -39.255 1.00 97.19 392 ILE A O 1
ATOM 3211 N N . VAL A 1 393 ? 25.770 -10.918 -38.504 1.00 97.69 393 VAL A N 1
ATOM 3212 C CA . VAL A 1 393 ? 26.476 -11.097 -39.783 1.00 97.69 393 VAL A CA 1
ATOM 3213 C C . VAL A 1 393 ? 26.539 -12.575 -40.166 1.00 97.69 393 VAL A C 1
ATOM 3215 O O . VAL A 1 393 ? 26.258 -12.913 -41.316 1.00 97.69 393 VAL A O 1
ATOM 3218 N N . ALA A 1 394 ? 26.890 -13.450 -39.221 1.00 97.25 394 ALA A N 1
ATOM 3219 C CA . ALA A 1 394 ? 27.013 -14.885 -39.464 1.00 97.25 394 ALA A CA 1
ATOM 3220 C C . ALA A 1 394 ? 25.670 -15.553 -39.806 1.00 97.25 394 ALA A C 1
ATOM 3222 O O . ALA A 1 394 ? 25.638 -16.466 -40.630 1.00 97.25 394 ALA A O 1
ATOM 3223 N N . ASP A 1 395 ? 24.578 -15.099 -39.191 1.00 96.56 395 ASP A N 1
ATOM 3224 C CA . ASP A 1 395 ? 23.235 -15.649 -39.391 1.00 96.56 395 ASP A CA 1
ATOM 3225 C C . ASP A 1 395 ? 22.524 -15.065 -40.625 1.00 96.56 395 ASP A C 1
ATOM 3227 O O . ASP A 1 395 ? 21.965 -15.793 -41.445 1.00 96.56 395 ASP A O 1
ATOM 3231 N N . SER A 1 396 ? 22.577 -13.741 -40.778 1.00 95.06 396 SER A N 1
ATOM 3232 C CA . SER A 1 396 ? 21.692 -12.969 -41.657 1.00 95.06 396 SER A CA 1
ATOM 3233 C C . SER A 1 396 ? 22.422 -11.944 -42.548 1.00 95.06 396 SER A C 1
ATOM 3235 O O . SER A 1 396 ? 21.781 -11.228 -43.325 1.00 95.06 396 SER A O 1
ATOM 3237 N N . GLY A 1 397 ? 23.755 -11.871 -42.483 1.00 96.81 397 GLY A N 1
ATOM 3238 C CA . GLY A 1 397 ? 24.595 -11.052 -43.361 1.00 96.81 397 GLY A CA 1
ATOM 3239 C C . GLY A 1 397 ? 24.799 -9.593 -42.925 1.00 96.81 397 GLY A C 1
ATOM 3240 O O . GLY A 1 397 ? 24.092 -9.043 -42.080 1.00 96.81 397 GLY A O 1
ATOM 3241 N N . HIS A 1 398 ? 25.787 -8.944 -43.552 1.00 96.94 398 HIS A N 1
ATOM 3242 C CA . HIS A 1 398 ? 26.248 -7.589 -43.216 1.00 96.94 398 HIS A CA 1
ATOM 3243 C C . HIS A 1 398 ? 25.175 -6.508 -43.363 1.00 96.94 398 HIS A C 1
ATOM 3245 O O . HIS A 1 398 ? 25.070 -5.628 -42.514 1.00 96.94 398 HIS A O 1
ATOM 3251 N N . GLU A 1 399 ? 24.357 -6.575 -44.413 1.00 94.69 399 GLU A N 1
ATOM 3252 C CA . GLU A 1 399 ? 23.277 -5.605 -44.642 1.00 94.69 399 GLU A CA 1
ATOM 3253 C C . GLU A 1 399 ? 22.236 -5.641 -43.521 1.00 94.69 399 GLU A C 1
ATOM 3255 O O . GLU A 1 399 ? 21.729 -4.600 -43.111 1.00 94.69 399 GLU A O 1
ATOM 3260 N N . THR A 1 400 ? 21.952 -6.829 -42.984 1.00 94.81 400 THR A N 1
ATOM 3261 C CA . THR A 1 400 ? 21.058 -6.986 -41.837 1.00 94.81 400 THR A CA 1
ATOM 3262 C C . THR A 1 400 ? 21.703 -6.411 -40.583 1.00 94.81 400 THR A C 1
ATOM 3264 O O . THR A 1 400 ? 21.081 -5.586 -39.921 1.00 94.81 400 THR A O 1
ATOM 3267 N N . ALA A 1 401 ? 22.961 -6.764 -40.295 1.00 96.38 401 ALA A N 1
ATOM 3268 C CA . ALA A 1 401 ? 23.692 -6.259 -39.130 1.00 96.38 401 ALA A CA 1
ATOM 3269 C C . ALA A 1 401 ? 23.826 -4.724 -39.130 1.00 96.38 401 ALA A C 1
ATOM 3271 O O . ALA A 1 401 ? 23.685 -4.090 -38.084 1.00 96.38 401 ALA A O 1
ATOM 3272 N N . LEU A 1 402 ? 24.008 -4.107 -40.304 1.00 95.69 402 LEU A N 1
ATOM 3273 C CA . LEU A 1 402 ? 24.091 -2.652 -40.447 1.00 95.69 402 LEU A CA 1
ATOM 3274 C C . LEU A 1 402 ? 22.830 -1.935 -39.936 1.00 95.69 402 LEU A C 1
ATOM 3276 O O . LEU A 1 402 ? 22.936 -0.827 -39.427 1.00 95.69 402 LEU A O 1
ATOM 3280 N N . ARG A 1 403 ? 21.649 -2.566 -40.004 1.00 94.50 403 ARG A N 1
ATOM 3281 C CA . ARG A 1 403 ? 20.380 -1.979 -39.524 1.00 94.50 403 ARG A CA 1
ATOM 3282 C C . ARG A 1 403 ? 20.315 -1.845 -38.000 1.00 94.50 403 ARG A C 1
ATOM 3284 O O . ARG A 1 403 ? 19.516 -1.061 -37.501 1.00 94.50 403 ARG A O 1
ATOM 3291 N N . TYR A 1 404 ? 21.133 -2.607 -37.275 1.00 95.44 404 TYR A N 1
ATOM 3292 C CA . TYR A 1 404 ? 21.230 -2.577 -35.811 1.00 95.44 404 TYR A CA 1
ATOM 3293 C C . TYR A 1 404 ? 22.379 -1.689 -35.325 1.00 95.44 404 TYR A C 1
ATOM 3295 O O . TYR A 1 404 ? 22.391 -1.273 -34.162 1.00 95.44 404 TYR A O 1
ATOM 3303 N N . ASN A 1 405 ? 23.326 -1.398 -36.217 1.00 95.62 405 ASN A N 1
ATOM 3304 C CA . ASN A 1 405 ? 24.495 -0.585 -35.942 1.00 95.62 405 ASN A CA 1
ATOM 3305 C C . ASN A 1 405 ? 24.120 0.903 -35.964 1.00 95.62 405 ASN A C 1
ATOM 3307 O O . ASN A 1 405 ? 23.684 1.436 -36.982 1.00 95.62 405 ASN A O 1
ATOM 3311 N N . GLU A 1 406 ? 24.314 1.578 -34.837 1.00 94.56 406 GLU A N 1
ATOM 3312 C CA . GLU A 1 406 ? 24.004 3.003 -34.702 1.00 94.56 406 GLU A CA 1
ATOM 3313 C C . GLU A 1 406 ? 25.241 3.879 -34.856 1.00 94.56 406 GLU A C 1
ATOM 3315 O O . GLU A 1 406 ? 25.118 5.095 -34.787 1.00 94.56 406 GLU A O 1
ATOM 3320 N N . GLY A 1 407 ? 26.443 3.327 -35.039 1.00 93.06 407 GLY A N 1
ATOM 3321 C CA . GLY A 1 407 ? 27.686 4.102 -35.090 1.00 93.06 407 GLY A CA 1
ATOM 3322 C C . GLY A 1 407 ? 27.926 4.915 -33.813 1.00 93.06 407 GLY A C 1
ATOM 3323 O O . GLY A 1 407 ? 28.498 6.009 -33.862 1.00 93.06 407 GLY A O 1
ATOM 3324 N N . PHE A 1 408 ? 27.420 4.437 -32.675 1.00 94.25 408 PHE A N 1
ATOM 3325 C CA . PHE A 1 408 ? 27.584 5.074 -31.372 1.00 94.25 408 PHE A CA 1
ATOM 3326 C C . PHE A 1 408 ? 28.789 4.488 -30.638 1.00 94.25 408 PHE A C 1
ATOM 3328 O O . PHE A 1 408 ? 29.682 5.239 -30.238 1.00 94.25 408 PHE A O 1
ATOM 3335 N N . ALA A 1 409 ? 28.826 3.164 -30.509 1.00 94.06 409 ALA A N 1
ATOM 3336 C CA . ALA A 1 409 ? 29.896 2.431 -29.857 1.00 94.06 409 ALA A CA 1
ATOM 3337 C C . ALA A 1 409 ? 31.193 2.493 -30.682 1.00 94.06 409 ALA A C 1
ATOM 3339 O O . ALA A 1 409 ? 31.180 2.626 -31.911 1.00 94.06 409 ALA A O 1
ATOM 3340 N N . GLN A 1 410 ? 32.341 2.391 -30.019 1.00 94.44 410 GLN A N 1
ATOM 3341 C CA . GLN A 1 410 ? 33.628 2.342 -30.711 1.00 94.44 410 GLN A CA 1
ATOM 3342 C C . GLN A 1 410 ? 33.754 1.056 -31.544 1.00 94.44 410 GLN A C 1
ATOM 3344 O O . GLN A 1 410 ? 34.176 1.099 -32.699 1.00 94.44 410 GLN A O 1
ATOM 3349 N N . SER A 1 411 ? 33.309 -0.066 -30.984 1.00 95.81 411 SER A N 1
ATOM 3350 C CA . SER A 1 411 ? 33.213 -1.367 -31.653 1.00 95.81 411 SER A CA 1
ATOM 3351 C C . SER A 1 411 ? 32.346 -1.331 -32.915 1.00 95.81 411 SER A C 1
ATOM 3353 O O . SER A 1 411 ? 32.734 -1.883 -33.942 1.00 95.81 411 SER A O 1
ATOM 3355 N N . GLU A 1 412 ? 31.206 -0.638 -32.870 1.00 96.06 412 GLU A N 1
ATOM 3356 C CA . GLU A 1 412 ? 30.326 -0.427 -34.025 1.00 96.06 412 GLU A CA 1
ATOM 3357 C C . GLU A 1 412 ? 31.053 0.281 -35.170 1.00 96.06 412 GLU A C 1
ATOM 3359 O O . GLU A 1 412 ? 30.927 -0.118 -36.329 1.00 96.06 412 GLU A O 1
ATOM 3364 N N . LYS A 1 413 ? 31.826 1.325 -34.849 1.00 95.44 413 LYS A N 1
ATOM 3365 C CA . LYS A 1 413 ? 32.603 2.095 -35.829 1.00 95.44 413 LYS A CA 1
ATOM 3366 C C . LYS A 1 413 ? 33.727 1.267 -36.440 1.00 95.44 413 LYS A C 1
ATOM 3368 O O . LYS A 1 413 ? 33.947 1.349 -37.645 1.00 95.44 413 LYS A O 1
ATOM 3373 N N . GLU A 1 414 ? 34.417 0.473 -35.627 1.00 95.81 414 GLU A N 1
ATOM 3374 C CA . GLU A 1 414 ? 35.465 -0.448 -36.080 1.00 95.81 414 GLU A CA 1
ATOM 3375 C C . GLU A 1 414 ? 34.906 -1.494 -37.049 1.00 95.81 414 GLU A C 1
ATOM 3377 O O . GLU A 1 414 ? 35.449 -1.658 -38.140 1.00 95.81 414 GLU A O 1
ATOM 3382 N N . LEU A 1 415 ? 33.764 -2.104 -36.721 1.00 96.94 415 LEU A N 1
ATOM 3383 C CA . LEU A 1 415 ? 33.086 -3.048 -37.611 1.00 96.94 415 LEU A CA 1
ATOM 3384 C C . LEU A 1 415 ? 32.666 -2.401 -38.936 1.00 96.94 415 LEU A C 1
ATOM 3386 O O . LEU A 1 415 ? 32.870 -2.993 -39.991 1.00 96.94 415 LEU A O 1
ATOM 3390 N N . ILE A 1 416 ? 32.139 -1.170 -38.926 1.00 96.69 416 ILE A N 1
ATOM 3391 C CA . ILE A 1 416 ? 31.799 -0.468 -40.176 1.00 96.69 416 ILE A CA 1
ATOM 3392 C C . ILE A 1 416 ? 33.047 -0.269 -41.049 1.00 96.69 416 ILE A C 1
ATOM 3394 O O . ILE A 1 416 ? 32.978 -0.480 -42.261 1.00 96.69 416 ILE A O 1
ATOM 3398 N N . ILE A 1 417 ? 34.182 0.125 -40.458 1.00 96.00 417 ILE A N 1
ATOM 3399 C CA . ILE A 1 417 ? 35.458 0.273 -41.178 1.00 96.00 417 ILE A CA 1
ATOM 3400 C C . ILE A 1 417 ? 35.851 -1.067 -41.815 1.00 96.00 417 ILE A C 1
ATOM 3402 O O . ILE A 1 417 ? 36.137 -1.108 -43.010 1.00 96.00 417 ILE A O 1
ATOM 3406 N N . GLU A 1 418 ? 35.802 -2.162 -41.055 1.00 95.25 418 GLU A N 1
ATOM 3407 C CA . GLU A 1 418 ? 36.130 -3.508 -41.540 1.00 95.25 418 GLU A CA 1
ATOM 3408 C C . GLU A 1 418 ? 35.196 -3.962 -42.679 1.00 95.25 418 GLU A C 1
ATOM 3410 O O . GLU A 1 418 ? 35.656 -4.474 -43.707 1.00 95.25 418 GLU A O 1
ATOM 3415 N N . TRP A 1 419 ? 33.886 -3.739 -42.539 1.00 96.19 419 TRP A N 1
ATOM 3416 C CA . TRP A 1 419 ? 32.877 -4.153 -43.517 1.00 96.19 419 TRP A CA 1
ATOM 3417 C C . TRP A 1 419 ? 32.960 -3.358 -44.820 1.00 96.19 419 TRP A C 1
ATOM 3419 O O . TRP A 1 419 ? 32.858 -3.946 -45.898 1.00 96.19 419 TRP A O 1
ATOM 3429 N N . VAL A 1 420 ? 33.182 -2.043 -44.742 1.00 94.50 420 VAL A N 1
ATOM 3430 C CA . VAL A 1 420 ? 33.383 -1.192 -45.925 1.00 94.50 420 VAL A CA 1
ATOM 3431 C C . VAL A 1 420 ? 34.716 -1.517 -46.599 1.00 94.50 420 VAL A C 1
ATOM 3433 O O . VAL A 1 420 ? 34.764 -1.652 -47.820 1.00 94.50 420 VAL A O 1
ATOM 3436 N N . GLY A 1 421 ? 35.790 -1.696 -45.823 1.00 91.88 421 GLY A N 1
ATOM 3437 C CA . GLY A 1 421 ? 37.114 -2.049 -46.344 1.00 91.88 421 GLY A CA 1
ATOM 3438 C C . GLY A 1 421 ? 37.133 -3.381 -47.089 1.00 91.88 421 GLY A C 1
ATOM 3439 O O . GLY A 1 421 ? 37.794 -3.506 -48.115 1.00 91.88 421 GLY A O 1
ATOM 3440 N N . SER A 1 422 ? 36.353 -4.351 -46.615 1.00 91.56 422 SER A N 1
ATOM 3441 C CA . SER A 1 422 ? 36.223 -5.673 -47.242 1.00 91.56 422 SER A CA 1
ATOM 3442 C C . SER A 1 422 ? 35.215 -5.712 -48.400 1.00 91.56 422 SER A C 1
ATOM 3444 O O . SER A 1 422 ? 35.015 -6.766 -48.997 1.00 91.56 422 SER A O 1
ATOM 3446 N N . GLY A 1 423 ? 34.548 -4.594 -48.712 1.00 91.44 423 GLY A N 1
ATOM 3447 C CA . GLY A 1 423 ? 33.524 -4.521 -49.759 1.00 91.44 423 GLY A CA 1
ATOM 3448 C C . GLY A 1 423 ? 32.195 -5.202 -49.409 1.00 91.44 423 GLY A C 1
ATOM 3449 O O . GLY A 1 423 ? 31.367 -5.403 -50.294 1.00 91.44 423 GLY A O 1
ATOM 3450 N N . ASN A 1 424 ? 31.969 -5.547 -48.138 1.00 94.75 424 ASN A N 1
ATOM 3451 C CA . ASN A 1 424 ? 30.725 -6.168 -47.674 1.00 94.75 424 ASN A CA 1
ATOM 3452 C C . ASN A 1 424 ? 29.568 -5.163 -47.548 1.00 94.75 424 ASN A C 1
ATOM 3454 O O . ASN A 1 424 ? 28.410 -5.572 -47.593 1.00 94.75 424 ASN A O 1
ATOM 3458 N N . ILE A 1 425 ? 29.879 -3.872 -47.376 1.00 95.19 425 ILE A N 1
ATOM 3459 C CA . ILE A 1 425 ? 28.920 -2.764 -47.280 1.00 95.19 425 ILE A CA 1
ATOM 3460 C C . ILE A 1 425 ? 29.363 -1.620 -48.194 1.00 95.19 425 ILE A C 1
ATOM 3462 O O . ILE A 1 425 ? 30.523 -1.208 -48.174 1.00 95.19 425 ILE A O 1
ATOM 3466 N N . ASP A 1 426 ? 28.421 -1.069 -48.961 1.00 91.12 426 ASP A N 1
ATOM 3467 C CA . ASP A 1 426 ? 28.675 0.108 -49.794 1.00 91.12 426 ASP A CA 1
ATOM 3468 C C . ASP A 1 426 ? 28.782 1.388 -48.945 1.00 91.12 426 ASP A C 1
ATOM 3470 O O . ASP A 1 426 ? 27.961 1.643 -48.056 1.00 91.12 426 ASP A O 1
ATOM 3474 N N . LYS A 1 427 ? 29.769 2.239 -49.253 1.00 87.69 427 LYS A N 1
ATOM 3475 C CA . LYS A 1 427 ? 30.002 3.506 -48.542 1.00 87.69 427 LYS A CA 1
ATOM 3476 C C . LYS A 1 427 ? 28.806 4.468 -48.581 1.00 87.69 427 LYS A C 1
ATOM 3478 O O . LYS A 1 427 ? 28.669 5.301 -47.691 1.00 87.69 427 LYS A O 1
ATOM 3483 N N . SER A 1 428 ? 27.922 4.372 -49.574 1.00 89.38 428 SER A N 1
ATOM 3484 C CA . SER A 1 428 ? 26.727 5.213 -49.665 1.00 89.38 428 SER A CA 1
ATOM 3485 C C . SER A 1 428 ? 25.702 4.899 -48.571 1.00 89.38 428 SER A C 1
ATOM 3487 O O . SER A 1 428 ? 24.812 5.710 -48.321 1.00 89.38 428 SER A O 1
ATOM 3489 N N . LYS A 1 429 ? 25.793 3.728 -47.926 1.00 91.56 429 LYS A N 1
ATOM 3490 C CA . LYS A 1 429 ? 24.825 3.257 -46.922 1.00 91.56 429 LYS A CA 1
ATOM 3491 C C . LYS A 1 429 ? 25.160 3.674 -45.493 1.00 91.56 429 LYS A C 1
ATOM 3493 O O . LYS A 1 429 ? 24.301 3.588 -44.624 1.00 91.56 429 LYS A O 1
ATOM 3498 N N . ILE A 1 430 ? 26.380 4.147 -45.242 1.00 92.75 430 ILE A N 1
ATOM 3499 C CA . ILE A 1 430 ? 26.847 4.462 -43.883 1.00 92.75 430 ILE A CA 1
ATOM 3500 C C . ILE A 1 430 ? 26.634 5.927 -43.489 1.00 92.75 430 ILE A C 1
ATOM 3502 O O . ILE A 1 430 ? 26.889 6.287 -42.345 1.00 92.75 430 ILE A O 1
ATOM 3506 N N . GLY A 1 431 ? 26.146 6.778 -44.394 1.00 88.69 431 GLY A N 1
ATOM 3507 C CA . GLY A 1 431 ? 26.090 8.226 -44.176 1.00 88.69 431 GLY A CA 1
ATOM 3508 C C . GLY A 1 431 ? 25.243 8.698 -43.002 1.00 88.69 431 GLY A C 1
ATOM 3509 O O . GLY A 1 431 ? 25.613 9.639 -42.307 1.00 88.69 431 GLY A O 1
ATOM 3510 N N . GLY A 1 432 ? 24.129 8.015 -42.735 1.00 86.31 432 GLY A N 1
ATOM 3511 C CA . GLY A 1 432 ? 23.289 8.308 -41.570 1.00 86.31 432 GLY A CA 1
ATOM 3512 C C . GLY A 1 432 ? 23.859 7.797 -40.241 1.00 86.31 432 GLY A C 1
ATOM 3513 O O . GLY A 1 432 ? 23.396 8.215 -39.185 1.00 86.31 432 GLY A O 1
ATOM 3514 N N . ILE A 1 433 ? 24.851 6.902 -40.287 1.00 90.25 433 ILE A N 1
ATOM 3515 C CA . ILE A 1 433 ? 25.328 6.122 -39.135 1.00 90.25 433 ILE A CA 1
ATOM 3516 C C . ILE A 1 433 ? 26.726 6.591 -38.712 1.00 90.25 433 ILE A C 1
ATOM 3518 O O . ILE A 1 433 ? 26.955 6.893 -37.539 1.00 90.25 433 ILE A O 1
ATOM 3522 N N . PHE A 1 434 ? 27.640 6.697 -39.682 1.00 92.94 434 PHE A N 1
ATOM 3523 C CA . PHE A 1 434 ? 29.033 7.099 -39.513 1.00 92.94 434 PHE A CA 1
ATOM 3524 C C . PHE A 1 434 ? 29.442 8.141 -40.582 1.00 92.94 434 PHE A C 1
ATOM 3526 O O . PHE A 1 434 ? 30.241 7.846 -41.481 1.00 92.94 434 PHE A O 1
ATOM 3533 N N . PRO A 1 435 ? 28.889 9.368 -40.509 1.00 91.25 435 PRO A N 1
ATOM 3534 C CA . PRO A 1 435 ? 29.096 10.408 -41.519 1.00 91.25 435 PRO A CA 1
ATOM 3535 C C . PRO A 1 435 ? 30.568 10.803 -41.686 1.00 91.25 435 PRO A C 1
ATOM 3537 O O . PRO A 1 435 ? 30.988 11.151 -42.786 1.00 91.25 435 PRO A O 1
ATOM 3540 N N . GLU A 1 436 ? 31.380 10.717 -40.631 1.00 91.81 436 GLU A N 1
ATOM 3541 C CA . GLU A 1 436 ? 32.805 11.042 -40.689 1.00 91.81 436 GLU A CA 1
ATOM 3542 C C . GLU A 1 436 ? 33.577 10.073 -41.594 1.00 91.81 436 GLU A C 1
ATOM 3544 O O . GLU A 1 436 ? 34.465 10.496 -42.336 1.00 91.81 436 GLU A O 1
ATOM 3549 N N . LEU A 1 437 ? 33.222 8.784 -41.575 1.00 93.19 437 LEU A N 1
ATOM 3550 C CA . LEU A 1 437 ? 33.831 7.784 -42.449 1.00 93.19 437 LEU A CA 1
ATOM 3551 C C . LEU A 1 437 ? 33.369 7.951 -43.899 1.00 93.19 437 LEU A C 1
ATOM 3553 O O . LEU A 1 437 ? 34.181 7.818 -44.815 1.00 93.19 437 LEU A O 1
ATOM 3557 N N . GLN A 1 438 ? 32.093 8.290 -44.115 1.00 91.38 438 GLN A N 1
ATOM 3558 C CA . GLN A 1 438 ? 31.597 8.608 -45.454 1.00 91.38 438 GLN A CA 1
ATOM 3559 C C . GLN A 1 438 ? 32.330 9.826 -46.028 1.00 91.38 438 GLN A C 1
ATOM 3561 O O . GLN A 1 438 ? 32.919 9.726 -47.099 1.00 91.38 438 GLN A O 1
ATOM 3566 N N . ALA A 1 439 ? 32.391 10.930 -45.278 1.00 90.00 439 ALA A N 1
ATOM 3567 C CA . ALA A 1 439 ? 33.092 12.143 -45.692 1.00 90.00 439 ALA A CA 1
ATOM 3568 C C . ALA A 1 439 ? 34.587 11.888 -45.948 1.00 90.00 439 ALA A C 1
ATOM 3570 O O . ALA A 1 439 ? 35.171 12.440 -46.880 1.00 90.00 439 ALA A O 1
ATOM 3571 N N . TYR A 1 440 ? 35.215 11.011 -45.156 1.00 90.69 440 TYR A N 1
ATOM 3572 C CA . TYR A 1 440 ? 36.581 10.564 -45.414 1.00 90.69 440 TYR A CA 1
ATOM 3573 C C . TYR A 1 440 ? 36.706 9.844 -46.767 1.00 90.69 440 TYR A C 1
ATOM 3575 O O . TYR A 1 440 ? 37.681 10.075 -47.485 1.00 90.69 440 TYR A O 1
ATOM 3583 N N . MET A 1 441 ? 35.727 9.014 -47.133 1.00 87.31 441 MET A N 1
ATOM 3584 C CA . MET A 1 441 ? 35.697 8.209 -48.363 1.00 87.31 441 MET A CA 1
ATOM 3585 C C . MET A 1 441 ? 35.147 8.922 -49.597 1.00 87.31 441 MET A C 1
ATOM 3587 O O . MET A 1 441 ? 35.266 8.401 -50.714 1.00 87.31 441 MET A O 1
ATOM 3591 N N . ASP A 1 442 ? 34.553 10.094 -49.423 1.00 85.88 442 ASP A N 1
ATOM 3592 C CA . ASP A 1 442 ? 34.072 10.905 -50.527 1.00 85.88 442 ASP A CA 1
ATOM 3593 C C . ASP A 1 442 ? 35.234 11.532 -51.304 1.00 85.88 442 ASP A C 1
ATOM 3595 O O . ASP A 1 442 ? 36.341 11.775 -50.795 1.00 85.88 442 ASP A O 1
ATOM 3599 N N . ASN A 1 443 ? 34.988 11.732 -52.596 1.00 77.94 443 ASN A N 1
ATOM 3600 C CA . ASN A 1 443 ? 35.944 12.379 -53.477 1.00 77.94 443 ASN A CA 1
ATOM 3601 C C . ASN A 1 443 ? 35.943 13.877 -53.167 1.00 77.94 443 ASN A C 1
ATOM 3603 O O . ASN A 1 443 ? 34.889 14.498 -53.057 1.00 77.94 443 ASN A O 1
ATOM 3607 N N . ILE A 1 444 ? 37.132 14.455 -53.026 1.00 68.62 444 ILE A N 1
ATOM 3608 C CA . ILE A 1 444 ? 37.294 15.900 -52.886 1.00 68.62 444 ILE A CA 1
ATOM 3609 C C . ILE A 1 444 ? 37.690 16.405 -54.270 1.00 68.62 444 ILE A C 1
ATOM 3611 O O . ILE A 1 444 ? 38.859 16.328 -54.615 1.00 68.62 444 ILE A O 1
ATOM 3615 N N . GLU A 1 445 ? 36.747 16.872 -55.082 1.00 68.06 445 GLU A N 1
ATOM 3616 C CA . GLU A 1 445 ? 37.070 17.466 -56.386 1.00 68.06 445 GLU A CA 1
ATOM 3617 C C . GLU A 1 445 ? 37.623 18.885 -56.168 1.00 68.06 445 GLU A C 1
ATOM 3619 O O . GLU A 1 445 ? 36.878 19.803 -55.833 1.00 68.06 445 GLU A O 1
ATOM 3624 N N . LEU A 1 446 ? 38.947 19.075 -56.286 1.00 66.06 446 LEU A N 1
ATOM 3625 C CA . LEU A 1 446 ? 39.579 20.403 -56.124 1.00 66.06 446 LEU A CA 1
ATOM 3626 C C . LEU A 1 446 ? 39.819 21.129 -57.459 1.00 66.06 446 LEU A C 1
ATOM 3628 O O . LEU A 1 446 ? 40.203 22.298 -57.432 1.00 66.06 446 LEU A O 1
ATOM 3632 N N . SER A 1 447 ? 39.672 20.459 -58.609 1.00 70.62 447 SER A N 1
ATOM 3633 C CA . SER A 1 447 ? 39.956 21.038 -59.932 1.00 70.62 447 SER A CA 1
ATOM 3634 C C . SER A 1 447 ? 39.370 20.204 -61.077 1.00 70.62 447 SER A C 1
ATOM 3636 O O . SER A 1 447 ? 39.472 18.979 -61.044 1.00 70.62 447 SER A O 1
ATOM 3638 N N . ASP A 1 448 ? 38.874 20.877 -62.122 1.00 73.19 448 ASP A N 1
ATOM 3639 C CA . ASP A 1 448 ? 38.419 20.279 -63.393 1.00 73.19 448 ASP A CA 1
ATOM 3640 C C . ASP A 1 448 ? 39.581 19.951 -64.361 1.00 73.19 448 ASP A C 1
ATOM 3642 O O . ASP A 1 448 ? 39.370 19.511 -65.494 1.00 73.19 448 ASP A O 1
ATOM 3646 N N . ASP A 1 449 ? 40.830 20.202 -63.955 1.00 80.06 449 ASP A N 1
ATOM 3647 C CA . ASP A 1 449 ? 42.011 19.941 -64.778 1.00 80.06 449 ASP A CA 1
ATOM 3648 C C . ASP A 1 449 ? 42.341 18.440 -64.835 1.00 80.06 449 ASP A C 1
ATOM 3650 O O . ASP A 1 449 ? 42.821 17.835 -63.877 1.00 80.06 449 ASP A O 1
ATOM 3654 N N . THR A 1 450 ? 42.162 17.833 -66.008 1.00 75.81 450 THR A N 1
ATOM 3655 C CA . THR A 1 450 ? 42.467 16.413 -66.243 1.00 75.81 450 THR A CA 1
ATOM 3656 C C . THR A 1 450 ? 43.948 16.052 -66.058 1.00 75.81 450 THR A C 1
ATOM 3658 O O . THR A 1 450 ? 44.270 14.877 -65.897 1.00 75.81 450 THR A O 1
ATOM 3661 N N . SER A 1 451 ? 44.868 17.027 -66.053 1.00 80.31 451 SER A N 1
ATOM 3662 C CA . SER A 1 451 ? 46.300 16.777 -65.823 1.00 80.31 451 SER A CA 1
ATOM 3663 C C . SER A 1 451 ? 46.615 16.324 -64.390 1.00 80.31 451 SER A C 1
ATOM 3665 O O . SER A 1 451 ? 47.639 15.675 -64.159 1.00 80.31 451 SER A O 1
ATOM 3667 N N . VAL A 1 452 ? 45.714 16.598 -63.436 1.00 82.88 452 VAL A N 1
ATOM 3668 C CA . VAL A 1 452 ? 45.831 16.170 -62.033 1.00 82.88 452 VAL A CA 1
ATOM 3669 C C . VAL A 1 452 ? 44.987 14.934 -61.700 1.00 82.88 452 VAL A C 1
ATOM 3671 O O . VAL A 1 452 ? 44.929 14.542 -60.537 1.00 82.88 452 VAL A O 1
ATOM 3674 N N . GLN A 1 453 ? 44.394 14.266 -62.701 1.00 82.00 453 GLN A N 1
ATOM 3675 C CA . GLN A 1 453 ? 43.525 13.096 -62.498 1.00 82.00 453 GLN A CA 1
ATOM 3676 C C . GLN A 1 453 ? 44.198 11.963 -61.711 1.00 82.00 453 GLN A C 1
ATOM 3678 O O . GLN A 1 453 ? 43.579 11.349 -60.846 1.00 82.00 453 GLN A O 1
ATOM 3683 N N . TRP A 1 454 ? 45.494 11.740 -61.940 1.00 85.56 454 TRP A N 1
ATOM 3684 C CA . TRP A 1 454 ? 46.265 10.716 -61.232 1.00 85.56 454 TRP A CA 1
ATOM 3685 C C . TRP A 1 454 ? 46.295 10.933 -59.708 1.00 85.56 454 TRP A C 1
ATOM 3687 O O . TRP A 1 454 ? 46.416 9.966 -58.959 1.00 85.56 454 TRP A O 1
ATOM 3697 N N . ILE A 1 455 ? 46.176 12.184 -59.235 1.00 85.44 455 ILE A N 1
ATOM 3698 C CA . ILE A 1 455 ? 46.112 12.511 -57.802 1.00 85.44 455 ILE A CA 1
ATOM 3699 C C . ILE A 1 455 ? 44.790 12.008 -57.219 1.00 85.44 455 ILE A C 1
ATOM 3701 O O . ILE A 1 455 ? 44.778 11.473 -56.110 1.00 85.44 455 ILE A O 1
ATOM 3705 N N . TRP A 1 456 ? 43.690 12.146 -57.966 1.00 82.19 456 TRP A N 1
ATOM 3706 C CA . TRP A 1 456 ? 42.375 11.640 -57.573 1.00 82.19 456 TRP A CA 1
ATOM 3707 C C . TRP A 1 456 ? 42.384 10.127 -57.474 1.00 82.19 456 TRP A C 1
ATOM 3709 O O . TRP A 1 456 ? 42.055 9.586 -56.421 1.00 82.19 456 TRP A O 1
ATOM 3719 N N . ASP A 1 457 ? 42.860 9.466 -58.525 1.00 85.62 457 ASP A N 1
ATOM 3720 C CA . ASP A 1 457 ? 42.929 8.010 -58.586 1.00 85.62 457 ASP A CA 1
ATOM 3721 C C . ASP A 1 457 ? 43.819 7.461 -57.455 1.00 85.62 457 ASP A C 1
ATOM 3723 O O . ASP A 1 457 ? 43.437 6.514 -56.759 1.00 85.62 457 ASP A O 1
ATOM 3727 N N . TYR A 1 458 ? 44.959 8.114 -57.190 1.00 88.56 458 TYR A N 1
ATOM 3728 C CA . TYR A 1 458 ? 45.829 7.790 -56.058 1.00 88.56 458 TYR A CA 1
ATOM 3729 C C . TYR A 1 458 ? 45.118 7.966 -54.713 1.00 88.56 458 TYR A C 1
ATOM 3731 O O . TYR A 1 458 ? 45.161 7.064 -53.882 1.00 88.56 458 TYR A O 1
ATOM 3739 N N . MET A 1 459 ? 44.455 9.102 -54.470 1.00 88.12 459 MET A N 1
ATOM 3740 C CA . MET A 1 459 ? 43.799 9.374 -53.186 1.00 88.12 459 MET A CA 1
ATOM 3741 C C . MET A 1 459 ? 42.610 8.446 -52.937 1.00 88.12 459 MET A C 1
ATOM 3743 O O . MET A 1 459 ? 42.433 7.981 -51.811 1.00 88.12 459 MET A O 1
ATOM 3747 N N . THR A 1 460 ? 41.820 8.142 -53.965 1.00 86.75 460 THR A N 1
ATOM 3748 C CA . THR A 1 460 ? 40.726 7.169 -53.880 1.00 86.75 460 THR A CA 1
ATOM 3749 C C . THR A 1 460 ? 41.268 5.782 -53.540 1.00 86.75 460 THR A C 1
ATOM 3751 O O . THR A 1 460 ? 40.796 5.165 -52.582 1.00 86.75 460 THR A O 1
ATOM 3754 N N . THR A 1 461 ? 42.313 5.333 -54.241 1.00 88.25 461 THR A N 1
ATOM 3755 C CA . THR A 1 461 ? 42.954 4.030 -53.996 1.00 88.25 461 THR A CA 1
ATOM 3756 C C . THR A 1 461 ? 43.602 3.973 -52.611 1.00 88.25 461 THR A C 1
ATOM 3758 O O . THR A 1 461 ? 43.410 3.010 -51.874 1.00 88.25 461 THR A O 1
ATOM 3761 N N . TYR A 1 462 ? 44.301 5.035 -52.197 1.00 90.44 462 TYR A N 1
ATOM 3762 C CA . TYR A 1 462 ? 44.921 5.147 -50.877 1.00 90.44 462 TYR A CA 1
ATOM 3763 C C . TYR A 1 462 ? 43.890 5.042 -49.750 1.00 90.44 462 TYR A C 1
ATOM 3765 O O . TYR A 1 462 ? 44.091 4.287 -48.799 1.00 90.44 462 TYR A O 1
ATOM 3773 N N . LYS A 1 463 ? 42.780 5.786 -49.844 1.00 90.56 463 LYS A N 1
ATOM 3774 C CA . LYS A 1 463 ? 41.702 5.751 -48.844 1.00 90.56 463 LYS A CA 1
ATOM 3775 C C . LYS A 1 463 ? 41.099 4.346 -48.733 1.00 90.56 463 LYS A C 1
ATOM 3777 O O . LYS A 1 463 ? 40.931 3.855 -47.619 1.00 90.56 463 LYS A O 1
ATOM 3782 N N . GLN A 1 464 ? 40.839 3.689 -49.868 1.00 87.94 464 GLN A N 1
ATOM 3783 C CA . GLN A 1 464 ? 40.345 2.307 -49.911 1.00 87.94 464 GLN A CA 1
ATOM 3784 C C . GLN A 1 464 ? 41.334 1.329 -49.265 1.00 87.94 464 GLN A C 1
ATOM 3786 O O . GLN A 1 464 ? 40.959 0.616 -48.338 1.00 87.94 464 GLN A O 1
ATOM 3791 N N . CYS A 1 465 ? 42.603 1.357 -49.678 1.00 89.62 465 CYS A N 1
ATOM 3792 C CA . CYS A 1 465 ? 43.671 0.520 -49.126 1.00 89.62 465 CYS A CA 1
ATOM 3793 C C . CYS A 1 465 ? 43.845 0.719 -47.615 1.00 89.62 465 CYS A C 1
ATOM 3795 O O . CYS A 1 465 ? 44.019 -0.243 -46.871 1.00 89.62 465 CYS A O 1
ATOM 3797 N N . LYS A 1 466 ? 43.743 1.966 -47.138 1.00 92.19 466 LYS A N 1
ATOM 3798 C CA . LYS A 1 466 ? 43.883 2.293 -45.716 1.00 92.19 466 LYS A CA 1
ATOM 3799 C C . LYS A 1 466 ? 42.758 1.711 -44.864 1.00 92.19 466 LYS A C 1
ATOM 3801 O O . LYS A 1 466 ? 43.042 1.199 -43.787 1.00 92.19 466 LYS A O 1
ATOM 3806 N N . ILE A 1 467 ? 41.508 1.789 -45.321 1.00 92.31 467 ILE A N 1
ATOM 3807 C CA . ILE A 1 467 ? 40.367 1.184 -44.613 1.00 92.31 467 ILE A CA 1
ATOM 3808 C C . ILE A 1 467 ? 40.438 -0.342 -44.690 1.00 92.31 467 ILE A C 1
ATOM 3810 O O . ILE A 1 467 ? 40.242 -1.013 -43.684 1.00 92.31 467 ILE A O 1
ATOM 3814 N N . ALA A 1 468 ? 40.768 -0.889 -45.861 1.00 89.50 468 ALA A N 1
ATOM 3815 C CA . ALA A 1 468 ? 40.933 -2.325 -46.073 1.00 89.50 468 ALA A CA 1
ATOM 3816 C C . ALA A 1 468 ? 42.187 -2.910 -45.394 1.00 89.50 468 ALA A C 1
ATOM 3818 O O . ALA A 1 468 ? 42.400 -4.118 -45.452 1.00 89.50 468 ALA A O 1
ATOM 3819 N N . ASN A 1 469 ? 43.035 -2.062 -44.800 1.00 89.19 469 ASN A N 1
ATOM 3820 C CA . ASN A 1 469 ? 44.336 -2.421 -44.241 1.00 89.19 469 ASN A CA 1
ATOM 3821 C C . ASN A 1 469 ? 45.171 -3.304 -45.196 1.00 89.19 469 ASN A C 1
ATOM 3823 O O . ASN A 1 469 ? 45.713 -4.340 -44.807 1.00 89.19 469 ASN A O 1
ATOM 3827 N N . SER A 1 470 ? 45.236 -2.907 -46.469 1.00 89.44 470 SER A N 1
ATOM 3828 C CA . SER A 1 470 ? 45.902 -3.636 -47.554 1.00 89.44 470 SER A CA 1
ATOM 3829 C C . SER A 1 470 ? 46.723 -2.697 -48.444 1.00 89.44 470 SER A C 1
ATOM 3831 O O . SER A 1 470 ? 46.676 -1.477 -48.287 1.00 89.44 470 SER A O 1
ATOM 3833 N N . TYR A 1 471 ? 47.511 -3.266 -49.358 1.00 86.00 471 TYR A N 1
ATOM 3834 C CA . TYR A 1 471 ? 48.249 -2.524 -50.382 1.00 86.00 471 TYR A CA 1
ATOM 3835 C C . TYR A 1 471 ? 47.651 -2.830 -51.760 1.00 86.00 471 TYR A C 1
ATOM 3837 O O . TYR A 1 471 ? 47.316 -3.982 -52.032 1.00 86.00 471 TYR A O 1
ATOM 3845 N N . SER A 1 472 ? 47.531 -1.812 -52.614 1.00 80.31 472 SER A N 1
ATOM 3846 C CA . SER A 1 472 ? 47.260 -1.976 -54.047 1.00 80.31 472 SER A CA 1
ATOM 3847 C C . SER A 1 472 ? 48.577 -2.099 -54.815 1.00 80.31 472 SER A C 1
ATOM 3849 O O . SER A 1 472 ? 49.525 -1.381 -54.486 1.00 80.31 472 SER A O 1
ATOM 3851 N N . ASP A 1 473 ? 48.609 -2.969 -55.824 1.00 66.12 473 ASP A N 1
ATOM 3852 C CA . ASP A 1 473 ? 49.757 -3.153 -56.728 1.00 66.12 473 ASP A CA 1
ATOM 3853 C C . ASP A 1 473 ? 50.019 -1.951 -57.649 1.00 66.12 473 ASP A C 1
ATOM 3855 O O . ASP A 1 473 ? 49.035 -1.304 -58.089 1.00 66.12 473 ASP A O 1
#

Sequence (473 aa):
MHKEFDQLELLIEELNQDKQAGGAGASIRNRYPVRFILFDDFSSASTFVSKVVSTGVVKMQELAEWVDKCNPDIMLTRNEVGKKILEYIKENDTSDSVIVPFSELARFYPDEDFKALIKHIRGVQATKKGVEYSQRIYIPMIGQYGKMSFFFDDQQCFCWRLTQSIEQKSYEVILTPQTYGVKGLEQNYTIIKNLSDWLNVWRDEKCLPRMIIQSESINKLYVNARPDNAINYIHCSNVKEFLSNGLGLDFSSIPYTEEDDDYWCRLATKVNSNSFTIESFFNNYFGINDLNDHKKFMKLWFNNQDSFHQWLLISYYLVKVGTSGYLGYVLSTSCCKSTSSLVSALVLKIFEVKEPETYLHERSEIISLVKTENIRLQNDVEKKVREELEAIVADSGHETALRYNEGFAQSEKELIIEWVGSGNIDKSKIGGIFPELQAYMDNIELSDDTSVQWIWDYMTTYKQCKIANSYSD

Organism: NCBI:txid28114

Secondary structure (DSSP, 8-state):
--EEESSHHHHHHHHHHHHS--STTHHHHHHS-EEEEEESSHHHHHHHHHHHHHTSSEEEEESGGGS-TTSTTPPPPHHHHHHHHHHHHHHTTTSEEEEE-SHHHHTTS-HHHHHHHHHHHHTPPPPHHHHHTT--EEEEEES-HHHHGGGTT-TT--EEEE--SS-PPPEEEEE-S--TT-BSGGGT-EEE-SHHHHTTGGG-TT--SEEEE--HHHHHTGGG----SSEEEEE-SSHHHIIIIIT----TTSPP-GGGHHHHHHHHTT-BTTT--HHHHHHHHHT-S---SHHHHHHHHHH--SHHHHHHHHHHHHHHT-SSSHHHHHHHHS---SHHHHHHHHHHGGGG-SSGGGTHHHHHHHHHHHHTTT----HHHHHHHHHHHHHHHHHH-HHHHHTT--S-SHHHHHHHHHHHHTTSS-GGGSTTT-HHHHHHHS-------GGGHHHHHHHHHHHHHHHTT----

Radius of gyration: 38.25 Å; chains: 1; bounding box: 89×42×115 Å

Foldseek 3Di:
DEAEAQDLVVVVVVVVCLLVDDDPVLVLSLFQQEAEEEELELVSLLVSVCVVCVVVQEAEAAVLVVADPVCSFDQDALVRVLVVLLVVQAVPLQTEYEYADDQLRLLLDALVSSVVSQVSNLPRTRDPSNSVNSYHYYHYHHFCPVSCVVCNPPPSYHYYYHDYPDQDDAAEEEEDLDLLQAADCVVQEAEAEHSSSSRCLSNDPPHHSYYYYNRPNSLVSVVSRDDGSHYDYQYDYALVSCVCVVLVAPLVQFDDDPVCRVLSSVVNSVHHSPDDHLQVSLCVVQVHPDDAAVVVLLVSCVVDFDQSSVSSSLSVCCVPHNQPALLNVLSVPFDCRGPQRSVLSLLQVLLVDPCSVVHLVVSLVSLVSVQVVPDAHDPVSLVNSLVSLVVCCVVPRDVRSVSSQQLRYPSSVLVVLQCVLVVRDPLVSCCRRCVVLSVQLDQDCPDPDPVCVVVRVVSNQVSSCVSNVHDDD

pLDDT: mean 91.12, std 6.37, range [58.16, 98.19]